Protein AF-A0A925CHM1-F1 (afdb_monomer_lite)

Radius of gyration: 32.78 Å; chains: 1; bounding box: 56×46×139 Å

Sequence (434 aa):
MSSWLNEDIRVTRDLEYSMTRFFKWLALTALVIVLLAMGGLIVVNRQLPALIERQLNEQVEGYRFTVGQATLSPALSLEIQRLTMIQTDHPDPPVAVIPRWVLSIQWSQIFSGVLVSDYLVSRPILHITLPQAKQELQEEVPIQEKGWREAIYSFYPIKINEIKIENADVTYVDQDPSKPLHFTQFNLLAGNIRNIRSPNDAYPSDLTLEGHIFGSGRIEMQGHANFLAEPHAGIKADLALQHVPLEPLFPVTARYNVQIRGGVLSAEGQLEYSAKGETQANLKMLTIENARVDYVHTSQTTAKETQVGHAAVKTAKKLQNKPETLIRIDHGELTNSEFGFINEAAKPPYRVFLSNGALHLENISNHLSEGSALVRLTGAFMGTGETVISGTFRPEGKSPDFDLAIKIERTKMRAMNDLLRAYGNFDVTAGLFS

pLDDT: mean 88.67, std 11.34, range [48.84, 98.38]

Structure (mmCIF, N/CA/C/O backbone):
data_AF-A0A925CHM1-F1
#
_entry.id   AF-A0A925CHM1-F1
#
loop_
_atom_site.group_PDB
_atom_site.id
_atom_site.type_symbol
_atom_site.label_atom_id
_atom_site.label_alt_id
_atom_site.label_comp_id
_atom_site.label_asym_id
_atom_site.label_entity_id
_atom_site.label_seq_id
_atom_site.pdbx_PDB_ins_code
_atom_site.Cartn_x
_atom_site.Cartn_y
_atom_site.Cartn_z
_atom_site.occupancy
_atom_site.B_iso_or_equiv
_atom_site.auth_seq_id
_atom_site.auth_comp_id
_atom_site.auth_asym_id
_atom_site.auth_atom_id
_atom_site.pdbx_PDB_model_num
ATOM 1 N N . MET A 1 1 ? 20.287 11.579 -96.283 1.00 51.34 1 MET A N 1
ATOM 2 C CA . MET A 1 1 ? 19.446 11.763 -95.076 1.00 51.34 1 MET A CA 1
ATOM 3 C C . MET A 1 1 ? 19.226 10.419 -94.376 1.00 51.34 1 MET A C 1
ATOM 5 O O . MET A 1 1 ? 18.110 9.926 -94.349 1.00 51.34 1 MET A O 1
ATOM 9 N N . SER A 1 2 ? 20.276 9.786 -93.841 1.00 52.91 2 SER A N 1
ATOM 10 C CA . SER A 1 2 ? 20.132 8.502 -93.120 1.00 52.91 2 SER A CA 1
ATOM 11 C C . SER A 1 2 ? 21.147 8.283 -91.989 1.00 52.91 2 SER A C 1
ATOM 13 O O . SER A 1 2 ? 21.089 7.254 -91.327 1.00 52.91 2 SER A O 1
ATOM 15 N N . SER A 1 3 ? 22.040 9.240 -91.709 1.00 49.69 3 SER A N 1
ATOM 16 C CA . SER A 1 3 ? 22.977 9.151 -90.576 1.00 49.69 3 SER A CA 1
ATOM 17 C C . SER A 1 3 ? 22.458 9.798 -89.287 1.00 49.69 3 SER A C 1
ATOM 19 O O . SER A 1 3 ? 22.986 9.503 -88.228 1.00 49.69 3 SER A O 1
ATOM 21 N N . TRP A 1 4 ? 21.414 10.632 -89.356 1.00 49.69 4 TRP A N 1
ATOM 22 C CA . TRP A 1 4 ? 20.931 11.433 -88.219 1.00 49.69 4 TRP A CA 1
ATOM 23 C C . TRP A 1 4 ? 19.818 10.768 -87.388 1.00 49.69 4 TRP A C 1
ATOM 25 O O . TRP A 1 4 ? 19.521 11.228 -86.297 1.00 49.69 4 TRP A O 1
ATOM 35 N N . LEU A 1 5 ? 19.212 9.673 -87.866 1.00 51.09 5 LEU A N 1
ATOM 36 C CA . LEU A 1 5 ? 18.151 8.937 -87.145 1.00 51.09 5 LEU A CA 1
ATOM 37 C C . LEU A 1 5 ? 18.677 7.755 -86.309 1.00 51.09 5 LEU A C 1
ATOM 39 O O . LEU A 1 5 ? 17.922 7.150 -85.556 1.00 51.09 5 LEU A O 1
ATOM 43 N N . ASN A 1 6 ? 19.962 7.409 -86.440 1.00 48.84 6 ASN A N 1
ATOM 44 C CA . ASN A 1 6 ? 20.558 6.242 -85.776 1.00 48.84 6 ASN A CA 1
ATOM 45 C C . ASN A 1 6 ? 21.331 6.599 -84.491 1.00 48.84 6 ASN A C 1
ATOM 47 O O . ASN A 1 6 ? 21.777 5.707 -83.768 1.00 48.84 6 ASN A O 1
ATOM 51 N N . GLU A 1 7 ? 21.499 7.893 -84.219 1.00 52.00 7 GLU A N 1
ATOM 52 C CA . GLU A 1 7 ? 22.210 8.413 -83.048 1.00 52.00 7 GLU A CA 1
ATOM 53 C C . GLU A 1 7 ? 21.249 8.584 -81.856 1.00 52.00 7 GLU A C 1
ATOM 55 O O . GLU A 1 7 ? 21.567 8.152 -80.750 1.00 52.00 7 GLU A O 1
ATOM 60 N N . ASP A 1 8 ? 20.007 9.022 -82.100 1.00 50.88 8 ASP A N 1
ATOM 61 C CA . ASP A 1 8 ? 18.958 9.168 -81.070 1.00 50.88 8 ASP A CA 1
ATOM 62 C C . ASP A 1 8 ? 18.511 7.835 -80.427 1.00 50.88 8 ASP A C 1
ATOM 64 O O . ASP A 1 8 ? 18.193 7.768 -79.237 1.00 50.88 8 ASP A O 1
ATOM 68 N N . ILE A 1 9 ? 18.535 6.727 -81.179 1.00 53.06 9 ILE A N 1
ATOM 69 C CA . ILE A 1 9 ? 18.151 5.392 -80.669 1.00 53.06 9 ILE A CA 1
ATOM 70 C C . ILE A 1 9 ? 19.280 4.755 -79.830 1.00 53.06 9 ILE A C 1
ATOM 72 O O . ILE A 1 9 ? 19.022 3.927 -78.954 1.00 53.06 9 ILE A O 1
ATOM 76 N N . ARG A 1 10 ? 20.547 5.138 -80.055 1.00 51.78 10 ARG A N 1
ATOM 77 C CA . ARG A 1 10 ? 21.677 4.677 -79.225 1.00 51.78 10 ARG A CA 1
ATOM 78 C C . ARG A 1 10 ? 21.731 5.404 -77.889 1.00 51.78 10 ARG A C 1
ATOM 80 O O . ARG A 1 10 ? 21.890 4.750 -76.864 1.00 51.78 10 ARG A O 1
ATOM 87 N N . VAL A 1 11 ? 21.514 6.719 -77.890 1.00 53.91 11 VAL A N 1
ATOM 88 C CA . VAL A 1 11 ? 21.544 7.531 -76.664 1.00 53.91 11 VAL A CA 1
ATOM 89 C C . VAL A 1 11 ? 20.442 7.103 -75.685 1.00 53.91 11 VAL A C 1
ATOM 91 O O . VAL A 1 11 ? 20.689 6.997 -74.485 1.00 53.91 11 VAL A O 1
ATOM 94 N N . THR A 1 12 ? 19.251 6.758 -76.182 1.00 53.69 12 THR A N 1
ATOM 95 C CA . THR A 1 12 ? 18.135 6.264 -75.351 1.00 53.69 12 THR A CA 1
ATOM 96 C C . THR A 1 12 ? 18.377 4.864 -74.763 1.00 53.69 12 THR A C 1
ATOM 98 O O . THR A 1 12 ? 18.092 4.652 -73.584 1.00 53.69 12 THR A O 1
ATOM 101 N N . ARG A 1 13 ? 18.987 3.928 -75.511 1.00 52.75 13 ARG A N 1
ATOM 102 C CA . ARG A 1 13 ? 19.389 2.597 -74.994 1.00 52.75 13 ARG A CA 1
ATOM 103 C C . ARG A 1 13 ? 20.541 2.650 -73.989 1.00 52.75 13 ARG A C 1
ATOM 105 O O . ARG A 1 13 ? 20.523 1.897 -73.016 1.00 52.75 13 ARG A O 1
ATOM 112 N N . ASP A 1 14 ? 21.526 3.520 -74.201 1.00 54.00 14 ASP A N 1
ATOM 113 C CA . ASP A 1 14 ? 22.659 3.674 -73.279 1.00 54.00 14 ASP A CA 1
ATOM 114 C C . ASP A 1 14 ? 22.233 4.337 -71.956 1.00 54.00 14 ASP A C 1
ATOM 116 O O . ASP A 1 14 ? 22.739 3.970 -70.891 1.00 54.00 14 ASP A O 1
ATOM 120 N N . LEU A 1 15 ? 21.238 5.233 -71.986 1.00 53.56 15 LEU A N 1
ATOM 121 C CA . LEU A 1 15 ? 20.606 5.792 -70.784 1.00 53.56 15 LEU A CA 1
ATOM 122 C C . LEU A 1 15 ? 19.815 4.730 -69.995 1.00 53.56 15 LEU A C 1
ATOM 124 O O . LEU A 1 15 ? 19.981 4.634 -68.780 1.00 53.56 15 LEU A O 1
ATOM 128 N N . GLU A 1 16 ? 19.025 3.876 -70.656 1.00 53.94 16 GLU A N 1
ATOM 129 C CA . GLU A 1 16 ? 18.320 2.748 -70.013 1.00 53.94 16 GLU A CA 1
ATOM 130 C C . GLU A 1 16 ? 19.286 1.713 -69.404 1.00 53.94 16 GLU A C 1
ATOM 132 O O . GLU A 1 16 ? 19.085 1.212 -68.290 1.00 53.94 16 GLU A O 1
ATOM 137 N N . TYR A 1 17 ? 20.381 1.406 -70.104 1.00 56.03 17 TYR A N 1
ATOM 138 C CA . TYR A 1 17 ? 21.398 0.457 -69.645 1.00 56.03 17 TYR A CA 1
ATOM 139 C C . TYR A 1 17 ? 22.234 1.011 -68.474 1.00 56.03 17 TYR A C 1
ATOM 141 O O . TYR A 1 17 ? 22.566 0.286 -67.531 1.00 56.03 17 TYR A O 1
ATOM 149 N N . SER A 1 18 ? 22.530 2.314 -68.492 1.00 60.19 18 SER A N 1
ATOM 150 C CA . SER A 1 18 ? 23.195 3.032 -67.398 1.00 60.19 18 SER A CA 1
ATOM 151 C C . SER A 1 18 ? 22.303 3.131 -66.156 1.00 60.19 18 SER A C 1
ATOM 153 O O . SER A 1 18 ? 22.740 2.796 -65.052 1.00 60.19 18 SER A O 1
ATOM 155 N N . MET A 1 19 ? 21.020 3.476 -66.330 1.00 59.84 19 MET A N 1
ATOM 156 C CA . MET A 1 19 ? 20.059 3.534 -65.227 1.00 59.84 19 MET A CA 1
ATOM 157 C C . MET A 1 19 ? 19.831 2.160 -64.592 1.00 59.84 19 MET A C 1
ATOM 159 O O . MET A 1 19 ? 19.869 2.038 -63.370 1.00 59.84 19 MET A O 1
ATOM 163 N N . THR A 1 20 ? 19.674 1.091 -65.378 1.00 72.44 20 THR A N 1
ATOM 164 C CA . THR A 1 20 ? 19.500 -0.264 -64.819 1.00 72.44 20 THR A CA 1
ATOM 165 C C . THR A 1 20 ? 20.739 -0.764 -64.072 1.00 72.44 20 THR A C 1
ATOM 167 O O . THR A 1 20 ? 20.598 -1.458 -63.065 1.00 72.44 20 THR A O 1
ATOM 170 N N . ARG A 1 21 ? 21.957 -0.399 -64.496 1.00 71.75 21 ARG A N 1
ATOM 171 C CA . ARG A 1 21 ? 23.183 -0.653 -63.717 1.00 71.75 21 ARG A CA 1
ATOM 172 C C . ARG A 1 21 ? 23.231 0.174 -62.436 1.00 71.75 21 ARG A C 1
ATOM 174 O O . ARG A 1 21 ? 23.556 -0.388 -61.395 1.00 71.75 21 ARG A O 1
ATOM 181 N N . PHE A 1 22 ? 22.880 1.457 -62.487 1.00 75.69 22 PHE A N 1
ATOM 182 C CA . PHE A 1 22 ? 22.817 2.320 -61.307 1.00 75.69 22 PHE A CA 1
ATOM 183 C C . PHE A 1 22 ? 21.834 1.778 -60.259 1.00 75.69 22 PHE A C 1
ATOM 185 O O . PHE A 1 22 ? 22.219 1.595 -59.108 1.00 75.69 22 PHE A O 1
ATOM 192 N N . PHE A 1 23 ? 20.613 1.401 -60.657 1.00 78.00 23 PHE A N 1
ATOM 193 C CA . PHE A 1 23 ? 19.637 0.780 -59.754 1.00 78.00 23 PHE A CA 1
ATOM 194 C C . PHE A 1 23 ? 20.092 -0.591 -59.228 1.00 78.00 23 PHE A C 1
ATOM 196 O O . PHE A 1 23 ? 19.838 -0.901 -58.067 1.00 78.00 23 PHE A O 1
ATOM 203 N N . LYS A 1 24 ? 20.812 -1.400 -60.022 1.00 80.19 24 LYS A N 1
ATOM 204 C CA . LYS A 1 24 ? 21.415 -2.665 -59.549 1.00 80.19 24 LYS A CA 1
ATOM 205 C C . LYS A 1 24 ? 22.498 -2.436 -58.494 1.00 80.19 24 LYS A C 1
ATOM 207 O O . LYS A 1 24 ? 22.521 -3.154 -57.501 1.00 80.19 24 LYS A O 1
ATOM 212 N N . TRP A 1 25 ? 23.369 -1.445 -58.682 1.00 83.50 25 TRP A N 1
ATOM 213 C CA . TRP A 1 25 ? 24.390 -1.085 -57.693 1.00 83.50 25 TRP A CA 1
ATOM 214 C C . TRP A 1 25 ? 23.778 -0.445 -56.446 1.00 83.50 25 TRP A C 1
ATOM 216 O O . TRP A 1 25 ? 24.194 -0.773 -55.341 1.00 83.50 25 TRP A O 1
ATOM 226 N N . LEU A 1 26 ? 22.749 0.393 -56.595 1.00 86.12 26 LEU A N 1
ATOM 227 C CA . LEU A 1 26 ? 21.977 0.934 -55.476 1.00 86.12 26 LEU A CA 1
ATOM 228 C C . LEU A 1 26 ? 21.326 -0.193 -54.658 1.00 86.12 26 LEU A C 1
ATOM 230 O O . LEU A 1 26 ? 21.455 -0.219 -53.437 1.00 86.12 26 LEU A O 1
ATOM 234 N N . ALA A 1 27 ? 20.684 -1.155 -55.329 1.00 84.50 27 ALA A N 1
ATOM 235 C CA . ALA A 1 27 ? 20.069 -2.315 -54.691 1.00 84.50 27 ALA A CA 1
ATOM 236 C C . ALA A 1 27 ? 21.107 -3.224 -54.013 1.00 84.50 27 ALA A C 1
ATOM 238 O O . ALA A 1 27 ? 20.873 -3.687 -52.899 1.00 84.50 27 ALA A O 1
ATOM 239 N N . LEU A 1 28 ? 22.268 -3.443 -54.642 1.00 89.38 28 LEU A N 1
ATOM 240 C CA . LEU A 1 28 ? 23.370 -4.206 -54.053 1.00 89.38 28 LEU A CA 1
ATOM 241 C C . LEU A 1 28 ? 23.918 -3.516 -52.797 1.00 89.38 28 LEU A C 1
ATOM 243 O O . LEU A 1 28 ? 24.097 -4.169 -51.774 1.00 89.38 28 LEU A O 1
ATOM 247 N N . THR A 1 29 ? 24.134 -2.201 -52.840 1.00 88.19 29 THR A N 1
ATOM 248 C CA . THR A 1 29 ? 24.595 -1.420 -51.684 1.00 88.19 29 THR A CA 1
ATOM 249 C C . THR A 1 29 ? 23.568 -1.440 -50.556 1.00 88.19 29 THR A C 1
ATOM 251 O O . THR A 1 29 ? 23.932 -1.686 -49.408 1.00 88.19 29 THR A O 1
ATOM 254 N N . ALA A 1 30 ? 22.282 -1.255 -50.866 1.00 88.62 30 ALA A N 1
ATOM 255 C CA . ALA A 1 30 ? 21.209 -1.358 -49.881 1.00 88.62 30 ALA A CA 1
ATOM 256 C C . ALA A 1 30 ? 21.161 -2.755 -49.239 1.00 88.62 30 ALA A C 1
ATOM 258 O O . ALA A 1 30 ? 21.083 -2.865 -48.018 1.00 88.62 30 ALA A O 1
ATOM 259 N N . LEU A 1 31 ? 21.289 -3.821 -50.038 1.00 91.62 31 LEU A N 1
ATOM 260 C CA . LEU A 1 31 ? 21.347 -5.197 -49.543 1.00 91.62 31 LEU A CA 1
ATOM 261 C C . LEU A 1 31 ? 22.546 -5.419 -48.612 1.00 91.62 31 LEU A C 1
ATOM 263 O O . LEU A 1 31 ? 22.386 -6.006 -47.546 1.00 91.62 31 LEU A O 1
ATOM 267 N N . VAL A 1 32 ? 23.734 -4.932 -48.981 1.00 93.25 32 VAL A N 1
ATOM 268 C CA . VAL A 1 32 ? 24.938 -5.035 -48.141 1.00 93.25 32 VAL A CA 1
ATOM 269 C C . VAL A 1 32 ? 24.749 -4.288 -46.822 1.00 93.25 32 VAL A C 1
ATOM 271 O O . VAL A 1 32 ? 25.072 -4.838 -45.773 1.00 93.25 32 VAL A O 1
ATOM 274 N N . ILE A 1 33 ? 24.176 -3.082 -46.842 1.00 92.31 33 ILE A N 1
ATOM 275 C CA . ILE A 1 33 ? 23.871 -2.320 -45.622 1.00 92.31 33 ILE A CA 1
ATOM 276 C C . ILE A 1 33 ? 22.891 -3.089 -44.733 1.00 92.31 33 ILE A C 1
ATOM 278 O O . ILE A 1 33 ? 23.120 -3.193 -43.532 1.00 92.31 33 ILE A O 1
ATOM 282 N N . VAL A 1 34 ? 21.834 -3.674 -45.303 1.00 90.94 34 VAL A N 1
ATOM 283 C CA . VAL A 1 34 ? 20.860 -4.481 -44.551 1.00 90.94 34 VAL A CA 1
ATOM 284 C C . VAL A 1 34 ? 21.520 -5.719 -43.940 1.00 90.94 34 VAL A C 1
ATOM 286 O O . VAL A 1 34 ? 21.292 -6.014 -42.770 1.00 90.94 34 VAL A O 1
ATOM 289 N N . LEU A 1 35 ? 22.375 -6.420 -44.688 1.00 91.75 35 LEU A N 1
ATOM 290 C CA . LEU A 1 35 ? 23.108 -7.581 -44.178 1.00 91.75 35 LEU A CA 1
ATOM 291 C C . LEU A 1 35 ? 24.093 -7.199 -43.068 1.00 91.75 35 LEU A C 1
ATOM 293 O O . LEU A 1 35 ? 24.178 -7.907 -42.067 1.00 91.75 35 LEU A O 1
ATOM 297 N N . LEU A 1 36 ? 24.797 -6.073 -43.209 1.00 92.25 36 LEU A N 1
ATOM 298 C CA . LEU A 1 36 ? 25.679 -5.540 -42.168 1.00 92.25 36 LEU A CA 1
ATOM 299 C C . LEU A 1 36 ? 24.892 -5.125 -40.924 1.00 92.25 36 LEU A C 1
ATOM 301 O O . LEU A 1 36 ? 25.300 -5.458 -39.815 1.00 92.25 36 LEU A O 1
ATOM 305 N N . ALA A 1 37 ? 23.750 -4.457 -41.092 1.00 89.69 37 ALA A N 1
ATOM 306 C CA . ALA A 1 37 ? 22.873 -4.080 -39.989 1.00 89.69 37 ALA A CA 1
ATOM 307 C C . ALA A 1 37 ? 22.330 -5.319 -39.259 1.00 89.69 37 ALA A C 1
ATOM 309 O O . ALA A 1 37 ? 22.357 -5.374 -38.033 1.00 89.69 37 ALA A O 1
ATOM 310 N N . MET A 1 38 ? 21.909 -6.347 -40.001 1.00 88.88 38 MET A N 1
ATOM 311 C CA . MET A 1 38 ? 21.422 -7.608 -39.439 1.00 88.88 38 MET A CA 1
ATOM 312 C C . MET A 1 38 ? 22.537 -8.381 -38.721 1.00 88.88 38 MET A C 1
ATOM 314 O O . MET A 1 38 ? 22.333 -8.857 -37.605 1.00 88.88 38 MET A O 1
ATOM 318 N N . GLY A 1 39 ? 23.733 -8.457 -39.313 1.00 90.69 39 GLY A N 1
ATOM 319 C CA . GLY A 1 39 ? 24.913 -9.044 -38.675 1.00 90.69 39 GLY A CA 1
ATOM 320 C C . GLY A 1 39 ? 25.317 -8.298 -37.401 1.00 90.69 39 GLY A C 1
ATOM 321 O O . GLY A 1 39 ? 25.566 -8.923 -36.371 1.00 90.69 39 GLY A O 1
ATOM 322 N N . GLY A 1 40 ? 25.301 -6.964 -37.441 1.00 90.56 40 GLY A N 1
ATOM 323 C CA . GLY A 1 40 ? 25.528 -6.109 -36.278 1.00 90.56 40 GLY A CA 1
ATOM 324 C C . GLY A 1 40 ? 24.508 -6.358 -35.168 1.00 90.56 40 GLY A C 1
ATOM 325 O O . GLY A 1 40 ? 24.895 -6.538 -34.016 1.00 90.56 40 GLY A O 1
ATOM 326 N N . LEU A 1 41 ? 23.220 -6.465 -35.510 1.00 91.81 41 LEU A N 1
ATOM 327 C CA . LEU A 1 41 ? 22.151 -6.737 -34.547 1.00 91.81 41 LEU A CA 1
ATOM 328 C C . LEU A 1 41 ? 22.336 -8.087 -33.840 1.00 91.81 41 LEU A C 1
ATOM 330 O O . LEU A 1 41 ? 22.130 -8.181 -32.633 1.00 91.81 41 LEU A O 1
ATOM 334 N N . ILE A 1 42 ? 22.787 -9.120 -34.560 1.00 91.81 42 ILE A N 1
ATOM 335 C CA . ILE A 1 42 ? 23.105 -10.433 -33.975 1.00 91.81 42 ILE A CA 1
ATOM 336 C C . ILE A 1 42 ? 24.241 -10.314 -32.949 1.00 91.81 42 ILE A C 1
ATOM 338 O O . ILE A 1 42 ? 24.148 -10.875 -31.855 1.00 91.81 42 ILE A O 1
ATOM 342 N N . VAL A 1 43 ? 25.308 -9.578 -33.280 1.00 92.69 43 VAL A N 1
ATOM 343 C CA . VAL A 1 43 ? 26.449 -9.369 -32.372 1.00 92.69 43 VAL A CA 1
ATOM 344 C C . VAL A 1 43 ? 26.029 -8.589 -31.127 1.00 92.69 43 VAL A C 1
ATOM 346 O O . VAL A 1 43 ? 26.412 -8.973 -30.021 1.00 92.69 43 VAL A O 1
ATOM 349 N N . VAL A 1 44 ? 25.222 -7.538 -31.296 1.00 91.62 44 VAL A N 1
ATOM 350 C CA . VAL A 1 44 ? 24.672 -6.743 -30.189 1.00 91.62 44 VAL A CA 1
ATOM 351 C C . VAL A 1 44 ? 23.812 -7.626 -29.286 1.00 91.62 44 VAL A C 1
ATOM 353 O O . VAL A 1 44 ? 24.119 -7.751 -28.103 1.00 91.62 44 VAL A O 1
ATOM 356 N N . ASN A 1 45 ? 22.815 -8.326 -29.835 1.00 93.25 45 ASN A N 1
ATOM 357 C CA . ASN A 1 45 ? 21.891 -9.170 -29.066 1.00 93.25 45 ASN A CA 1
ATOM 358 C C . ASN A 1 45 ? 22.591 -10.269 -28.265 1.00 93.25 45 ASN A C 1
ATOM 360 O O . ASN A 1 45 ? 22.149 -10.622 -27.176 1.00 93.25 45 ASN A O 1
ATOM 364 N N . ARG A 1 46 ? 23.725 -10.775 -28.754 1.00 93.94 46 ARG A N 1
ATOM 365 C CA . ARG A 1 46 ? 24.532 -11.747 -28.012 1.00 93.94 46 ARG A CA 1
ATOM 366 C C . ARG A 1 46 ? 25.181 -11.157 -26.754 1.00 93.94 46 ARG A C 1
ATOM 368 O O . ARG A 1 46 ? 25.370 -11.886 -25.785 1.00 93.94 46 ARG A O 1
ATOM 375 N N . GLN A 1 47 ? 25.555 -9.879 -26.773 1.00 93.81 47 GLN A N 1
ATOM 376 C CA . GLN A 1 47 ? 26.251 -9.212 -25.664 1.00 93.81 47 GLN A CA 1
ATOM 377 C C . GLN A 1 47 ? 25.305 -8.466 -24.715 1.00 93.81 47 GLN A C 1
ATOM 379 O O . GLN A 1 47 ? 25.664 -8.243 -23.559 1.00 93.81 47 GLN A O 1
ATOM 384 N N . LEU A 1 48 ? 24.099 -8.111 -25.174 1.00 94.25 48 LEU A N 1
ATOM 385 C CA . LEU A 1 48 ? 23.121 -7.345 -24.395 1.00 94.25 48 LEU A CA 1
ATOM 386 C C . LEU A 1 48 ? 22.827 -7.910 -22.996 1.00 94.25 48 LEU A C 1
ATOM 388 O O . LEU A 1 48 ? 22.847 -7.108 -22.065 1.00 94.25 48 LEU A O 1
ATOM 392 N N . PRO A 1 49 ? 22.588 -9.224 -22.788 1.00 96.19 49 PRO A N 1
ATOM 393 C CA . PRO A 1 49 ? 22.250 -9.734 -21.458 1.00 96.19 49 PRO A CA 1
ATOM 394 C C . PRO A 1 49 ? 23.339 -9.424 -20.427 1.00 96.19 49 PRO A C 1
ATOM 396 O O . PRO A 1 49 ? 23.051 -8.861 -19.377 1.00 96.19 49 PRO A O 1
ATOM 399 N N . ALA A 1 50 ? 24.599 -9.711 -20.772 1.00 95.81 50 ALA A N 1
ATOM 400 C CA . ALA A 1 50 ? 25.744 -9.479 -19.897 1.00 95.81 50 ALA A CA 1
ATOM 401 C C . ALA A 1 50 ? 26.006 -7.983 -19.668 1.00 95.81 50 ALA A C 1
ATOM 403 O O . ALA A 1 50 ? 26.386 -7.587 -18.569 1.00 95.81 50 ALA A O 1
ATOM 404 N N . LEU A 1 51 ? 25.789 -7.145 -20.690 1.00 94.38 51 LEU A N 1
ATOM 405 C CA . LEU A 1 51 ? 25.905 -5.694 -20.556 1.00 94.38 51 LEU A CA 1
ATOM 406 C C . LEU A 1 51 ? 24.862 -5.144 -19.577 1.00 94.38 51 LEU A C 1
ATOM 408 O O . LEU A 1 51 ? 25.225 -4.410 -18.665 1.00 94.38 51 LEU A O 1
ATOM 412 N N . ILE A 1 52 ? 23.590 -5.508 -19.755 1.00 95.31 52 ILE A N 1
ATOM 413 C CA . ILE A 1 52 ? 22.484 -5.039 -18.910 1.00 95.31 52 ILE A CA 1
ATOM 414 C C . ILE A 1 52 ? 22.666 -5.542 -17.480 1.00 95.31 52 ILE A C 1
ATOM 416 O O . ILE A 1 52 ? 22.558 -4.758 -16.545 1.00 95.31 52 ILE A O 1
ATOM 420 N N . GLU A 1 53 ? 22.999 -6.822 -17.303 1.00 96.44 53 GLU A N 1
ATOM 421 C CA . GLU A 1 53 ? 23.282 -7.397 -15.986 1.00 96.44 53 GLU A CA 1
ATOM 422 C C . GLU A 1 53 ? 24.402 -6.638 -15.270 1.00 96.44 53 GLU A C 1
ATOM 424 O O . GLU A 1 53 ? 24.261 -6.277 -14.103 1.00 96.44 53 GLU A O 1
ATOM 429 N N . ARG A 1 54 ? 25.496 -6.342 -15.980 1.00 95.19 54 ARG A N 1
ATOM 430 C CA . ARG A 1 54 ? 26.608 -5.563 -15.438 1.00 95.19 54 ARG A CA 1
ATOM 431 C C . ARG A 1 54 ? 26.176 -4.153 -15.043 1.00 95.19 54 ARG A C 1
ATOM 433 O O . ARG A 1 54 ? 26.490 -3.733 -13.939 1.00 95.19 54 ARG A O 1
ATOM 440 N N . GLN A 1 55 ? 25.451 -3.450 -15.910 1.00 94.06 55 GLN A N 1
ATOM 441 C CA . GLN A 1 55 ? 24.982 -2.095 -15.621 1.00 94.06 55 GLN A CA 1
ATOM 442 C C . GLN A 1 55 ? 24.034 -2.053 -14.416 1.00 94.06 55 GLN A C 1
ATOM 444 O O . GLN A 1 55 ? 24.183 -1.196 -13.552 1.00 94.06 55 GLN A O 1
ATOM 449 N N . LEU A 1 56 ? 23.096 -2.999 -14.314 1.00 94.25 56 LEU A N 1
ATOM 450 C CA . LEU A 1 56 ? 22.202 -3.098 -13.159 1.00 94.25 56 LEU A CA 1
ATOM 451 C C . LEU A 1 56 ? 22.987 -3.369 -11.866 1.00 94.25 56 LEU A C 1
ATOM 453 O O . LEU A 1 56 ? 22.763 -2.696 -10.868 1.00 94.25 56 LEU A O 1
ATOM 457 N N . ASN A 1 57 ? 23.940 -4.304 -11.896 1.00 95.19 57 ASN A N 1
ATOM 458 C CA . ASN A 1 57 ? 24.746 -4.675 -10.727 1.00 95.19 57 ASN A CA 1
ATOM 459 C C . ASN A 1 57 ? 25.792 -3.620 -10.320 1.00 95.19 57 ASN A C 1
ATOM 461 O O . ASN A 1 57 ? 26.226 -3.618 -9.174 1.00 95.19 57 ASN A O 1
ATOM 465 N N . GLU A 1 58 ? 26.239 -2.762 -11.243 1.00 94.25 58 GLU A N 1
ATOM 466 C CA . GLU A 1 58 ? 27.176 -1.667 -10.949 1.00 94.25 58 GLU A CA 1
ATOM 467 C C . GLU A 1 58 ? 26.468 -0.426 -10.388 1.00 94.25 58 GLU A C 1
ATOM 469 O O . GLU A 1 58 ? 27.082 0.325 -9.636 1.00 94.25 58 GLU A O 1
ATOM 474 N N . GLN A 1 59 ? 25.208 -0.194 -10.770 1.00 92.75 59 GLN A N 1
ATOM 475 C CA . GLN A 1 59 ? 24.476 1.036 -10.446 1.00 92.75 59 GLN A CA 1
ATOM 476 C C . GLN A 1 59 ? 23.490 0.871 -9.285 1.00 92.75 59 GLN A C 1
ATOM 478 O O . GLN A 1 59 ? 23.182 1.857 -8.622 1.00 92.75 59 GLN A O 1
ATOM 483 N N . VAL A 1 60 ? 22.969 -0.341 -9.049 1.00 92.62 60 VAL A N 1
ATOM 484 C CA . VAL A 1 60 ? 21.970 -0.582 -8.001 1.00 92.62 60 VAL A CA 1
ATOM 485 C C . VAL A 1 60 ? 22.615 -1.179 -6.759 1.00 92.62 60 VAL A C 1
ATOM 487 O O . VAL A 1 60 ? 23.048 -2.331 -6.747 1.00 92.62 60 VAL A O 1
ATOM 490 N N . GLU A 1 61 ? 22.628 -0.403 -5.683 1.00 91.94 61 GLU A N 1
ATOM 491 C CA . GLU A 1 61 ? 23.175 -0.833 -4.398 1.00 91.94 61 GLU A CA 1
ATOM 492 C C . GLU A 1 61 ? 22.210 -1.771 -3.654 1.00 91.94 61 GLU A C 1
ATOM 494 O O . GLU A 1 61 ? 20.993 -1.608 -3.701 1.00 91.94 61 GLU A O 1
ATOM 499 N N . GLY A 1 62 ? 22.747 -2.774 -2.952 1.00 90.00 62 GLY A N 1
ATOM 500 C CA . GLY A 1 62 ? 21.965 -3.705 -2.125 1.00 90.00 62 GLY A CA 1
ATOM 501 C C . GLY A 1 62 ? 21.278 -4.846 -2.885 1.00 90.00 62 GLY A C 1
ATOM 502 O O . GLY A 1 62 ? 20.818 -5.806 -2.261 1.00 90.00 62 GLY A O 1
ATOM 503 N N . TYR A 1 63 ? 21.288 -4.836 -4.220 1.00 93.44 63 TYR A N 1
ATOM 504 C CA . TYR A 1 63 ? 20.628 -5.847 -5.050 1.00 93.44 63 TYR A CA 1
ATOM 505 C C . TYR A 1 63 ? 21.580 -6.512 -6.037 1.00 93.44 63 TYR A C 1
ATOM 507 O O . TYR A 1 63 ? 22.558 -5.926 -6.493 1.00 93.44 63 TYR A O 1
ATOM 515 N N . ARG A 1 64 ? 21.258 -7.754 -6.403 1.00 95.62 64 ARG A N 1
ATOM 516 C CA . ARG A 1 64 ? 21.901 -8.455 -7.511 1.00 95.62 64 ARG A CA 1
ATOM 517 C C . ARG A 1 64 ? 20.863 -8.873 -8.539 1.00 95.62 64 ARG A C 1
ATOM 519 O O . ARG A 1 64 ? 19.813 -9.421 -8.206 1.00 95.62 64 ARG A O 1
ATOM 526 N N . PHE A 1 65 ? 21.209 -8.650 -9.794 1.00 96.69 65 PHE A N 1
ATOM 527 C CA . PHE A 1 65 ? 20.410 -8.937 -10.967 1.00 96.69 65 PHE A CA 1
ATOM 528 C C . PHE A 1 65 ? 21.040 -10.069 -11.757 1.00 96.69 65 PHE A C 1
ATOM 530 O O . PHE A 1 65 ? 22.263 -10.174 -11.873 1.00 96.69 65 PHE A O 1
ATOM 537 N N . THR A 1 66 ? 20.183 -10.897 -12.333 1.00 97.12 66 THR A N 1
ATOM 538 C CA . THR A 1 66 ? 20.559 -11.879 -13.344 1.00 97.12 66 THR A CA 1
ATOM 539 C C . THR A 1 66 ? 19.641 -11.708 -14.537 1.00 97.12 66 THR A C 1
ATOM 541 O O . THR A 1 66 ? 18.419 -11.668 -14.375 1.00 97.12 66 THR A O 1
ATOM 544 N N . VAL A 1 67 ? 20.220 -11.597 -15.732 1.00 97.12 67 VAL A N 1
ATOM 545 C CA . VAL A 1 67 ? 19.472 -11.368 -16.973 1.00 97.12 67 VAL A CA 1
ATOM 546 C C . VAL A 1 67 ? 19.549 -12.607 -17.854 1.00 97.12 67 VAL A C 1
ATOM 548 O O . VAL A 1 67 ? 20.601 -12.956 -18.383 1.00 97.12 67 VAL A O 1
ATOM 551 N N . GLY A 1 68 ? 18.412 -13.278 -18.051 1.00 95.69 68 GLY A N 1
ATOM 552 C CA . GLY A 1 68 ? 18.367 -14.506 -18.839 1.00 95.69 68 GLY A CA 1
ATOM 553 C C . GLY A 1 68 ? 18.583 -14.291 -20.339 1.00 95.69 68 GLY A C 1
ATOM 554 O O . GLY A 1 68 ? 19.379 -15.001 -20.952 1.00 95.69 68 GLY A O 1
ATOM 555 N N . GLN A 1 69 ? 17.820 -13.388 -20.959 1.00 96.19 69 GLN A N 1
ATOM 556 C CA . GLN A 1 69 ? 17.950 -13.025 -22.377 1.00 96.19 69 GLN A CA 1
ATOM 557 C C . GLN A 1 69 ? 17.607 -11.548 -22.581 1.00 96.19 69 GLN A C 1
ATOM 559 O O . GLN A 1 69 ? 16.803 -10.984 -21.845 1.00 96.19 69 GLN A O 1
ATOM 564 N N . ALA A 1 70 ? 18.198 -10.934 -23.603 1.00 96.56 70 ALA A N 1
ATOM 565 C CA . ALA A 1 70 ? 17.918 -9.565 -24.001 1.00 96.56 70 ALA A CA 1
ATOM 566 C C . ALA A 1 70 ? 18.038 -9.445 -25.522 1.00 96.56 70 ALA A C 1
ATOM 568 O O . ALA A 1 70 ? 19.021 -9.900 -26.106 1.00 96.56 70 ALA A O 1
ATOM 569 N N . THR A 1 71 ? 17.033 -8.856 -26.160 1.00 95.94 71 THR A N 1
ATOM 570 C CA . THR A 1 71 ? 16.954 -8.729 -27.616 1.00 95.94 71 THR A CA 1
ATOM 571 C C . THR A 1 71 ? 16.593 -7.301 -27.986 1.00 95.94 71 THR A C 1
ATOM 573 O O . THR A 1 71 ? 15.528 -6.811 -27.625 1.00 95.94 71 THR A O 1
ATOM 576 N N . LEU A 1 72 ? 17.459 -6.641 -28.746 1.00 94.19 72 LEU A N 1
ATOM 577 C CA . LEU A 1 72 ? 17.140 -5.427 -29.477 1.00 94.19 72 LEU A CA 1
ATOM 578 C C . LEU A 1 72 ? 16.544 -5.813 -30.833 1.00 94.19 72 LEU A C 1
ATOM 580 O O . LEU A 1 72 ? 17.102 -6.614 -31.590 1.00 94.19 72 LEU A O 1
ATOM 584 N N . SER A 1 73 ? 15.385 -5.245 -31.130 1.00 92.31 73 SER A N 1
ATOM 585 C CA . SER A 1 73 ? 14.712 -5.384 -32.419 1.00 92.31 73 SER A CA 1
ATOM 586 C C . SER A 1 73 ? 15.139 -4.274 -33.392 1.00 92.31 73 SER A C 1
ATOM 588 O O . SER A 1 73 ? 15.575 -3.205 -32.958 1.00 92.31 73 SER A O 1
ATOM 590 N N . PRO A 1 74 ? 14.948 -4.459 -34.713 1.00 87.06 74 PRO A N 1
ATOM 591 C CA . PRO A 1 74 ? 15.178 -3.399 -35.700 1.00 87.06 74 PRO A CA 1
ATOM 592 C C . PRO A 1 74 ? 14.344 -2.131 -35.457 1.00 87.06 74 PRO A C 1
ATOM 594 O O . PRO A 1 74 ? 14.757 -1.042 -35.839 1.00 87.06 74 PRO A O 1
ATOM 597 N N . ALA A 1 75 ? 13.194 -2.259 -34.788 1.00 86.88 75 ALA A N 1
ATOM 598 C CA . ALA A 1 75 ? 12.335 -1.142 -34.393 1.00 86.88 75 ALA A CA 1
ATOM 599 C C . ALA A 1 75 ? 12.832 -0.403 -33.132 1.00 86.88 75 ALA A C 1
ATOM 601 O O . ALA A 1 75 ? 12.079 0.373 -32.547 1.00 86.88 75 ALA A O 1
ATOM 602 N N . LEU A 1 76 ? 14.074 -0.657 -32.695 1.00 87.69 76 LEU A N 1
ATOM 603 C CA . LEU A 1 76 ? 14.709 -0.067 -31.510 1.00 87.69 76 LEU A CA 1
ATOM 604 C C . LEU A 1 76 ? 13.972 -0.359 -30.190 1.00 87.69 76 LEU A C 1
ATOM 606 O O . LEU A 1 76 ? 14.120 0.362 -29.201 1.00 87.69 76 LEU A O 1
ATOM 610 N N . SER A 1 77 ? 13.200 -1.448 -30.167 1.00 92.56 77 SER A N 1
ATOM 611 C CA . SER A 1 77 ? 12.629 -2.001 -28.942 1.00 92.56 77 SER A CA 1
ATOM 612 C C . SER A 1 77 ? 13.609 -2.992 -28.329 1.00 92.56 77 SER A C 1
ATOM 614 O O . SER A 1 77 ? 13.994 -3.954 -28.998 1.00 92.56 77 SER A O 1
ATOM 616 N N . LEU A 1 78 ? 13.983 -2.758 -27.075 1.00 95.38 78 LEU A N 1
ATOM 617 C CA . LEU A 1 78 ? 14.766 -3.648 -26.230 1.00 95.38 78 LEU A CA 1
ATOM 618 C C . LEU A 1 78 ? 13.810 -4.505 -25.395 1.00 95.38 78 LEU A C 1
ATOM 620 O O . LEU A 1 78 ? 13.028 -3.978 -24.612 1.00 95.38 78 LEU A O 1
ATOM 624 N N . GLU A 1 79 ? 13.873 -5.822 -25.552 1.00 96.94 79 GLU A N 1
ATOM 625 C CA . GLU A 1 79 ? 13.123 -6.778 -24.740 1.00 96.94 79 GLU A CA 1
ATOM 626 C C . GLU A 1 79 ? 14.081 -7.562 -23.841 1.00 96.94 79 GLU A C 1
ATOM 628 O O . GLU A 1 79 ? 14.968 -8.258 -24.330 1.00 96.94 79 GLU A O 1
ATOM 633 N N . ILE A 1 80 ? 13.883 -7.455 -22.531 1.00 97.44 80 ILE A N 1
ATOM 634 C CA . ILE A 1 80 ? 14.590 -8.185 -21.481 1.00 97.44 80 ILE A CA 1
ATOM 635 C C . ILE A 1 80 ? 13.669 -9.301 -20.985 1.00 97.44 80 ILE A C 1
ATOM 637 O O . ILE A 1 80 ? 12.509 -9.063 -20.644 1.00 97.44 80 ILE A O 1
ATOM 641 N N . GLN A 1 81 ? 14.180 -10.527 -20.934 1.00 97.12 81 GLN A N 1
ATOM 642 C CA . GLN A 1 81 ? 13.429 -11.704 -20.513 1.00 97.12 81 GLN A CA 1
ATOM 643 C C . GLN A 1 81 ? 14.120 -12.413 -19.357 1.00 97.12 81 GLN A C 1
ATOM 645 O O . GLN A 1 81 ? 15.341 -12.602 -19.367 1.00 97.12 81 GLN A O 1
ATOM 650 N N . ARG A 1 82 ? 13.308 -12.892 -18.407 1.00 96.81 82 ARG A N 1
ATOM 651 C CA . ARG A 1 82 ? 13.761 -13.598 -17.198 1.00 96.81 82 ARG A CA 1
ATOM 652 C C . ARG A 1 82 ? 14.805 -12.780 -16.433 1.00 96.81 82 ARG A C 1
ATOM 654 O O . ARG A 1 82 ? 15.936 -13.229 -16.247 1.00 96.81 82 ARG A O 1
ATOM 661 N N . LEU A 1 83 ? 14.427 -11.566 -16.046 1.00 97.31 83 LEU A N 1
ATOM 662 C CA . LEU A 1 83 ? 15.207 -10.779 -15.102 1.00 97.31 83 LEU A CA 1
ATOM 663 C C . LEU A 1 83 ? 14.837 -11.230 -13.691 1.00 97.31 83 LEU A C 1
ATOM 665 O O . LEU A 1 83 ? 13.666 -11.214 -13.322 1.00 97.31 83 LEU A O 1
ATOM 669 N N . THR A 1 84 ? 15.834 -11.632 -12.915 1.00 97.62 84 THR A N 1
ATOM 670 C CA . THR A 1 84 ? 15.670 -11.982 -11.502 1.00 97.62 84 THR A CA 1
ATOM 671 C C . THR A 1 84 ? 16.445 -10.985 -10.663 1.00 97.62 84 THR A C 1
ATOM 673 O O . THR A 1 84 ? 17.592 -10.678 -10.978 1.00 97.62 84 THR A O 1
ATOM 676 N N . MET A 1 85 ? 15.819 -10.501 -9.598 1.00 96.12 85 MET A N 1
ATOM 677 C CA . MET A 1 85 ? 16.376 -9.559 -8.642 1.00 96.12 85 MET A CA 1
ATOM 678 C C . MET A 1 85 ? 16.353 -10.187 -7.252 1.00 96.12 85 MET A C 1
ATOM 680 O O . MET A 1 85 ? 15.298 -10.602 -6.768 1.00 96.12 85 MET A O 1
ATOM 684 N N . ILE A 1 86 ? 17.511 -10.237 -6.605 1.00 96.19 86 ILE A N 1
ATOM 685 C CA . ILE A 1 86 ? 17.676 -10.733 -5.237 1.00 96.19 86 ILE A CA 1
ATOM 686 C C . ILE A 1 86 ? 18.253 -9.623 -4.358 1.00 96.19 86 ILE A C 1
ATOM 688 O O . ILE A 1 86 ? 19.060 -8.821 -4.832 1.00 96.19 86 ILE A O 1
ATOM 692 N N . GLN A 1 87 ? 17.860 -9.575 -3.086 1.00 93.81 87 GLN A N 1
ATOM 693 C CA . GLN A 1 87 ? 18.516 -8.703 -2.109 1.00 93.81 87 GLN A CA 1
ATOM 694 C C . GLN A 1 87 ? 19.831 -9.356 -1.673 1.00 93.81 87 GLN A C 1
ATOM 696 O O . GLN A 1 87 ? 19.880 -10.565 -1.456 1.00 93.81 87 GLN A O 1
ATOM 701 N N . THR A 1 88 ? 20.903 -8.578 -1.550 1.00 91.94 88 THR A N 1
ATOM 702 C CA . THR A 1 88 ? 22.242 -9.121 -1.256 1.00 91.94 88 THR A CA 1
ATOM 703 C C . THR A 1 88 ? 22.312 -9.764 0.130 1.00 91.94 88 THR A C 1
ATOM 705 O O . THR A 1 88 ? 22.902 -10.835 0.271 1.00 91.94 88 THR A O 1
ATOM 708 N N . ASP A 1 89 ? 21.657 -9.161 1.125 1.00 90.12 89 ASP A N 1
ATOM 709 C CA . ASP A 1 89 ? 21.659 -9.648 2.512 1.00 90.12 89 ASP A CA 1
ATOM 710 C C . ASP A 1 89 ? 20.682 -10.810 2.744 1.00 90.12 89 ASP A C 1
ATOM 712 O O . ASP A 1 89 ? 20.932 -11.707 3.555 1.00 90.12 89 ASP A O 1
ATOM 716 N N . HIS A 1 90 ? 19.575 -10.832 1.997 1.00 91.19 90 HIS A N 1
ATOM 717 C CA . HIS A 1 90 ? 18.543 -11.866 2.069 1.00 91.19 90 HIS A CA 1
ATOM 718 C C . HIS A 1 90 ? 18.188 -12.369 0.656 1.00 91.19 90 HIS A C 1
ATOM 720 O O . HIS A 1 90 ? 17.169 -11.961 0.086 1.00 91.19 90 HIS A O 1
ATOM 726 N N . PRO A 1 91 ? 19.031 -13.248 0.076 1.00 89.94 91 PRO A N 1
ATOM 727 C CA . PRO A 1 91 ? 18.960 -13.608 -1.341 1.00 89.94 91 PRO A CA 1
ATOM 728 C C . PRO A 1 91 ? 17.838 -14.587 -1.707 1.00 89.94 91 PRO A C 1
ATOM 730 O O . PRO A 1 91 ? 17.513 -14.707 -2.888 1.00 89.94 91 PRO A O 1
ATOM 733 N N . ASP A 1 92 ? 17.268 -15.292 -0.728 1.00 90.12 92 ASP A N 1
ATOM 734 C CA . ASP A 1 92 ? 16.213 -16.289 -0.926 1.00 90.12 92 ASP A CA 1
ATOM 735 C C . ASP A 1 92 ? 15.004 -15.961 -0.028 1.00 90.12 92 ASP A C 1
ATOM 737 O O . ASP A 1 92 ? 15.189 -15.798 1.184 1.00 90.12 92 ASP A O 1
ATOM 741 N N . PRO A 1 93 ? 13.780 -15.850 -0.577 1.00 92.19 93 PRO A N 1
ATOM 742 C CA . PRO A 1 93 ? 13.430 -15.912 -2.000 1.00 92.19 93 PRO A CA 1
ATOM 743 C C . PRO A 1 93 ? 13.852 -14.660 -2.785 1.00 92.19 93 PRO A C 1
ATOM 745 O O . PRO A 1 93 ? 14.047 -13.594 -2.192 1.00 92.19 93 PRO A O 1
ATOM 748 N N . PRO A 1 94 ? 13.956 -14.751 -4.127 1.00 95.00 94 PRO A N 1
ATOM 749 C CA . PRO A 1 94 ? 14.149 -13.581 -4.974 1.00 95.00 94 PRO A CA 1
ATOM 750 C C . PRO A 1 94 ? 13.076 -12.519 -4.735 1.00 95.00 94 PRO A C 1
ATOM 752 O O . PRO A 1 94 ? 11.888 -12.833 -4.717 1.00 95.00 94 PRO A O 1
ATOM 755 N N . VAL A 1 95 ? 13.498 -11.260 -4.613 1.00 95.56 95 VAL A N 1
ATOM 756 C CA . VAL A 1 95 ? 12.597 -10.130 -4.346 1.00 95.56 95 VAL A CA 1
ATOM 757 C C . VAL A 1 95 ? 11.688 -9.858 -5.538 1.00 95.56 95 VAL A C 1
ATOM 759 O O . VAL A 1 95 ? 10.508 -9.558 -5.360 1.00 95.56 95 VAL A O 1
ATOM 762 N N . ALA A 1 96 ? 12.220 -9.975 -6.757 1.00 96.69 96 ALA A N 1
ATOM 763 C CA . ALA A 1 96 ? 11.421 -9.848 -7.966 1.00 96.69 96 ALA A CA 1
ATOM 764 C C . ALA A 1 96 ? 11.881 -10.797 -9.074 1.00 96.69 96 ALA A C 1
ATOM 766 O O . ALA A 1 96 ? 13.072 -11.012 -9.299 1.00 96.69 96 ALA A O 1
ATOM 767 N N . VAL A 1 97 ? 10.911 -11.316 -9.817 1.00 97.81 97 VAL A N 1
ATOM 768 C CA . VAL A 1 97 ? 11.106 -12.030 -11.075 1.00 97.81 97 VAL A CA 1
ATOM 769 C C . VAL A 1 97 ? 10.269 -11.326 -12.129 1.00 97.81 97 VAL A C 1
ATOM 771 O O . VAL A 1 97 ? 9.054 -11.217 -12.002 1.00 97.81 97 VAL A O 1
ATOM 774 N N . ILE A 1 98 ? 10.919 -10.849 -13.184 1.00 97.75 98 ILE A N 1
ATOM 775 C CA . ILE A 1 98 ? 10.291 -10.150 -14.299 1.00 97.75 98 ILE A CA 1
ATOM 776 C C . ILE A 1 98 ? 10.452 -11.023 -15.548 1.00 97.75 98 ILE A C 1
ATOM 778 O O . ILE A 1 98 ? 11.528 -11.059 -16.158 1.00 97.75 98 ILE A O 1
ATOM 782 N N . PRO A 1 99 ? 9.400 -11.759 -15.953 1.00 97.75 99 PRO A N 1
ATOM 783 C CA . PRO A 1 99 ? 9.458 -12.633 -17.117 1.00 97.75 99 PRO A CA 1
ATOM 784 C C . PRO A 1 99 ? 9.725 -11.871 -18.410 1.00 97.75 99 PRO A C 1
ATOM 786 O O . PRO A 1 99 ? 10.459 -12.373 -19.262 1.00 97.75 99 PRO A O 1
ATOM 789 N N . ARG A 1 100 ? 9.134 -10.679 -18.551 1.00 97.94 100 ARG A N 1
ATOM 790 C CA . ARG A 1 100 ? 9.231 -9.862 -19.757 1.00 97.94 100 ARG A CA 1
ATOM 791 C C . ARG A 1 100 ? 9.156 -8.376 -19.427 1.00 97.94 100 ARG A C 1
ATOM 793 O O . ARG A 1 100 ? 8.169 -7.913 -18.859 1.00 97.94 100 ARG A O 1
ATOM 800 N N . TRP A 1 101 ? 10.173 -7.640 -19.851 1.00 97.38 101 TRP A N 1
ATOM 801 C CA . TRP A 1 101 ? 10.255 -6.190 -19.760 1.00 97.38 101 TRP A CA 1
ATOM 802 C C . TRP A 1 101 ? 10.661 -5.622 -21.115 1.00 97.38 101 TRP A C 1
ATOM 804 O O . TRP A 1 101 ? 11.682 -6.008 -21.676 1.00 97.38 101 TRP A O 1
ATOM 814 N N . VAL A 1 102 ? 9.842 -4.735 -21.663 1.00 97.00 102 VAL A N 1
ATOM 815 C CA . VAL A 1 102 ? 10.047 -4.129 -22.977 1.00 97.00 102 VAL A CA 1
ATOM 816 C C . VAL A 1 102 ? 10.237 -2.630 -22.806 1.00 97.00 102 VAL A C 1
ATOM 818 O O . VAL A 1 102 ? 9.424 -1.972 -22.164 1.00 97.00 102 VAL A O 1
ATOM 821 N N . LEU A 1 103 ? 11.301 -2.102 -23.402 1.00 95.06 103 LEU A N 1
ATOM 822 C CA . LEU A 1 103 ? 11.575 -0.680 -23.536 1.00 95.06 103 LEU A CA 1
ATOM 823 C C . LEU A 1 103 ? 11.545 -0.363 -25.028 1.00 95.06 103 LEU A C 1
ATOM 825 O O . LEU A 1 103 ? 12.316 -0.935 -25.800 1.00 95.06 103 LEU A O 1
ATOM 829 N N . SER A 1 104 ? 10.639 0.507 -25.454 1.00 93.50 104 SER A N 1
ATOM 830 C CA . SER A 1 104 ? 10.434 0.797 -26.874 1.00 93.50 104 SER A CA 1
ATOM 831 C C . SER A 1 104 ? 10.410 2.290 -27.146 1.00 93.50 104 SER A C 1
ATOM 833 O O . SER A 1 104 ? 10.028 3.075 -26.283 1.00 93.50 104 SER A O 1
ATOM 835 N N . ILE A 1 105 ? 10.839 2.688 -28.344 1.00 89.81 105 ILE A N 1
ATOM 836 C CA . ILE A 1 105 ? 10.780 4.086 -28.770 1.00 89.81 105 ILE A CA 1
ATOM 837 C C . ILE A 1 105 ? 9.372 4.398 -29.264 1.00 89.81 105 ILE A C 1
ATOM 839 O O . ILE A 1 105 ? 8.817 3.670 -30.090 1.00 89.81 105 ILE A O 1
ATOM 843 N N . GLN A 1 106 ? 8.833 5.534 -28.834 1.00 85.44 106 GLN A N 1
ATOM 844 C CA . GLN A 1 106 ? 7.541 6.011 -29.299 1.00 85.44 106 GLN A CA 1
ATOM 845 C C . GLN A 1 106 ? 7.676 6.712 -30.661 1.00 85.44 106 GLN A C 1
ATOM 847 O O . GLN A 1 106 ? 7.814 7.933 -30.760 1.00 85.44 106 GLN A O 1
ATOM 852 N N . TRP A 1 107 ? 7.628 5.928 -31.742 1.00 84.31 107 TRP A N 1
ATOM 853 C CA . TRP A 1 107 ? 7.854 6.402 -33.117 1.00 84.31 107 TRP A CA 1
ATOM 854 C C . TRP A 1 107 ? 6.948 7.565 -33.545 1.00 84.31 107 TRP A C 1
ATOM 856 O O . TRP A 1 107 ? 7.390 8.444 -34.283 1.00 84.31 107 TRP A O 1
ATOM 866 N N . SER A 1 108 ? 5.705 7.619 -33.059 1.00 81.69 108 SER A N 1
ATOM 867 C CA . SER A 1 108 ? 4.774 8.708 -33.380 1.00 81.69 108 SER A CA 1
ATOM 868 C C . SER A 1 108 ? 5.262 10.079 -32.897 1.00 81.69 108 SER A C 1
ATOM 870 O O . SER A 1 108 ? 4.953 11.080 -33.536 1.00 81.69 108 SER A O 1
ATOM 872 N N . GLN A 1 109 ? 6.038 10.133 -31.806 1.00 81.88 109 GLN A N 1
ATOM 873 C CA . GLN A 1 109 ? 6.564 11.385 -31.245 1.00 81.88 109 GLN A CA 1
ATOM 874 C C . GLN A 1 109 ? 7.839 11.866 -31.951 1.00 81.88 109 GLN A C 1
ATOM 876 O O . GLN A 1 109 ? 8.193 13.042 -31.896 1.00 81.88 109 GLN A O 1
ATOM 881 N N . ILE A 1 110 ? 8.512 10.997 -32.707 1.00 79.44 110 ILE A N 1
ATOM 882 C CA . ILE A 1 110 ? 9.674 11.417 -33.500 1.00 79.44 110 ILE A CA 1
ATOM 883 C C . ILE A 1 110 ? 9.239 12.386 -34.606 1.00 79.44 110 ILE A C 1
ATOM 885 O O . ILE A 1 110 ? 9.926 13.374 -34.860 1.00 79.44 110 ILE A O 1
ATOM 889 N N . PHE A 1 111 ? 8.069 12.167 -35.216 1.00 80.94 111 PHE A N 1
ATOM 890 C CA . PHE A 1 111 ? 7.513 13.081 -36.222 1.00 80.94 111 PHE A CA 1
ATOM 891 C C . PHE A 1 111 ? 7.151 14.463 -35.652 1.00 80.94 111 PHE A C 1
ATOM 893 O O . PHE A 1 111 ? 7.083 15.426 -36.413 1.00 80.94 111 PHE A O 1
ATOM 900 N N . SER A 1 112 ? 6.962 14.583 -34.333 1.00 78.94 112 SER A N 1
ATOM 901 C CA . SER A 1 112 ? 6.786 15.858 -33.623 1.00 78.94 112 SER A CA 1
ATOM 902 C C . SER A 1 112 ? 8.095 16.416 -33.037 1.00 78.94 112 SER A C 1
ATOM 904 O O . SER A 1 112 ? 8.076 17.450 -32.373 1.00 78.94 112 SER A O 1
ATOM 906 N N . GLY A 1 113 ? 9.241 15.776 -33.307 1.00 80.00 113 GLY A N 1
ATOM 907 C CA . GLY A 1 113 ? 10.568 16.220 -32.866 1.00 80.00 113 GLY A CA 1
ATOM 908 C C . GLY A 1 113 ? 10.943 15.817 -31.436 1.00 80.00 113 GLY A C 1
ATOM 909 O O . GLY A 1 113 ? 11.931 16.326 -30.907 1.00 80.00 113 GLY A O 1
ATOM 910 N N . VAL A 1 114 ? 10.189 14.914 -30.800 1.00 83.19 114 VAL A N 1
ATOM 911 C CA . VAL A 1 114 ? 10.390 14.502 -29.403 1.00 83.19 114 VAL A CA 1
ATOM 912 C C . VAL A 1 114 ? 10.730 13.011 -29.328 1.00 83.19 114 VAL A C 1
ATOM 914 O O . VAL A 1 114 ? 9.941 12.154 -29.712 1.00 83.19 114 VAL A O 1
ATOM 917 N N . LEU A 1 115 ? 11.910 12.680 -28.796 1.00 85.56 115 LEU A N 1
ATOM 918 C CA . LEU A 1 115 ? 12.335 11.293 -28.591 1.00 85.56 115 LEU A CA 1
ATOM 919 C C . LEU A 1 115 ? 12.000 10.833 -27.166 1.00 85.56 115 LEU A C 1
ATOM 921 O O . LEU A 1 115 ? 12.619 11.289 -26.202 1.00 85.56 115 LEU A O 1
ATOM 925 N N . VAL A 1 116 ? 11.035 9.922 -27.049 1.00 89.25 116 VAL A N 1
ATOM 926 C CA . VAL A 1 116 ? 10.583 9.335 -25.779 1.00 89.25 116 VAL A CA 1
ATOM 927 C C . VAL A 1 116 ? 10.319 7.839 -25.913 1.00 89.25 116 VAL A C 1
ATOM 929 O O . VAL A 1 116 ? 10.320 7.296 -27.022 1.00 89.25 116 VAL A O 1
ATOM 932 N N . SER A 1 117 ? 10.128 7.178 -24.775 1.00 90.88 117 SER A N 1
ATOM 933 C CA . SER A 1 117 ? 10.013 5.730 -24.677 1.00 90.88 117 SER A CA 1
ATOM 934 C C . SER A 1 117 ? 8.821 5.248 -23.851 1.00 90.88 117 SER A C 1
ATOM 936 O O . SER A 1 117 ? 8.419 5.887 -22.875 1.00 90.88 117 SER A O 1
ATOM 938 N N . ASP A 1 118 ? 8.320 4.075 -24.234 1.00 93.44 118 ASP A N 1
ATOM 939 C CA . ASP A 1 118 ? 7.227 3.356 -23.583 1.00 93.44 118 ASP A CA 1
ATOM 940 C C . ASP A 1 118 ? 7.776 2.080 -22.930 1.00 93.44 118 ASP A C 1
ATOM 942 O O . ASP A 1 118 ? 8.559 1.337 -23.539 1.00 93.44 118 ASP A O 1
ATOM 946 N N . TYR A 1 119 ? 7.408 1.863 -21.666 1.00 95.12 119 TYR A N 1
ATOM 947 C CA . TYR A 1 119 ? 7.935 0.807 -20.805 1.00 95.12 119 TYR A CA 1
ATOM 948 C C . TYR A 1 119 ? 6.811 -0.160 -20.453 1.00 95.12 119 TYR A C 1
ATOM 950 O O . TYR A 1 119 ? 5.828 0.234 -19.834 1.00 95.12 119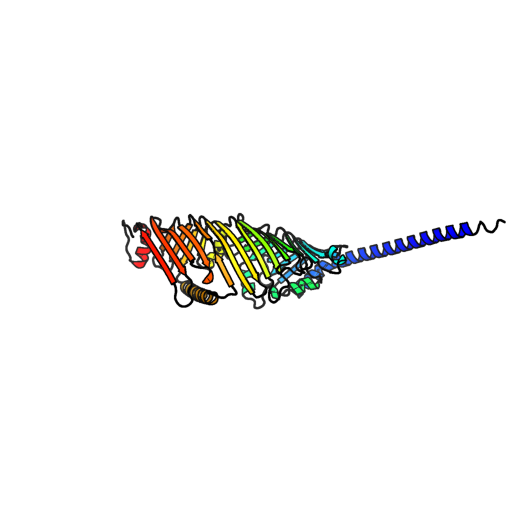 TYR A O 1
ATOM 958 N N . LEU A 1 120 ? 6.973 -1.434 -20.799 1.00 97.19 120 LEU A N 1
ATOM 959 C CA . LEU A 1 120 ? 6.006 -2.488 -20.503 1.00 97.19 120 LEU A CA 1
ATOM 960 C C . LEU A 1 120 ? 6.645 -3.568 -19.634 1.00 97.19 120 LEU A C 1
ATOM 962 O O . LEU A 1 120 ? 7.588 -4.230 -20.065 1.00 97.19 120 LEU A O 1
ATOM 966 N N . VAL A 1 121 ? 6.093 -3.802 -18.448 1.00 97.88 121 VAL A N 1
ATOM 967 C CA . VAL A 1 121 ? 6.480 -4.894 -17.550 1.00 97.88 121 VAL A CA 1
ATOM 968 C C . VAL A 1 121 ? 5.326 -5.888 -17.475 1.00 97.88 121 VAL A C 1
ATOM 970 O O . VAL A 1 121 ? 4.247 -5.559 -16.992 1.00 97.88 121 VAL A O 1
ATOM 973 N N . SER A 1 122 ? 5.534 -7.107 -17.969 1.00 97.94 122 SER A N 1
ATOM 974 C CA . SER A 1 122 ? 4.474 -8.114 -18.067 1.00 97.94 122 SER A CA 1
ATOM 975 C C . SER A 1 122 ? 4.699 -9.256 -17.083 1.00 97.94 122 SER A C 1
ATOM 977 O O . SER A 1 122 ? 5.763 -9.883 -17.073 1.00 97.94 122 SER A O 1
ATOM 979 N N . ARG A 1 123 ? 3.662 -9.534 -16.289 1.00 97.88 123 ARG A N 1
ATOM 980 C CA . ARG A 1 123 ? 3.608 -10.556 -15.240 1.00 97.88 123 ARG A CA 1
ATOM 981 C C . ARG A 1 123 ? 4.777 -10.504 -14.249 1.00 97.88 123 ARG A C 1
ATOM 983 O O . ARG A 1 123 ? 5.393 -11.547 -14.018 1.00 97.88 123 ARG A O 1
ATOM 990 N N . PRO A 1 124 ? 5.158 -9.330 -13.709 1.00 98.12 124 PRO A N 1
ATOM 991 C CA . PRO A 1 124 ? 6.183 -9.299 -12.678 1.00 98.12 124 PRO A CA 1
ATOM 992 C C . PRO A 1 124 ? 5.662 -9.986 -11.412 1.00 98.12 124 PRO A C 1
ATOM 994 O O . PRO A 1 124 ? 4.519 -9.782 -11.008 1.00 98.12 124 PRO A O 1
ATOM 997 N N . ILE A 1 125 ? 6.521 -10.785 -10.793 1.00 97.88 125 ILE A N 1
ATOM 998 C CA . ILE A 1 125 ? 6.248 -11.478 -9.538 1.00 97.88 125 ILE A CA 1
ATOM 999 C C . ILE A 1 125 ? 7.164 -10.867 -8.488 1.00 97.88 125 ILE A C 1
ATOM 1001 O O . ILE A 1 125 ? 8.383 -10.951 -8.621 1.00 97.88 125 ILE A O 1
ATOM 1005 N N . LEU A 1 126 ? 6.590 -10.254 -7.460 1.00 96.88 126 LEU A N 1
ATOM 1006 C CA . LEU A 1 126 ? 7.314 -9.686 -6.329 1.00 96.88 126 LEU A CA 1
ATOM 1007 C C . LEU A 1 126 ? 7.071 -10.539 -5.085 1.00 96.88 126 LEU A C 1
ATOM 1009 O O . LEU A 1 126 ? 5.925 -10.829 -4.739 1.00 96.88 126 LEU A O 1
ATOM 1013 N N . HIS A 1 127 ? 8.142 -10.924 -4.401 1.00 95.88 127 HIS A N 1
ATOM 1014 C CA . HIS A 1 127 ? 8.077 -11.683 -3.159 1.00 95.88 127 HIS A CA 1
ATOM 1015 C C . HIS A 1 127 ? 8.888 -10.963 -2.086 1.00 95.88 127 HIS A C 1
ATOM 1017 O O . HIS A 1 127 ? 10.111 -10.918 -2.142 1.00 95.88 127 HIS A O 1
ATOM 1023 N N . ILE A 1 128 ? 8.201 -10.394 -1.101 1.00 94.25 128 ILE A N 1
ATOM 1024 C CA . ILE A 1 128 ? 8.815 -9.577 -0.057 1.00 94.25 128 ILE A CA 1
ATOM 1025 C C . ILE A 1 128 ? 8.608 -10.270 1.282 1.00 94.25 128 ILE A C 1
ATOM 1027 O O . ILE A 1 128 ? 7.481 -10.463 1.733 1.00 94.25 128 ILE A O 1
ATOM 1031 N N . THR A 1 129 ? 9.699 -10.617 1.947 1.00 93.50 129 THR A N 1
ATOM 1032 C CA . THR A 1 129 ? 9.659 -11.205 3.290 1.00 93.50 129 THR A CA 1
ATOM 1033 C C . THR A 1 129 ? 9.916 -10.152 4.368 1.00 93.50 129 THR A C 1
ATOM 1035 O O . THR A 1 129 ? 10.525 -9.108 4.123 1.00 93.50 129 THR A O 1
ATOM 1038 N N . LEU A 1 130 ? 9.476 -10.415 5.600 1.00 91.06 130 LEU A N 1
ATOM 1039 C CA . LEU A 1 130 ? 9.730 -9.518 6.727 1.00 91.06 130 LEU A CA 1
ATOM 1040 C C . LEU A 1 130 ? 11.226 -9.216 6.965 1.00 91.06 130 LEU A C 1
ATOM 1042 O O . LEU A 1 130 ? 11.523 -8.052 7.235 1.00 91.06 130 LEU A O 1
ATOM 1046 N N . PRO A 1 131 ? 12.169 -10.182 6.893 1.00 90.88 131 PRO A N 1
ATOM 1047 C CA . PRO A 1 131 ? 13.599 -9.881 6.978 1.00 90.88 131 PRO A CA 1
ATOM 1048 C C . PRO A 1 131 ? 14.056 -8.895 5.898 1.00 90.88 131 PRO A C 1
ATOM 1050 O O . PRO A 1 131 ? 14.655 -7.878 6.236 1.00 90.88 131 PRO A O 1
ATOM 1053 N N . GLN A 1 132 ? 13.666 -9.122 4.637 1.00 89.19 132 GLN A N 1
ATOM 1054 C CA . GLN A 1 132 ? 13.989 -8.224 3.521 1.00 89.19 132 GLN A CA 1
ATOM 1055 C C . GLN A 1 132 ? 13.453 -6.807 3.752 1.00 89.19 132 GLN A C 1
ATOM 1057 O O . GLN A 1 132 ? 14.193 -5.834 3.638 1.00 89.19 132 GLN A O 1
ATOM 1062 N N . ALA A 1 133 ? 12.187 -6.685 4.161 1.00 87.75 133 ALA A N 1
ATOM 1063 C CA . ALA A 1 133 ? 11.572 -5.391 4.449 1.00 87.75 133 ALA A CA 1
ATOM 1064 C C . ALA A 1 133 ? 12.213 -4.679 5.655 1.00 87.75 133 ALA A C 1
ATOM 1066 O O . ALA A 1 133 ? 12.341 -3.458 5.662 1.00 87.75 133 ALA A O 1
ATOM 1067 N N . LYS A 1 134 ? 12.620 -5.420 6.694 1.00 87.31 134 LYS A N 1
ATOM 1068 C CA . LYS A 1 134 ? 13.317 -4.850 7.857 1.00 87.31 134 LYS A CA 1
ATOM 1069 C C . LYS A 1 134 ? 14.713 -4.351 7.512 1.00 87.31 134 LYS A C 1
ATOM 1071 O O . LYS A 1 134 ? 15.144 -3.394 8.149 1.00 87.31 134 LYS A O 1
ATOM 1076 N N . GLN A 1 135 ? 15.399 -5.006 6.580 1.00 86.75 135 GLN A N 1
ATOM 1077 C CA . GLN A 1 135 ? 16.705 -4.566 6.106 1.00 86.75 135 GLN A CA 1
ATOM 1078 C C . GLN A 1 135 ? 16.582 -3.211 5.401 1.00 86.75 135 GLN A C 1
ATOM 1080 O O . GLN A 1 135 ? 17.224 -2.251 5.809 1.00 86.75 135 GLN A O 1
ATOM 1085 N N . GLU A 1 136 ? 15.630 -3.082 4.473 1.00 84.31 136 GLU A N 1
ATOM 1086 C CA . GLU A 1 136 ? 15.369 -1.819 3.761 1.00 84.31 136 GLU A CA 1
ATOM 1087 C C . GLU A 1 136 ? 14.988 -0.656 4.690 1.00 84.31 136 GLU A C 1
ATOM 1089 O O . GLU A 1 136 ? 15.309 0.493 4.414 1.00 84.31 136 GLU A O 1
ATOM 1094 N N . LEU A 1 137 ? 14.311 -0.934 5.809 1.00 81.00 137 LEU A N 1
ATOM 1095 C CA . LEU A 1 137 ? 13.944 0.089 6.797 1.00 81.00 137 LEU A CA 1
ATOM 1096 C C . LEU A 1 137 ? 15.101 0.518 7.714 1.00 81.00 137 LEU A C 1
ATOM 1098 O O . LEU A 1 137 ? 14.963 1.516 8.421 1.00 81.00 137 LEU A O 1
ATOM 1102 N N . GLN A 1 138 ? 16.181 -0.262 7.781 1.00 81.56 138 GLN A N 1
ATOM 1103 C CA . GLN A 1 138 ? 17.354 0.027 8.614 1.00 81.56 138 GLN A CA 1
ATOM 1104 C C . GLN A 1 138 ? 18.469 0.727 7.839 1.00 81.56 138 GLN A C 1
ATOM 1106 O O . GLN A 1 138 ? 19.325 1.356 8.459 1.00 81.56 138 GLN A O 1
ATOM 1111 N N . GLU A 1 139 ? 18.472 0.609 6.515 1.00 78.44 139 GLU A N 1
ATOM 1112 C CA . GLU A 1 139 ? 19.465 1.255 5.670 1.00 78.44 139 GLU A CA 1
ATOM 1113 C C . GLU A 1 139 ? 19.278 2.777 5.623 1.00 78.44 139 GLU A C 1
ATOM 1115 O O . GLU A 1 139 ? 18.164 3.300 5.631 1.00 78.44 139 GLU A O 1
ATOM 1120 N N . GLU A 1 140 ? 20.402 3.497 5.580 1.00 72.94 140 GLU A N 1
ATOM 1121 C CA . GLU A 1 140 ? 20.412 4.963 5.545 1.00 72.94 140 GLU A CA 1
ATOM 1122 C C . GLU A 1 140 ? 19.994 5.518 4.178 1.00 72.94 140 GLU A C 1
ATOM 1124 O O . GLU A 1 140 ? 19.459 6.625 4.108 1.00 72.94 140 GLU A O 1
ATOM 1129 N N . VAL A 1 141 ? 20.222 4.757 3.101 1.00 76.25 141 VAL A N 1
ATOM 1130 C CA . VAL A 1 141 ? 19.909 5.158 1.725 1.00 76.25 141 VAL A CA 1
ATOM 1131 C C . VAL A 1 141 ? 18.492 4.694 1.371 1.00 76.25 141 VAL A C 1
ATOM 1133 O O . VAL A 1 141 ? 18.248 3.485 1.301 1.00 76.25 141 VAL A O 1
ATOM 1136 N N . PRO A 1 142 ? 17.543 5.616 1.111 1.00 78.12 142 PRO A N 1
ATOM 1137 C CA . PRO A 1 142 ? 16.199 5.256 0.679 1.00 78.12 142 PRO A CA 1
ATOM 1138 C C . PRO A 1 142 ? 16.232 4.449 -0.615 1.00 78.12 142 PRO A C 1
ATOM 1140 O O . PRO A 1 142 ? 17.046 4.713 -1.500 1.00 78.12 142 PRO A O 1
ATOM 1143 N N . ILE A 1 143 ? 15.286 3.521 -0.785 1.00 76.31 143 ILE A N 1
ATOM 1144 C CA . ILE A 1 143 ? 15.233 2.670 -1.980 1.00 76.31 143 ILE A CA 1
ATOM 1145 C C . ILE A 1 143 ? 15.245 3.480 -3.285 1.00 76.31 143 ILE A C 1
ATOM 1147 O O . ILE A 1 143 ? 15.845 3.043 -4.254 1.00 76.31 143 ILE A O 1
ATOM 1151 N N . GLN A 1 144 ? 14.656 4.679 -3.315 1.00 74.25 144 GLN A N 1
ATOM 1152 C CA . GLN A 1 144 ? 14.619 5.555 -4.492 1.00 74.25 144 GLN A CA 1
ATOM 1153 C C . GLN A 1 144 ? 15.997 6.107 -4.886 1.00 74.25 144 GLN A C 1
ATOM 1155 O O . GLN A 1 144 ? 16.205 6.442 -6.051 1.00 74.25 144 GLN A O 1
ATOM 1160 N N . GLU A 1 145 ? 16.924 6.193 -3.934 1.00 81.38 145 GLU A N 1
ATOM 1161 C CA . GLU A 1 145 ? 18.273 6.742 -4.107 1.00 81.38 145 GLU A CA 1
ATOM 1162 C C . GLU A 1 145 ? 19.326 5.654 -4.359 1.00 81.38 145 GLU A C 1
ATOM 1164 O O . GLU A 1 145 ? 20.472 5.971 -4.659 1.00 81.38 145 GLU A O 1
ATOM 1169 N N . LYS A 1 146 ? 18.932 4.372 -4.363 1.00 85.31 146 LYS A N 1
ATOM 1170 C CA . LYS A 1 146 ? 19.798 3.224 -4.694 1.00 85.31 146 LYS A CA 1
ATOM 1171 C C . LYS A 1 146 ? 20.119 3.098 -6.194 1.00 85.31 146 LYS A C 1
ATOM 1173 O O . LYS A 1 146 ? 20.274 1.994 -6.700 1.00 85.31 146 LYS A O 1
ATOM 1178 N N . GLY A 1 147 ? 20.142 4.203 -6.937 1.00 84.31 147 GLY A N 1
ATOM 1179 C CA . GLY A 1 147 ? 20.621 4.241 -8.325 1.00 84.31 147 GLY A CA 1
ATOM 1180 C C . GLY A 1 147 ? 19.726 3.591 -9.391 1.00 84.31 147 GLY A C 1
ATOM 1181 O O . GLY A 1 147 ? 20.153 3.449 -10.534 1.00 84.31 147 GLY A O 1
ATOM 1182 N N . TRP A 1 148 ? 18.477 3.206 -9.087 1.00 84.19 148 TRP A N 1
ATOM 1183 C CA . TRP A 1 148 ? 17.577 2.544 -10.055 1.00 84.19 148 TRP A CA 1
ATOM 1184 C C . TRP A 1 148 ? 17.376 3.333 -11.349 1.00 84.19 148 TRP A C 1
ATOM 1186 O O . TRP A 1 148 ? 17.294 2.762 -12.438 1.00 84.19 148 TRP A O 1
ATOM 1196 N N . ARG A 1 149 ? 17.278 4.660 -11.235 1.00 85.81 149 ARG A N 1
ATOM 1197 C CA . ARG A 1 149 ? 17.074 5.547 -12.382 1.00 85.81 149 ARG A CA 1
ATOM 1198 C C . ARG A 1 149 ? 18.311 5.561 -13.273 1.00 85.81 149 ARG A C 1
ATOM 1200 O O . ARG A 1 149 ? 18.200 5.421 -14.489 1.00 85.81 149 ARG A O 1
ATOM 1207 N N . GLU A 1 150 ? 19.476 5.718 -12.663 1.00 88.69 150 GLU A N 1
ATOM 1208 C CA . GLU A 1 150 ? 20.779 5.734 -13.318 1.00 88.69 150 GLU A CA 1
ATOM 1209 C C . GLU A 1 150 ? 21.055 4.378 -13.982 1.00 88.69 150 GLU A C 1
ATOM 1211 O O . GLU A 1 150 ? 21.465 4.331 -15.144 1.00 88.69 150 GLU A O 1
ATOM 1216 N N . ALA A 1 151 ? 20.703 3.281 -13.306 1.00 88.00 151 ALA A N 1
ATOM 1217 C CA . ALA A 1 151 ? 20.785 1.926 -13.829 1.00 88.00 151 ALA A CA 1
ATOM 1218 C C . ALA A 1 151 ? 19.971 1.759 -15.117 1.00 88.00 151 ALA A C 1
ATOM 1220 O O . ALA A 1 151 ? 20.506 1.289 -16.118 1.00 88.00 151 ALA A O 1
ATOM 1221 N N . ILE A 1 152 ? 18.709 2.201 -15.141 1.00 85.81 152 ILE A N 1
ATOM 1222 C CA . ILE A 1 152 ? 17.854 2.131 -16.338 1.00 85.81 152 ILE A CA 1
ATOM 1223 C C . ILE A 1 152 ? 18.416 2.990 -17.479 1.00 85.81 152 ILE A C 1
ATOM 1225 O O . ILE A 1 152 ? 18.503 2.538 -18.624 1.00 85.81 152 ILE A O 1
ATOM 1229 N N . TYR A 1 153 ? 18.815 4.230 -17.187 1.00 87.62 153 TYR A N 1
ATOM 1230 C CA . TYR A 1 153 ? 19.316 5.153 -18.209 1.00 87.62 153 TYR A CA 1
ATOM 1231 C C . TYR A 1 153 ? 20.700 4.791 -18.751 1.00 87.62 153 TYR A C 1
ATOM 1233 O O . TYR A 1 153 ? 21.039 5.226 -19.852 1.00 87.62 153 TYR A O 1
ATOM 1241 N N . SER A 1 154 ? 21.473 3.965 -18.045 1.00 88.75 154 SER A N 1
ATOM 1242 C CA . SER A 1 154 ? 22.791 3.512 -18.503 1.00 88.75 154 SER A CA 1
ATOM 1243 C C . SER A 1 154 ? 22.736 2.662 -19.781 1.00 88.75 154 SER A C 1
ATOM 1245 O O . SER A 1 154 ? 23.611 2.782 -20.639 1.00 88.75 154 SER A O 1
ATOM 1247 N N . PHE A 1 155 ? 21.701 1.828 -19.941 1.00 85.50 155 PHE A N 1
ATOM 1248 C CA . PHE A 1 155 ? 21.549 0.935 -21.094 1.00 85.50 155 PHE A CA 1
ATOM 1249 C C . PHE A 1 155 ? 20.415 1.353 -22.040 1.00 85.50 155 PHE A C 1
ATOM 1251 O O . PHE A 1 155 ? 20.378 0.888 -23.181 1.00 85.50 155 PHE A O 1
ATOM 1258 N N . TYR A 1 156 ? 19.507 2.235 -21.606 1.00 85.25 156 TYR A N 1
ATOM 1259 C CA . TYR A 1 156 ? 18.448 2.792 -22.451 1.00 85.25 156 TYR A CA 1
ATOM 1260 C C . TYR A 1 156 ? 18.223 4.294 -22.164 1.00 85.25 156 TYR A C 1
ATOM 1262 O O . TYR A 1 156 ? 17.317 4.662 -21.413 1.00 85.25 156 TYR A O 1
ATOM 1270 N N . PRO A 1 157 ? 19.040 5.193 -22.750 1.00 81.38 157 PRO A N 1
ATOM 1271 C CA . PRO A 1 157 ? 19.096 6.619 -22.401 1.00 81.38 157 PRO A CA 1
ATOM 1272 C C . PRO A 1 157 ? 17.978 7.450 -23.062 1.00 81.38 157 PRO A C 1
ATOM 1274 O O . PRO A 1 157 ? 18.233 8.484 -23.681 1.00 81.38 157 PRO A O 1
ATOM 1277 N N . ILE A 1 158 ? 16.726 6.996 -22.970 1.00 85.12 158 ILE A N 1
ATOM 1278 C CA . ILE A 1 158 ? 15.553 7.677 -23.535 1.00 85.12 158 ILE A CA 1
ATOM 1279 C C . ILE A 1 158 ? 14.566 7.992 -22.413 1.00 85.12 158 ILE A C 1
ATOM 1281 O O . ILE A 1 158 ? 14.284 7.153 -21.560 1.00 85.12 158 ILE A O 1
ATOM 1285 N N . LYS A 1 159 ? 14.035 9.220 -22.419 1.00 87.56 159 LYS A N 1
ATOM 1286 C CA . LYS A 1 159 ? 13.094 9.692 -21.398 1.00 87.56 159 LYS A CA 1
ATOM 1287 C C . LYS A 1 159 ? 11.760 8.952 -21.504 1.00 87.56 159 LYS A C 1
ATOM 1289 O O . LYS A 1 159 ? 11.159 8.911 -22.575 1.00 87.56 159 LYS A O 1
ATOM 1294 N N . ILE A 1 160 ? 11.283 8.465 -20.365 1.00 89.25 160 ILE A N 1
ATOM 1295 C CA . ILE A 1 160 ? 10.053 7.680 -20.243 1.00 89.25 160 ILE A CA 1
ATOM 1296 C C . ILE A 1 160 ? 8.830 8.584 -20.423 1.00 89.25 160 ILE A C 1
ATOM 1298 O O . ILE A 1 160 ? 8.749 9.635 -19.784 1.00 89.25 160 ILE A O 1
ATOM 1302 N N . ASN A 1 161 ? 7.885 8.175 -21.271 1.00 92.19 161 ASN A N 1
ATOM 1303 C CA . ASN A 1 161 ? 6.597 8.845 -21.456 1.00 92.19 161 ASN A CA 1
ATOM 1304 C C . ASN A 1 161 ? 5.402 7.996 -21.004 1.00 92.19 161 ASN A C 1
ATOM 1306 O O . ASN A 1 161 ? 4.424 8.563 -20.516 1.00 92.19 161 ASN A O 1
ATOM 1310 N N . GLU A 1 162 ? 5.485 6.672 -21.127 1.00 94.25 162 GLU A N 1
ATOM 1311 C CA . GLU A 1 162 ? 4.451 5.746 -20.662 1.00 94.25 162 GLU A CA 1
ATOM 1312 C C . GLU A 1 162 ? 5.069 4.565 -19.908 1.00 94.25 162 GLU A C 1
ATOM 1314 O O . GLU A 1 162 ? 6.084 4.005 -20.326 1.00 94.25 162 GLU A O 1
ATOM 1319 N N . ILE A 1 163 ? 4.445 4.184 -18.794 1.00 95.69 163 ILE A N 1
ATOM 1320 C CA . ILE A 1 163 ? 4.761 2.984 -18.022 1.00 95.69 163 ILE A CA 1
ATOM 1321 C C . ILE A 1 163 ? 3.492 2.150 -17.912 1.00 95.69 163 ILE A C 1
ATOM 1323 O O . ILE A 1 163 ? 2.468 2.621 -17.416 1.00 95.69 163 ILE A O 1
ATOM 1327 N N . LYS A 1 164 ? 3.588 0.890 -18.325 1.00 97.88 164 LYS A N 1
ATOM 1328 C CA . LYS A 1 164 ? 2.532 -0.104 -18.212 1.00 97.88 164 LYS A CA 1
ATOM 1329 C C . LYS A 1 164 ? 3.043 -1.324 -17.458 1.00 97.88 164 LYS A C 1
ATOM 1331 O O . LYS A 1 164 ? 4.037 -1.936 -17.850 1.00 97.88 164 LYS A O 1
ATOM 1336 N N . ILE A 1 165 ? 2.351 -1.693 -16.391 1.00 98.19 165 ILE A N 1
ATOM 1337 C CA . ILE A 1 165 ? 2.558 -2.949 -15.674 1.00 98.19 165 ILE A CA 1
ATOM 1338 C C . ILE A 1 165 ? 1.306 -3.789 -15.884 1.00 98.19 165 ILE A C 1
ATOM 1340 O O . ILE A 1 165 ? 0.202 -3.310 -15.648 1.00 98.19 165 ILE A O 1
ATOM 1344 N N . GLU A 1 166 ? 1.471 -5.021 -16.352 1.00 98.19 166 GLU A N 1
ATOM 1345 C CA . GLU A 1 166 ? 0.357 -5.922 -16.647 1.00 98.19 166 GLU A CA 1
ATOM 1346 C C . GLU A 1 166 ? 0.448 -7.192 -15.813 1.00 98.19 166 GLU A C 1
ATOM 1348 O O . GLU A 1 166 ? 1.472 -7.879 -15.843 1.00 98.19 166 GLU A O 1
ATOM 1353 N N . ASN A 1 167 ? -0.661 -7.563 -15.173 1.00 97.69 167 ASN A N 1
ATOM 1354 C CA . ASN A 1 167 ? -0.832 -8.811 -14.433 1.00 97.69 167 ASN A CA 1
ATOM 1355 C C . ASN A 1 167 ? 0.273 -9.058 -13.391 1.00 97.69 167 ASN A C 1
ATOM 1357 O O . ASN A 1 167 ? 0.851 -10.142 -13.348 1.00 97.69 167 ASN A O 1
ATOM 1361 N N . ALA A 1 168 ? 0.603 -8.042 -12.596 1.00 98.06 168 ALA A N 1
ATOM 1362 C CA . ALA A 1 168 ? 1.577 -8.165 -11.521 1.00 98.06 168 ALA A CA 1
ATOM 1363 C C . ALA A 1 168 ? 1.019 -8.960 -10.336 1.00 98.06 168 ALA A C 1
ATOM 1365 O O . ALA A 1 168 ? -0.125 -8.750 -9.926 1.00 98.06 168 ALA A O 1
ATOM 1366 N N . ASP A 1 169 ? 1.870 -9.803 -9.756 1.00 97.75 169 ASP A N 1
ATOM 1367 C CA . ASP A 1 169 ? 1.583 -10.546 -8.534 1.00 97.75 169 ASP A CA 1
ATOM 1368 C C . ASP A 1 169 ? 2.582 -10.131 -7.449 1.00 97.75 169 ASP A C 1
ATOM 1370 O O . ASP A 1 169 ? 3.795 -10.218 -7.635 1.00 97.75 169 ASP A O 1
ATOM 1374 N N . VAL A 1 170 ? 2.083 -9.679 -6.302 1.00 96.81 170 VAL A N 1
ATOM 1375 C CA . VAL A 1 170 ? 2.885 -9.284 -5.140 1.00 96.81 170 VAL A CA 1
ATOM 1376 C C . VAL A 1 170 ? 2.495 -10.149 -3.954 1.00 96.81 170 VAL A C 1
ATOM 1378 O O . VAL A 1 170 ? 1.323 -10.284 -3.608 1.00 96.81 170 VAL A O 1
ATOM 1381 N N . THR A 1 171 ? 3.493 -10.745 -3.317 1.00 96.12 171 THR A N 1
ATOM 1382 C CA . THR A 1 171 ? 3.330 -11.544 -2.107 1.00 96.12 171 THR A CA 1
ATOM 1383 C C . THR A 1 171 ? 4.177 -10.946 -1.001 1.00 96.12 171 THR A C 1
ATOM 1385 O O . THR A 1 171 ? 5.389 -10.811 -1.156 1.00 96.12 171 THR A O 1
ATOM 1388 N N . TYR A 1 172 ? 3.543 -10.606 0.118 1.00 94.62 172 TYR A N 1
ATOM 1389 C CA . TYR A 1 172 ? 4.239 -10.215 1.336 1.00 94.62 172 TYR A CA 1
ATOM 1390 C C . TYR A 1 172 ? 4.094 -11.290 2.410 1.00 94.62 172 TYR A C 1
ATOM 1392 O O . TYR A 1 172 ? 2.984 -11.706 2.741 1.00 94.62 172 TYR A O 1
ATOM 1400 N N . VAL A 1 173 ? 5.219 -11.724 2.970 1.00 92.50 173 VAL A N 1
ATOM 1401 C CA . VAL A 1 173 ? 5.278 -12.750 4.012 1.00 92.50 173 VAL A CA 1
ATOM 1402 C C . VAL A 1 173 ? 5.763 -12.117 5.314 1.00 92.50 173 VAL A C 1
ATOM 1404 O O . VAL A 1 173 ? 6.916 -11.689 5.407 1.00 92.50 173 VAL A O 1
ATOM 1407 N N . ASP A 1 174 ? 4.885 -12.050 6.320 1.00 88.69 174 ASP A N 1
ATOM 1408 C CA . ASP A 1 174 ? 5.252 -11.609 7.675 1.00 88.69 174 ASP A CA 1
ATOM 1409 C C . ASP A 1 174 ? 5.928 -12.771 8.454 1.00 88.69 174 ASP A C 1
ATOM 1411 O O . ASP A 1 174 ? 6.619 -13.605 7.876 1.00 88.69 174 ASP A O 1
ATOM 1415 N N . GLN A 1 175 ? 5.771 -12.838 9.777 1.00 83.88 175 GLN A N 1
ATOM 1416 C CA . GLN A 1 175 ? 6.348 -13.876 10.636 1.00 83.88 175 GLN A CA 1
ATOM 1417 C C . GLN A 1 175 ? 5.724 -15.254 10.431 1.00 83.88 175 GLN A C 1
ATOM 1419 O O . GLN A 1 175 ? 6.386 -16.249 10.709 1.00 83.88 175 GLN A O 1
ATOM 1424 N N . ASP A 1 176 ? 4.462 -15.305 9.997 1.00 82.12 176 ASP A N 1
ATOM 1425 C CA . ASP A 1 176 ? 3.730 -16.540 9.723 1.00 82.12 176 ASP A CA 1
ATOM 1426 C C . ASP A 1 176 ? 3.666 -16.782 8.205 1.00 82.12 176 ASP A C 1
ATOM 1428 O O . ASP A 1 176 ? 2.860 -16.147 7.515 1.00 82.12 176 ASP A O 1
ATOM 1432 N N . PRO A 1 177 ? 4.479 -17.709 7.663 1.00 83.12 177 PRO A N 1
ATOM 1433 C CA . PRO A 1 177 ? 4.491 -18.007 6.236 1.00 83.12 177 PRO A CA 1
ATOM 1434 C C . PRO A 1 177 ? 3.202 -18.649 5.721 1.00 83.12 177 PRO A C 1
ATOM 1436 O O . PRO A 1 177 ? 3.015 -18.728 4.511 1.00 83.12 177 PRO A O 1
ATOM 1439 N N . SER A 1 178 ? 2.320 -19.129 6.608 1.00 85.62 178 SER A N 1
ATOM 1440 C CA . SER A 1 178 ? 1.066 -19.780 6.215 1.00 85.62 178 SER A CA 1
ATOM 1441 C C . SER A 1 178 ? -0.035 -18.795 5.816 1.00 85.62 178 SER A C 1
ATOM 1443 O O . SER A 1 178 ? -1.006 -19.196 5.174 1.00 85.62 178 SER A O 1
ATOM 1445 N N . LYS A 1 179 ? 0.115 -17.510 6.168 1.00 86.31 179 LYS A N 1
ATOM 1446 C CA . LYS A 1 179 ? -0.853 -16.445 5.872 1.00 86.31 179 LYS A CA 1
ATOM 1447 C C . LYS A 1 179 ? -0.186 -15.239 5.197 1.00 86.31 179 LYS A C 1
ATOM 1449 O O . LYS A 1 179 ? -0.148 -14.153 5.777 1.00 86.31 179 LYS A O 1
ATOM 1454 N N . PRO A 1 180 ? 0.366 -15.408 3.987 1.00 92.56 180 PRO A N 1
ATOM 1455 C CA . PRO A 1 180 ? 0.908 -14.294 3.225 1.00 92.56 180 PRO A CA 1
ATOM 1456 C C . PRO A 1 180 ? -0.189 -13.320 2.772 1.00 92.56 180 PRO A C 1
ATOM 1458 O O . PRO A 1 180 ? -1.342 -13.688 2.539 1.00 92.56 180 PRO A O 1
ATOM 1461 N N . LEU A 1 181 ? 0.203 -12.066 2.583 1.00 94.31 181 LEU A N 1
ATOM 1462 C CA . LEU A 1 181 ? -0.611 -11.053 1.932 1.00 94.31 181 LEU A CA 1
ATOM 1463 C C . LEU A 1 181 ? -0.404 -11.147 0.422 1.00 94.31 181 LEU A C 1
ATOM 1465 O O . LEU A 1 181 ? 0.686 -10.861 -0.075 1.00 94.31 181 LEU A O 1
ATOM 1469 N N . HIS A 1 182 ? -1.451 -11.540 -0.296 1.00 95.00 182 HIS A N 1
ATOM 1470 C CA . HIS A 1 182 ? -1.421 -11.663 -1.748 1.00 95.00 182 HIS A CA 1
ATOM 1471 C C . HIS A 1 182 ? -2.146 -10.516 -2.437 1.00 95.00 182 HIS A C 1
ATOM 1473 O O . HIS A 1 182 ? -3.259 -10.142 -2.072 1.00 95.00 182 HIS A O 1
ATOM 1479 N N . PHE A 1 183 ? -1.513 -10.022 -3.485 1.00 96.50 183 PHE A N 1
ATOM 1480 C CA . PHE A 1 183 ? -1.990 -8.989 -4.381 1.00 96.50 183 PHE A CA 1
ATOM 1481 C C . PHE A 1 183 ? -1.802 -9.537 -5.788 1.00 96.50 183 PHE A C 1
ATOM 1483 O O . PHE A 1 183 ? -0.681 -9.870 -6.158 1.00 96.50 183 PHE A O 1
ATOM 1490 N N . THR A 1 184 ? -2.873 -9.703 -6.551 1.00 97.25 184 THR A N 1
ATOM 1491 C CA . THR A 1 184 ? -2.815 -10.434 -7.825 1.00 97.25 184 THR A CA 1
ATOM 1492 C C . THR A 1 184 ? -3.452 -9.655 -8.951 1.00 97.25 184 THR A C 1
ATOM 1494 O O . THR A 1 184 ? -4.384 -8.881 -8.725 1.00 97.25 184 THR A O 1
ATOM 1497 N N . GLN A 1 185 ? -2.988 -9.917 -10.172 1.00 96.44 185 GLN A N 1
ATOM 1498 C CA . GLN A 1 185 ? -3.509 -9.286 -11.389 1.00 96.44 185 GLN A CA 1
ATOM 1499 C C . GLN A 1 185 ? -3.486 -7.753 -11.315 1.00 96.44 185 GLN A C 1
ATOM 1501 O O . GLN A 1 185 ? -4.397 -7.084 -11.798 1.00 96.44 185 GLN A O 1
ATOM 1506 N N . PHE A 1 186 ? -2.444 -7.194 -10.699 1.00 96.88 186 PHE A N 1
ATOM 1507 C CA . PHE A 1 186 ? -2.274 -5.751 -10.639 1.00 96.88 186 PHE A CA 1
ATOM 1508 C C . PHE A 1 186 ? -1.901 -5.212 -12.016 1.00 96.88 186 PHE A C 1
ATOM 1510 O O . PHE A 1 186 ? -0.875 -5.591 -12.591 1.00 96.88 186 PHE A O 1
ATOM 1517 N N . ASN A 1 187 ? -2.728 -4.312 -12.531 1.00 98.19 187 ASN A N 1
ATOM 1518 C CA . ASN A 1 187 ? -2.453 -3.545 -13.732 1.00 98.19 187 ASN A CA 1
ATOM 1519 C C . ASN A 1 187 ? -2.231 -2.089 -13.334 1.00 98.19 187 ASN A C 1
ATOM 1521 O O . ASN A 1 187 ? -3.004 -1.530 -12.561 1.00 98.19 187 ASN A O 1
ATOM 1525 N N . LEU A 1 188 ? -1.176 -1.481 -13.866 1.00 97.75 188 LEU A N 1
ATOM 1526 C CA . LEU A 1 188 ? -0.863 -0.065 -13.698 1.00 97.75 188 LEU A CA 1
ATOM 1527 C C . LEU A 1 188 ? -0.634 0.536 -15.080 1.00 97.75 188 LEU A C 1
ATOM 1529 O O . LEU A 1 188 ? 0.122 -0.020 -15.878 1.00 97.75 188 LEU A O 1
ATOM 1533 N N . LEU A 1 189 ? -1.215 1.700 -15.334 1.00 97.44 189 LEU A N 1
ATOM 1534 C CA . LEU A 1 189 ? -0.870 2.536 -16.476 1.00 97.44 189 LEU A CA 1
ATOM 1535 C C . LEU A 1 189 ? -0.602 3.956 -15.983 1.00 97.44 189 LEU A C 1
ATOM 1537 O O . LEU A 1 189 ? -1.481 4.581 -15.394 1.00 97.44 189 LEU A O 1
ATOM 1541 N N . ALA A 1 190 ? 0.599 4.453 -16.258 1.00 95.94 190 ALA A N 1
ATOM 1542 C CA . ALA A 1 190 ? 0.989 5.844 -16.078 1.00 95.94 190 ALA A CA 1
ATOM 1543 C C . ALA A 1 190 ? 1.425 6.402 -17.438 1.00 95.94 190 ALA A C 1
ATOM 1545 O O . ALA A 1 190 ? 2.491 6.051 -17.944 1.00 95.94 190 ALA A O 1
ATOM 1546 N N . GLY A 1 191 ? 0.586 7.233 -18.053 1.00 93.75 191 GLY A N 1
ATOM 1547 C CA . GLY A 1 191 ? 0.783 7.747 -19.410 1.00 93.75 191 GLY A CA 1
ATOM 1548 C C . GLY A 1 191 ? 1.032 9.251 -19.447 1.00 93.75 191 GLY A C 1
ATOM 1549 O O . GLY A 1 191 ? 0.675 9.976 -18.525 1.00 93.75 191 GLY A O 1
ATOM 1550 N N . ASN A 1 192 ? 1.614 9.743 -20.545 1.00 90.25 192 ASN A N 1
ATOM 1551 C CA . ASN A 1 192 ? 1.903 11.171 -20.747 1.00 90.25 192 ASN A CA 1
ATOM 1552 C C . ASN A 1 192 ? 2.754 11.787 -19.621 1.00 90.25 192 ASN A C 1
ATOM 1554 O O . ASN A 1 192 ? 2.539 12.929 -19.214 1.00 90.25 192 ASN A O 1
ATOM 1558 N N . ILE A 1 193 ? 3.749 11.040 -19.134 1.00 89.12 193 ILE A N 1
ATOM 1559 C CA . ILE A 1 193 ? 4.680 11.467 -18.076 1.00 89.12 193 ILE A CA 1
ATOM 1560 C C . ILE A 1 193 ? 5.469 12.712 -18.502 1.00 89.12 193 ILE A C 1
ATOM 1562 O O . ILE A 1 193 ? 5.866 13.525 -17.673 1.00 89.12 193 ILE A O 1
ATOM 1566 N N . ARG A 1 194 ? 5.711 12.888 -19.808 1.00 87.44 194 ARG A N 1
ATOM 1567 C CA . ARG A 1 194 ? 6.443 14.043 -20.353 1.00 87.44 194 ARG A CA 1
ATOM 1568 C C . ARG A 1 194 ? 5.559 15.249 -20.668 1.00 87.44 194 ARG A C 1
ATOM 1570 O O . ARG A 1 194 ? 6.065 16.206 -21.249 1.00 87.44 194 ARG A O 1
ATOM 1577 N N . ASN A 1 195 ? 4.282 15.207 -20.288 1.00 83.62 195 ASN A N 1
ATOM 1578 C CA . ASN A 1 195 ? 3.305 16.285 -20.460 1.00 83.62 195 ASN A CA 1
ATOM 1579 C C . ASN A 1 195 ? 3.200 16.764 -21.922 1.00 83.62 195 ASN A C 1
ATOM 1581 O O . ASN A 1 195 ? 2.961 17.940 -22.186 1.00 83.62 195 ASN A O 1
ATOM 1585 N N . ILE A 1 196 ? 3.386 15.852 -22.884 1.00 78.81 196 ILE A N 1
ATOM 1586 C CA . ILE A 1 196 ? 3.426 16.164 -24.321 1.00 78.81 196 ILE A CA 1
ATOM 1587 C C . ILE A 1 196 ? 2.023 16.515 -24.831 1.00 78.81 196 ILE A C 1
ATOM 1589 O O . ILE A 1 196 ? 1.874 17.413 -25.655 1.00 78.81 196 ILE A O 1
ATOM 1593 N N . ARG A 1 197 ? 0.988 15.815 -24.341 1.00 75.75 197 ARG A N 1
ATOM 1594 C CA . ARG A 1 197 ? -0.397 15.981 -24.821 1.00 75.75 197 ARG A CA 1
ATOM 1595 C C . ARG A 1 197 ? -1.132 17.185 -24.217 1.00 75.75 197 ARG A C 1
ATOM 1597 O O . ARG A 1 197 ? -1.956 17.779 -24.905 1.00 75.75 197 ARG A O 1
ATOM 1604 N N . SER A 1 198 ? -0.824 17.552 -22.970 1.00 76.38 198 SER A N 1
ATOM 1605 C CA . SER A 1 198 ? -1.638 18.482 -22.162 1.00 76.38 198 SER A CA 1
ATOM 1606 C C . SER A 1 198 ? -0.778 19.452 -21.330 1.00 76.38 198 SER A C 1
ATOM 1608 O O . SER A 1 198 ? -0.854 19.437 -20.108 1.00 76.38 198 SER A O 1
ATOM 1610 N N . PRO A 1 199 ? 0.061 20.311 -21.936 1.00 72.75 199 PRO A N 1
ATOM 1611 C CA . PRO A 1 199 ? 1.060 21.096 -21.198 1.00 72.75 199 PRO A CA 1
ATOM 1612 C C . PRO A 1 199 ? 0.485 22.137 -20.218 1.00 72.75 199 PRO A C 1
ATOM 1614 O O . PRO A 1 199 ? 1.204 22.578 -19.328 1.00 72.75 199 PRO A O 1
ATOM 1617 N N . ASN A 1 200 ? -0.786 22.529 -20.371 1.00 79.38 200 ASN A N 1
ATOM 1618 C CA . ASN A 1 200 ? -1.452 23.530 -19.524 1.00 79.38 200 ASN A CA 1
ATOM 1619 C C . ASN A 1 200 ? -2.333 22.919 -18.418 1.00 79.38 200 ASN A C 1
ATOM 1621 O O . ASN A 1 200 ? -2.987 23.664 -17.690 1.00 79.38 200 ASN A O 1
ATOM 1625 N N . ASP A 1 201 ? -2.393 21.591 -18.316 1.00 83.12 201 ASP A N 1
ATOM 1626 C CA . ASP A 1 201 ? -3.108 20.907 -17.239 1.00 83.12 201 ASP A CA 1
ATOM 1627 C C . ASP A 1 201 ? -2.240 20.869 -15.970 1.00 83.12 201 ASP A C 1
ATOM 1629 O O . ASP A 1 201 ? -1.020 20.700 -16.044 1.00 83.12 201 ASP A O 1
ATOM 1633 N N . ALA A 1 202 ? -2.862 21.022 -14.800 1.00 86.12 202 ALA A N 1
ATOM 1634 C CA . ALA A 1 202 ? -2.182 20.873 -13.518 1.00 86.12 202 ALA A CA 1
ATOM 1635 C C . ALA A 1 202 ? -1.735 19.420 -13.283 1.00 86.12 202 ALA A C 1
ATOM 1637 O O . ALA A 1 202 ? -0.664 19.208 -12.708 1.00 86.12 202 ALA A O 1
ATOM 1638 N N . TYR A 1 203 ? -2.521 18.451 -13.773 1.00 90.81 203 TYR A N 1
ATOM 1639 C CA . TYR A 1 203 ? -2.264 17.011 -13.697 1.00 90.81 203 TYR A CA 1
ATOM 1640 C C . TYR A 1 203 ? -2.366 16.387 -15.104 1.00 90.81 203 TYR A C 1
ATOM 1642 O O . TYR A 1 203 ? -3.366 15.774 -15.454 1.00 90.81 203 TYR A O 1
ATOM 1650 N N . PRO A 1 204 ? -1.351 16.568 -15.958 1.00 91.75 204 PRO A N 1
ATOM 1651 C CA . PRO A 1 204 ? -1.413 16.201 -17.375 1.00 91.75 204 PRO A CA 1
ATOM 1652 C C . PRO A 1 204 ? -1.244 14.706 -17.677 1.00 91.75 204 PRO A C 1
ATOM 1654 O O . PRO A 1 204 ? -1.497 14.286 -18.808 1.00 91.75 204 PRO A O 1
ATOM 1657 N N . SER A 1 205 ? -0.743 13.913 -16.734 1.00 94.25 205 SER A N 1
ATOM 1658 C CA . SER A 1 205 ? -0.455 12.491 -16.924 1.00 94.25 205 SER A CA 1
ATOM 1659 C C . SER A 1 205 ? -1.647 11.639 -16.508 1.00 94.25 205 SER A C 1
ATOM 1661 O O . SER A 1 205 ? -2.225 11.880 -15.457 1.00 94.25 205 SER A O 1
ATOM 1663 N N . ASP A 1 206 ? -1.999 10.626 -17.293 1.00 94.50 206 ASP A N 1
ATOM 1664 C CA . ASP A 1 206 ? -3.077 9.689 -16.956 1.00 94.50 206 ASP A CA 1
ATOM 1665 C C . ASP A 1 206 ? -2.548 8.626 -15.985 1.00 94.50 206 ASP A C 1
ATOM 1667 O O . ASP A 1 206 ? -1.444 8.112 -16.186 1.00 94.50 206 ASP A O 1
ATOM 1671 N N . LEU A 1 207 ? -3.320 8.278 -14.952 1.00 95.75 207 LEU A N 1
ATOM 1672 C CA . LEU A 1 207 ? -2.961 7.260 -13.967 1.00 95.75 207 LEU A CA 1
ATOM 1673 C C . LEU A 1 207 ? -4.140 6.319 -13.709 1.00 95.75 207 LEU A C 1
ATOM 1675 O O . LEU A 1 207 ? -5.203 6.739 -13.258 1.00 95.75 207 LEU A O 1
ATOM 1679 N N . THR A 1 208 ? -3.935 5.026 -13.939 1.00 98.00 208 THR A N 1
ATOM 1680 C CA . THR A 1 208 ? -4.904 3.988 -13.570 1.00 98.00 208 THR A CA 1
ATOM 1681 C C . THR A 1 208 ? -4.207 2.826 -12.881 1.00 98.00 208 THR A C 1
ATOM 1683 O O . THR A 1 208 ? -3.080 2.466 -13.232 1.00 98.00 208 THR A O 1
ATOM 1686 N N . LEU A 1 209 ? -4.876 2.257 -11.885 1.00 97.88 209 LEU A N 1
ATOM 1687 C CA . LEU A 1 209 ? -4.473 1.047 -11.189 1.00 97.88 209 LEU A CA 1
ATOM 1688 C C . LEU A 1 209 ? -5.711 0.199 -10.927 1.00 97.88 209 LEU A C 1
ATOM 1690 O O . LEU A 1 209 ? -6.730 0.703 -10.466 1.00 97.88 209 LEU A O 1
ATOM 1694 N N . GLU A 1 210 ? -5.606 -1.096 -11.166 1.00 98.19 210 GLU A N 1
ATOM 1695 C CA . GLU A 1 210 ? -6.622 -2.067 -10.771 1.00 98.19 210 GLU A CA 1
ATOM 1696 C C . GLU A 1 210 ? -5.954 -3.363 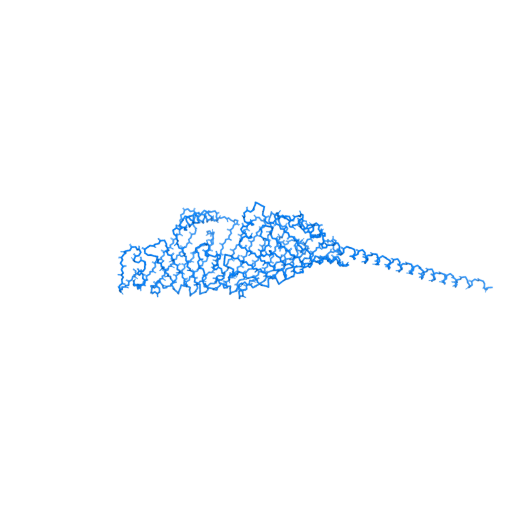-10.320 1.00 98.19 210 GLU A C 1
ATOM 1698 O O . GLU A 1 210 ? -4.842 -3.672 -10.747 1.00 98.19 210 GLU A O 1
ATOM 1703 N N . GLY A 1 211 ? -6.615 -4.126 -9.455 1.00 97.94 211 GLY A N 1
ATOM 1704 C CA . GLY A 1 211 ? -6.108 -5.427 -9.033 1.00 97.94 211 GLY A CA 1
ATOM 1705 C C . GLY A 1 211 ? -6.970 -6.101 -7.978 1.00 97.94 211 GLY A C 1
ATOM 1706 O O . GLY A 1 211 ? -7.968 -5.549 -7.503 1.00 97.94 211 GLY A O 1
ATOM 1707 N N . HIS A 1 212 ? -6.556 -7.304 -7.592 1.00 97.75 212 HIS A N 1
ATOM 1708 C CA . HIS A 1 212 ? -7.205 -8.090 -6.549 1.00 97.75 212 HIS A CA 1
ATOM 1709 C C . HIS A 1 212 ? -6.375 -8.101 -5.268 1.00 97.75 212 HIS A C 1
ATOM 1711 O O . HIS A 1 212 ? -5.181 -8.396 -5.285 1.00 97.75 212 HIS A O 1
ATOM 1717 N N . ILE A 1 213 ? -7.021 -7.806 -4.143 1.00 96.25 213 ILE A N 1
ATOM 1718 C CA . ILE A 1 213 ? -6.412 -7.759 -2.814 1.00 96.25 213 ILE A CA 1
ATOM 1719 C C . ILE A 1 213 ? -6.894 -8.960 -2.005 1.00 96.25 213 ILE A C 1
ATOM 1721 O O . ILE A 1 213 ? -8.094 -9.171 -1.835 1.00 96.25 213 ILE A O 1
ATOM 1725 N N . PHE A 1 214 ? -5.949 -9.722 -1.461 1.00 94.31 214 PHE A N 1
ATOM 1726 C CA . PHE A 1 214 ? -6.192 -10.812 -0.517 1.00 94.31 214 PHE A CA 1
ATOM 1727 C C . PHE A 1 214 ? -7.194 -11.863 -1.030 1.00 94.31 214 PHE A C 1
ATOM 1729 O O . PHE A 1 214 ? -8.031 -12.375 -0.287 1.00 94.31 214 PHE A O 1
ATOM 1736 N N . GLY A 1 215 ? -7.114 -12.180 -2.325 1.00 88.50 215 GLY A N 1
ATOM 1737 C CA . GLY A 1 215 ? -7.955 -13.171 -2.994 1.00 88.50 215 GLY A CA 1
ATOM 1738 C C . GLY A 1 215 ? -9.263 -12.597 -3.538 1.00 88.50 215 GLY A C 1
ATOM 1739 O O . GLY A 1 215 ? -9.456 -12.599 -4.748 1.00 88.50 215 GLY A O 1
ATOM 1740 N N . SER A 1 216 ? -10.164 -12.119 -2.672 1.00 92.69 216 SER A N 1
ATOM 1741 C CA . SER A 1 216 ? -11.521 -11.703 -3.081 1.00 92.69 216 SER A CA 1
ATOM 1742 C C . SER A 1 216 ? -11.741 -10.195 -3.182 1.00 92.69 216 SER A C 1
ATOM 1744 O O . SER A 1 216 ? -12.704 -9.771 -3.817 1.00 92.69 216 SER A O 1
ATOM 1746 N N . GLY A 1 217 ? -10.894 -9.386 -2.544 1.00 97.44 217 GLY A N 1
ATOM 1747 C CA . GLY A 1 217 ? -11.018 -7.934 -2.576 1.00 97.44 217 GLY A CA 1
ATOM 1748 C C . GLY A 1 217 ? -10.633 -7.366 -3.935 1.00 97.44 217 GLY A C 1
ATOM 1749 O O . GLY A 1 217 ? -9.812 -7.945 -4.648 1.00 97.44 217 GLY A O 1
ATOM 1750 N N . ARG A 1 218 ? -11.183 -6.205 -4.283 1.00 98.19 218 ARG A N 1
ATOM 1751 C CA . ARG A 1 218 ? -10.802 -5.445 -5.478 1.00 98.19 218 ARG A CA 1
ATOM 1752 C C . ARG A 1 218 ? -10.341 -4.049 -5.092 1.00 98.19 218 ARG A C 1
ATOM 1754 O O . ARG A 1 218 ? -10.918 -3.436 -4.196 1.00 98.19 218 ARG A O 1
ATOM 1761 N N . ILE A 1 219 ? -9.320 -3.566 -5.786 1.00 97.88 219 ILE A N 1
ATOM 1762 C CA . ILE A 1 219 ? -8.886 -2.173 -5.759 1.00 97.88 219 ILE A CA 1
ATOM 1763 C C . ILE A 1 219 ? -8.964 -1.598 -7.162 1.00 97.88 219 ILE A C 1
ATOM 1765 O O . ILE A 1 219 ? -8.558 -2.243 -8.127 1.00 97.88 219 ILE A O 1
ATOM 1769 N N . GLU A 1 220 ? -9.469 -0.380 -7.251 1.00 98.19 220 GLU A N 1
ATOM 1770 C CA . GLU A 1 220 ? -9.433 0.446 -8.445 1.00 98.19 220 GLU A CA 1
ATOM 1771 C C . GLU A 1 220 ? -9.004 1.853 -8.045 1.00 98.19 220 GLU A C 1
ATOM 1773 O O . GLU A 1 220 ? -9.463 2.399 -7.043 1.00 98.19 220 GLU A O 1
ATOM 1778 N N . MET A 1 221 ? -8.120 2.448 -8.829 1.00 97.75 221 MET A N 1
ATOM 1779 C CA . MET A 1 221 ? -7.721 3.836 -8.697 1.00 97.75 221 MET A CA 1
ATOM 1780 C C . MET A 1 221 ? -7.641 4.443 -10.090 1.00 97.75 221 MET A C 1
ATOM 1782 O O . MET A 1 221 ? -7.004 3.886 -10.984 1.00 97.75 221 MET A O 1
ATOM 1786 N N . GLN A 1 222 ? -8.287 5.584 -10.278 1.00 97.81 222 GLN A N 1
ATOM 1787 C CA . GLN A 1 222 ? -8.300 6.304 -11.546 1.00 97.81 222 GLN A CA 1
ATOM 1788 C C . GLN A 1 222 ? -8.050 7.775 -11.270 1.00 97.81 222 GLN A C 1
ATOM 1790 O O . GLN A 1 222 ? -8.608 8.345 -10.334 1.00 97.81 222 GLN A O 1
ATOM 1795 N N . GLY A 1 223 ? -7.197 8.396 -12.066 1.00 96.44 223 GLY A N 1
ATOM 1796 C CA . GLY A 1 223 ? -6.848 9.779 -11.840 1.00 96.44 223 GLY A CA 1
ATOM 1797 C C . GLY A 1 223 ? -5.790 10.293 -12.784 1.00 96.44 223 GLY A C 1
ATOM 1798 O O . GLY A 1 223 ? -5.507 9.718 -13.835 1.00 96.44 223 GLY A O 1
ATOM 1799 N N . HIS A 1 224 ? -5.193 11.392 -12.359 1.00 95.94 224 HIS A N 1
ATOM 1800 C CA . HIS A 1 224 ? -4.168 12.086 -13.095 1.00 95.94 224 HIS A CA 1
ATOM 1801 C C . HIS A 1 224 ? -2.989 12.450 -12.196 1.00 95.94 224 HIS A C 1
ATOM 1803 O O . HIS A 1 224 ? -3.103 12.531 -10.973 1.00 95.94 224 HIS A O 1
ATOM 1809 N N . ALA A 1 225 ? -1.835 12.677 -12.803 1.00 94.88 225 ALA A N 1
ATOM 1810 C CA . ALA A 1 225 ? -0.611 13.024 -12.107 1.00 94.88 225 ALA A CA 1
ATOM 1811 C C . ALA A 1 225 ? 0.170 14.108 -12.851 1.00 94.88 225 ALA A C 1
ATOM 1813 O O . ALA A 1 225 ? -0.036 14.372 -14.032 1.00 94.88 225 ALA A O 1
ATOM 1814 N N . ASN A 1 226 ? 1.101 14.732 -12.145 1.00 93.31 226 ASN A N 1
ATOM 1815 C CA . ASN A 1 226 ? 2.135 15.582 -12.700 1.00 93.31 226 ASN A CA 1
ATOM 1816 C C . ASN A 1 226 ? 3.484 15.098 -12.174 1.00 93.31 226 ASN A C 1
ATOM 1818 O O . ASN A 1 226 ? 3.993 15.592 -11.168 1.00 93.31 226 ASN A O 1
ATOM 1822 N N . PHE A 1 227 ? 4.046 14.095 -12.848 1.00 90.06 227 PHE A N 1
ATOM 1823 C CA . PHE A 1 227 ? 5.295 13.447 -12.438 1.00 90.06 227 PHE A CA 1
ATOM 1824 C C . PHE A 1 227 ? 6.527 14.352 -12.544 1.00 90.06 227 PHE A C 1
ATOM 1826 O O . PHE A 1 227 ? 7.559 14.049 -11.953 1.00 90.06 227 PHE A O 1
ATOM 1833 N N . LEU A 1 228 ? 6.433 15.435 -13.322 1.00 89.00 228 LEU A N 1
ATOM 1834 C CA . LEU A 1 228 ? 7.525 16.385 -13.543 1.00 89.00 228 LEU A CA 1
ATOM 1835 C C . LEU A 1 228 ? 7.420 17.636 -12.674 1.00 89.00 228 LEU A C 1
ATOM 1837 O O . LEU A 1 228 ? 8.241 18.539 -12.826 1.00 89.00 228 LEU A O 1
ATOM 1841 N N . ALA A 1 229 ? 6.408 17.724 -11.813 1.00 88.81 229 ALA A N 1
ATOM 1842 C CA . ALA A 1 229 ? 6.287 18.853 -10.915 1.00 88.81 229 ALA A CA 1
ATOM 1843 C C . ALA A 1 229 ? 7.412 18.843 -9.868 1.00 88.81 229 ALA A C 1
ATOM 1845 O O . ALA A 1 229 ? 7.810 17.796 -9.358 1.00 88.81 229 ALA A O 1
ATOM 1846 N N . GLU A 1 230 ? 7.911 20.035 -9.552 1.00 85.56 230 GLU A N 1
ATOM 1847 C CA . GLU A 1 230 ? 8.876 20.271 -8.481 1.00 85.56 230 GLU A CA 1
ATOM 1848 C C . GLU A 1 230 ? 8.184 21.028 -7.333 1.00 85.56 230 GLU A C 1
ATOM 1850 O O . GLU A 1 230 ? 7.319 21.871 -7.598 1.00 85.56 230 GLU A O 1
ATOM 1855 N N . PRO A 1 231 ? 8.562 20.791 -6.063 1.00 86.50 231 PRO A N 1
ATOM 1856 C CA . PRO A 1 231 ? 9.570 19.834 -5.579 1.00 86.50 231 PRO A CA 1
ATOM 1857 C C . PRO A 1 231 ? 9.127 18.362 -5.587 1.00 86.50 231 PRO A C 1
ATOM 1859 O O . PRO A 1 231 ? 9.979 17.476 -5.520 1.00 86.50 231 PRO A O 1
ATOM 1862 N N . HIS A 1 232 ? 7.823 18.090 -5.663 1.00 86.19 232 HIS A N 1
ATOM 1863 C CA . HIS A 1 232 ? 7.280 16.733 -5.645 1.00 86.19 232 HIS A CA 1
ATOM 1864 C C . HIS A 1 232 ? 6.305 16.502 -6.797 1.00 86.19 232 HIS A C 1
ATOM 1866 O O . HIS A 1 232 ? 5.623 17.424 -7.245 1.00 86.19 232 HIS A O 1
ATOM 1872 N N . ALA A 1 233 ? 6.194 15.245 -7.229 1.00 90.19 233 ALA A N 1
ATOM 1873 C CA . ALA A 1 233 ? 5.164 14.844 -8.173 1.00 90.19 233 ALA A CA 1
ATOM 1874 C C . ALA A 1 233 ? 3.772 15.081 -7.571 1.00 90.19 233 ALA A C 1
ATOM 1876 O O . ALA A 1 233 ? 3.525 14.723 -6.421 1.00 90.19 233 ALA A O 1
ATOM 1877 N N . GLY A 1 234 ? 2.867 15.656 -8.361 1.00 93.12 234 GLY A N 1
ATOM 1878 C CA . GLY A 1 234 ? 1.467 15.812 -7.977 1.00 93.12 234 GLY A CA 1
ATOM 1879 C C . GLY A 1 234 ? 0.634 14.605 -8.407 1.00 93.12 234 GLY A C 1
ATOM 1880 O O . GLY A 1 234 ? 0.868 14.066 -9.485 1.00 93.12 234 GLY A O 1
ATOM 1881 N N . ILE A 1 235 ? -0.346 14.184 -7.614 1.00 95.06 235 ILE A N 1
ATOM 1882 C CA . ILE A 1 235 ? -1.283 13.103 -7.951 1.00 95.06 235 ILE A CA 1
ATOM 1883 C C . ILE A 1 235 ? -2.682 13.513 -7.509 1.00 95.06 235 ILE A C 1
ATOM 1885 O O . ILE A 1 235 ? -2.853 14.001 -6.401 1.00 95.06 235 ILE A O 1
ATOM 1889 N N . LYS A 1 236 ? -3.687 13.273 -8.344 1.00 96.31 236 LYS A N 1
ATOM 1890 C CA . LYS A 1 236 ? -5.101 13.420 -8.012 1.00 96.31 236 LYS A CA 1
ATOM 1891 C C . LYS A 1 236 ? -5.854 12.198 -8.513 1.00 96.31 236 LYS A C 1
ATOM 1893 O O . LYS A 1 236 ? -5.918 11.988 -9.720 1.00 96.31 236 LYS A O 1
ATOM 1898 N N . ALA A 1 237 ? -6.418 11.401 -7.615 1.00 97.19 237 ALA A N 1
ATOM 1899 C CA . ALA A 1 237 ? -7.074 10.153 -7.975 1.00 97.19 237 ALA A CA 1
ATOM 1900 C C . ALA A 1 237 ? -8.297 9.847 -7.111 1.00 97.19 237 ALA A C 1
ATOM 1902 O O . ALA A 1 237 ? -8.317 10.121 -5.911 1.00 97.19 237 ALA A O 1
ATOM 1903 N N . ASP A 1 238 ? -9.294 9.229 -7.731 1.00 98.00 238 ASP A N 1
ATOM 1904 C CA . ASP A 1 238 ? -10.359 8.500 -7.057 1.00 98.00 238 ASP A CA 1
ATOM 1905 C C . ASP A 1 238 ? -9.861 7.083 -6.730 1.00 98.00 238 ASP A C 1
ATOM 1907 O O . ASP A 1 238 ? -9.166 6.458 -7.533 1.00 98.00 238 ASP A O 1
ATOM 1911 N N . LEU A 1 239 ? -10.216 6.581 -5.550 1.00 97.25 239 LEU A N 1
ATOM 1912 C CA . LEU A 1 239 ? -9.885 5.248 -5.049 1.00 97.25 239 LEU A CA 1
ATOM 1913 C C . LEU A 1 239 ? -11.175 4.520 -4.670 1.00 97.25 239 LEU A C 1
ATOM 1915 O O . LEU A 1 239 ? -12.001 5.067 -3.939 1.00 97.25 239 LEU A O 1
ATOM 1919 N N . ALA A 1 240 ? -11.298 3.268 -5.096 1.00 98.25 240 ALA A N 1
ATOM 1920 C CA . ALA A 1 240 ? -12.350 2.353 -4.686 1.00 98.25 240 ALA A CA 1
ATOM 1921 C C . ALA A 1 240 ? -11.748 1.023 -4.214 1.00 98.25 240 ALA A C 1
ATOM 1923 O O . ALA A 1 240 ? -10.931 0.401 -4.893 1.00 98.25 240 ALA A O 1
ATOM 1924 N N . LEU A 1 241 ? -12.176 0.581 -3.037 1.00 98.12 241 LEU A N 1
ATOM 1925 C CA . LEU A 1 241 ? -11.909 -0.721 -2.445 1.00 98.12 241 LEU A CA 1
ATOM 1926 C C . LEU A 1 241 ? -13.238 -1.443 -2.280 1.00 98.12 241 LEU A C 1
ATOM 1928 O O . LEU A 1 241 ? -14.179 -0.890 -1.714 1.00 98.12 241 LEU A O 1
ATOM 1932 N N . GLN A 1 242 ? -13.315 -2.683 -2.740 1.00 98.12 242 GLN A N 1
ATOM 1933 C CA . GLN A 1 242 ? -14.541 -3.470 -2.677 1.00 98.12 242 GLN A CA 1
ATOM 1934 C C . GLN A 1 242 ? -14.252 -4.832 -2.065 1.00 98.12 242 GLN A C 1
ATOM 1936 O O . GLN A 1 242 ? -13.374 -5.554 -2.539 1.00 98.12 242 GLN A O 1
ATOM 1941 N N . HIS A 1 243 ? -15.021 -5.195 -1.041 1.00 97.31 243 HIS A N 1
ATOM 1942 C CA . HIS A 1 243 ? -15.035 -6.528 -0.439 1.00 97.31 243 HIS A CA 1
ATOM 1943 C C . HIS A 1 243 ? -13.653 -7.063 -0.015 1.00 97.31 243 HIS A C 1
ATOM 1945 O O . HIS A 1 243 ? -13.359 -8.252 -0.162 1.00 97.31 243 HIS A O 1
ATOM 1951 N N . VAL A 1 244 ? -12.788 -6.197 0.514 1.00 98.06 244 VAL A N 1
ATOM 1952 C CA . VAL A 1 244 ? -11.439 -6.561 0.961 1.00 98.06 244 VAL A CA 1
ATOM 1953 C C . VAL A 1 244 ? -11.525 -7.336 2.280 1.00 98.06 244 VAL A C 1
ATOM 1955 O O . VAL A 1 244 ? -11.936 -6.761 3.291 1.00 98.06 244 VAL A O 1
ATOM 1958 N N . PRO A 1 245 ? -11.144 -8.626 2.327 1.00 97.19 245 PRO A N 1
ATOM 1959 C CA . PRO A 1 245 ? -11.175 -9.384 3.570 1.00 97.19 245 PRO A CA 1
ATOM 1960 C C . PRO A 1 245 ? -10.075 -8.893 4.514 1.00 97.19 245 PRO A C 1
ATOM 1962 O O . PRO A 1 245 ? -8.939 -8.674 4.104 1.00 97.19 245 PRO A O 1
ATOM 1965 N N . LEU A 1 246 ? -10.391 -8.741 5.798 1.00 96.25 246 LEU A N 1
ATOM 1966 C CA . LEU A 1 246 ? -9.455 -8.188 6.780 1.00 96.25 246 LEU A CA 1
ATOM 1967 C C . LEU A 1 246 ? -8.652 -9.250 7.547 1.00 96.25 246 LEU A C 1
ATOM 1969 O O . LEU A 1 246 ? -7.606 -8.925 8.101 1.00 96.25 246 LEU A O 1
ATOM 1973 N N . GLU A 1 247 ? -9.096 -10.513 7.574 1.00 94.25 247 GLU A N 1
ATOM 1974 C CA . GLU A 1 247 ? -8.386 -11.606 8.271 1.00 94.25 247 GLU A CA 1
ATOM 1975 C C . GLU A 1 247 ? -6.912 -11.756 7.839 1.00 94.25 247 GLU A C 1
ATOM 1977 O O . GLU A 1 247 ? -6.063 -11.931 8.718 1.00 94.25 247 GLU A O 1
ATOM 1982 N N . PRO A 1 248 ? -6.552 -11.648 6.542 1.00 94.12 248 PRO A N 1
ATOM 1983 C CA . PRO A 1 248 ? -5.162 -11.805 6.112 1.00 94.12 248 PRO A CA 1
ATOM 1984 C C . PRO A 1 248 ? -4.206 -10.791 6.744 1.00 94.12 248 PRO A C 1
ATOM 1986 O O . PRO A 1 248 ? -3.021 -11.077 6.865 1.00 94.12 248 PRO A O 1
ATOM 1989 N N . LEU A 1 249 ? -4.704 -9.648 7.231 1.00 93.56 249 LEU A N 1
ATOM 1990 C CA . LEU A 1 249 ? -3.895 -8.646 7.928 1.00 93.56 249 LEU A CA 1
ATOM 1991 C C . LEU A 1 249 ? -3.439 -9.091 9.326 1.00 93.56 249 LEU A C 1
ATOM 1993 O O . LEU A 1 249 ? -2.542 -8.456 9.883 1.00 93.56 249 LEU A O 1
ATOM 1997 N N . PHE A 1 250 ? -3.997 -10.174 9.883 1.00 92.81 250 PHE A N 1
ATOM 1998 C CA . PHE A 1 250 ? -3.696 -10.659 11.233 1.00 92.81 250 PHE A CA 1
ATOM 1999 C C . PHE A 1 250 ? -2.193 -10.718 11.568 1.00 92.81 250 PHE A C 1
ATOM 2001 O O . PHE A 1 250 ? -1.820 -10.167 12.607 1.00 92.81 250 PHE A O 1
ATOM 2008 N N . PRO A 1 251 ? -1.306 -11.325 10.745 1.00 90.62 251 PRO A N 1
ATOM 2009 C CA . PRO A 1 251 ? 0.116 -11.431 11.083 1.00 90.62 251 PRO A CA 1
ATOM 2010 C C . PRO A 1 251 ? 0.783 -10.060 11.238 1.00 90.62 251 PRO A C 1
ATOM 2012 O O . PRO A 1 251 ? 1.620 -9.863 12.118 1.00 90.62 251 PRO A O 1
ATOM 2015 N N . VAL A 1 252 ? 0.361 -9.087 10.426 1.00 90.06 252 VAL A N 1
ATOM 2016 C CA . VAL A 1 252 ? 0.895 -7.723 10.453 1.00 90.06 252 VAL A CA 1
ATOM 2017 C C . VAL A 1 252 ? 0.325 -6.945 11.634 1.00 90.06 252 VAL A C 1
ATOM 2019 O O . VAL A 1 252 ? 1.074 -6.299 12.368 1.00 90.06 252 VAL A O 1
ATOM 2022 N N . THR A 1 253 ? -0.987 -7.015 11.861 1.00 91.12 253 THR A N 1
ATOM 2023 C CA . THR A 1 253 ? -1.659 -6.230 12.905 1.00 91.12 253 THR A CA 1
ATOM 2024 C C . THR A 1 253 ? -1.327 -6.745 14.304 1.00 91.12 253 THR A C 1
ATOM 2026 O O . THR A 1 253 ? -1.178 -5.947 15.234 1.00 91.12 253 THR A O 1
ATOM 2029 N N . ALA A 1 254 ? -1.129 -8.059 14.465 1.00 88.75 254 ALA A N 1
ATOM 2030 C CA . ALA A 1 254 ? -0.825 -8.676 15.756 1.00 88.75 254 ALA A CA 1
ATOM 2031 C C . ALA A 1 254 ? 0.498 -8.165 16.355 1.00 88.75 254 ALA A C 1
ATOM 2033 O O . ALA A 1 254 ? 0.631 -8.075 17.574 1.00 88.75 254 ALA A O 1
ATOM 2034 N N . ARG A 1 255 ? 1.451 -7.729 15.516 1.00 85.62 255 ARG A N 1
ATOM 2035 C CA . ARG A 1 255 ? 2.716 -7.085 15.937 1.00 85.62 255 ARG A CA 1
ATOM 2036 C C . ARG A 1 255 ? 2.521 -5.749 16.659 1.00 85.62 255 ARG A C 1
ATOM 2038 O O . ARG A 1 255 ? 3.450 -5.251 17.306 1.00 85.62 255 ARG A O 1
ATOM 2045 N N . TYR A 1 256 ? 1.338 -5.166 16.500 1.00 86.06 256 TYR A N 1
ATOM 2046 C CA . TYR A 1 256 ? 0.897 -3.914 17.102 1.00 86.06 256 TYR A CA 1
ATOM 2047 C C . TYR A 1 256 ? -0.261 -4.140 18.074 1.00 86.06 256 TYR A C 1
ATOM 2049 O O . TYR A 1 256 ? -1.039 -3.222 18.314 1.00 86.06 256 TYR A O 1
ATOM 2057 N N . ASN A 1 257 ? -0.376 -5.352 18.624 1.00 90.81 257 ASN A N 1
ATOM 2058 C CA . ASN A 1 257 ? -1.369 -5.733 19.627 1.00 90.81 257 ASN A CA 1
ATOM 2059 C C . ASN A 1 257 ? -2.819 -5.755 19.130 1.00 90.81 257 ASN A C 1
ATOM 2061 O O . ASN A 1 257 ? -3.729 -5.941 19.931 1.00 90.81 257 ASN A O 1
ATOM 2065 N N . VAL A 1 258 ? -3.052 -5.603 17.827 1.00 93.62 258 VAL A N 1
ATOM 2066 C CA . VAL A 1 258 ? -4.391 -5.641 17.237 1.00 93.62 258 VAL A CA 1
ATOM 2067 C C . VAL A 1 258 ? -4.554 -6.948 16.476 1.00 93.62 258 VAL A C 1
ATOM 2069 O O . VAL A 1 258 ? -3.877 -7.208 15.489 1.00 93.62 258 VAL A O 1
ATOM 2072 N N . GLN A 1 259 ? -5.466 -7.796 16.915 1.00 94.81 259 GLN A N 1
ATOM 2073 C CA . GLN A 1 259 ? -5.768 -9.068 16.279 1.00 94.81 259 GLN A CA 1
ATOM 2074 C C . GLN A 1 259 ? -7.039 -8.931 15.450 1.00 94.81 259 GLN A C 1
ATOM 2076 O O . GLN A 1 259 ? -8.142 -8.995 15.988 1.00 94.81 259 GLN A O 1
ATOM 2081 N N . ILE A 1 260 ? -6.887 -8.765 14.136 1.00 95.38 260 ILE A N 1
ATOM 2082 C CA . ILE A 1 260 ? -8.017 -8.763 13.205 1.00 95.38 260 ILE A CA 1
ATOM 2083 C C . ILE A 1 260 ? -8.240 -10.189 12.708 1.00 95.38 260 ILE A C 1
ATOM 2085 O O . ILE A 1 260 ? -7.405 -10.741 12.005 1.00 95.38 260 ILE A O 1
ATOM 2089 N N . ARG A 1 261 ? -9.349 -10.815 13.102 1.00 95.44 261 ARG A N 1
ATOM 2090 C CA . ARG A 1 261 ? -9.656 -12.232 12.816 1.00 95.44 261 ARG A CA 1
ATOM 2091 C C . ARG A 1 261 ? -10.759 -12.423 11.780 1.00 95.44 261 ARG A C 1
ATOM 2093 O O . ARG A 1 261 ? -11.157 -13.548 11.504 1.00 95.44 261 ARG A O 1
ATOM 2100 N N . GLY A 1 262 ? -11.296 -11.331 11.260 1.00 95.88 262 GLY A N 1
ATOM 2101 C CA . GLY A 1 262 ? -12.386 -11.347 10.303 1.00 95.88 262 GLY A CA 1
ATOM 2102 C C . GLY A 1 262 ? -12.874 -9.941 10.013 1.00 95.88 262 GLY A C 1
ATOM 2103 O O . GLY A 1 262 ? -12.498 -8.987 10.699 1.00 95.88 262 GLY A O 1
ATOM 2104 N N . GLY A 1 263 ? -13.715 -9.848 8.995 1.00 97.25 263 GLY A N 1
ATOM 2105 C CA . GLY A 1 263 ? -14.309 -8.612 8.519 1.00 97.25 263 GLY A CA 1
ATOM 2106 C C . GLY A 1 263 ? -14.092 -8.421 7.029 1.00 97.25 263 GLY A C 1
ATOM 2107 O O . GLY A 1 263 ? -13.165 -8.991 6.448 1.00 97.25 263 GLY A O 1
ATOM 2108 N N . VAL A 1 264 ? -14.955 -7.617 6.428 1.00 98.06 264 VAL A N 1
ATOM 2109 C CA . VAL A 1 264 ? -14.883 -7.229 5.022 1.00 98.06 264 VAL A CA 1
ATOM 2110 C C . VAL A 1 264 ? -14.953 -5.713 4.948 1.00 98.06 264 VAL A C 1
ATOM 2112 O O . VAL A 1 264 ? -15.846 -5.118 5.537 1.00 98.06 264 VAL A O 1
ATOM 2115 N N . LEU A 1 265 ? -13.998 -5.107 4.252 1.00 98.06 265 LEU A N 1
ATOM 2116 C CA . LEU A 1 265 ? -13.851 -3.669 4.074 1.00 98.06 265 LEU A CA 1
ATOM 2117 C C . LEU A 1 265 ? -14.212 -3.276 2.639 1.00 98.06 265 LEU A C 1
ATOM 2119 O O . LEU A 1 265 ? -13.651 -3.817 1.686 1.00 98.06 265 LEU A O 1
ATOM 2123 N N . SER A 1 266 ? -15.065 -2.269 2.496 1.00 98.38 266 SER A N 1
ATOM 2124 C CA . SER A 1 266 ? -15.227 -1.511 1.255 1.00 98.38 266 SER A CA 1
ATOM 2125 C C . SER A 1 266 ? -15.050 -0.029 1.560 1.00 98.38 266 SER A C 1
ATOM 2127 O O . SER A 1 266 ? -15.393 0.436 2.648 1.00 98.38 266 SER A O 1
ATOM 2129 N N . ALA A 1 267 ? -14.456 0.711 0.634 1.00 97.75 267 ALA A N 1
ATOM 2130 C CA . ALA A 1 267 ? -14.181 2.120 0.835 1.00 97.75 267 ALA A CA 1
ATOM 2131 C C . ALA A 1 267 ? -14.101 2.862 -0.495 1.00 97.75 267 ALA A C 1
ATOM 2133 O O . ALA A 1 267 ? -13.561 2.340 -1.464 1.00 97.75 267 ALA A O 1
ATOM 2134 N N . GLU A 1 268 ? -14.581 4.095 -0.526 1.00 98.19 268 GLU A N 1
ATOM 2135 C CA . GLU A 1 268 ? -14.504 4.966 -1.695 1.00 98.19 268 GLU A CA 1
ATOM 2136 C C . GLU A 1 268 ? -14.034 6.349 -1.269 1.00 98.19 268 GLU A C 1
ATOM 2138 O O . GLU A 1 268 ? -14.489 6.897 -0.261 1.00 98.19 268 GLU A O 1
ATOM 2143 N N . GLY A 1 269 ? -13.122 6.936 -2.033 1.00 97.00 269 GLY A N 1
ATOM 2144 C CA . GLY A 1 269 ? -12.533 8.212 -1.671 1.00 97.00 269 GLY A CA 1
ATOM 2145 C C . GLY A 1 269 ? -11.745 8.868 -2.788 1.00 97.00 269 GLY A C 1
ATOM 2146 O O . GLY A 1 269 ? -11.661 8.374 -3.906 1.00 97.00 269 GLY A O 1
ATOM 2147 N N . GLN A 1 270 ? -11.182 10.018 -2.454 1.00 96.81 270 GLN A N 1
ATOM 2148 C CA . GLN A 1 270 ? -10.336 10.835 -3.304 1.00 96.81 270 GLN A CA 1
ATOM 2149 C C . GLN A 1 270 ? -9.048 11.160 -2.565 1.00 96.81 270 GLN A C 1
ATOM 2151 O O . GLN A 1 270 ? -9.062 11.472 -1.373 1.00 96.81 270 GLN A O 1
ATOM 2156 N N . LEU A 1 271 ? -7.942 11.106 -3.291 1.00 95.19 271 LEU A N 1
ATOM 2157 C CA . LEU A 1 271 ? -6.626 11.500 -2.829 1.00 95.19 271 LEU A CA 1
ATOM 2158 C C . LEU A 1 271 ? -6.070 12.547 -3.787 1.00 95.19 271 LEU A C 1
ATOM 2160 O O . LEU A 1 271 ? -5.949 12.298 -4.982 1.00 95.19 271 LEU A O 1
ATOM 2164 N N . GLU A 1 272 ? -5.693 13.699 -3.255 1.00 95.12 272 GLU A N 1
ATOM 2165 C CA . GLU A 1 272 ? -4.922 14.712 -3.956 1.00 95.12 272 GLU A CA 1
ATOM 2166 C C . GLU A 1 272 ? -3.644 14.997 -3.168 1.00 95.12 272 GLU A C 1
ATOM 2168 O O . GLU A 1 272 ? -3.676 15.285 -1.976 1.00 95.12 272 GLU A O 1
ATOM 2173 N N . TYR A 1 273 ? -2.506 14.896 -3.834 1.00 93.44 273 TYR A N 1
ATOM 2174 C CA . TYR A 1 273 ? -1.209 15.312 -3.342 1.00 93.44 2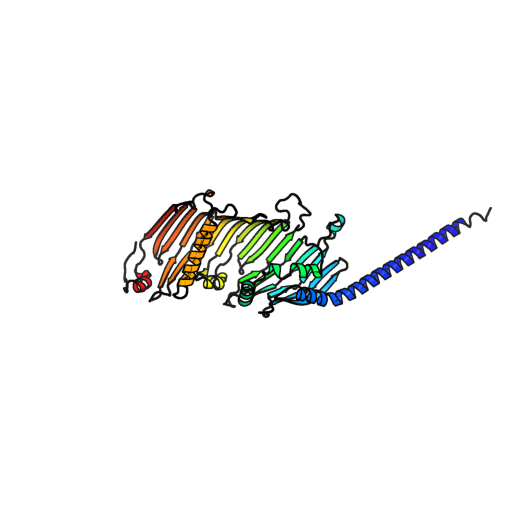73 TYR A CA 1
ATOM 2175 C C . TYR A 1 273 ? -0.659 16.332 -4.330 1.00 93.44 273 TYR A C 1
ATOM 2177 O O . TYR A 1 273 ? -0.422 16.007 -5.492 1.00 93.44 273 TYR A O 1
ATOM 2185 N N . SER A 1 274 ? -0.512 17.581 -3.903 1.00 91.38 274 SER A N 1
ATOM 2186 C CA . SER A 1 274 ? -0.057 18.665 -4.766 1.00 91.38 274 SER A CA 1
ATOM 2187 C C . SER A 1 274 ? 1.468 18.741 -4.792 1.00 91.38 274 SER A C 1
ATOM 2189 O O . SER A 1 274 ? 2.157 18.325 -3.860 1.00 91.38 274 SER A O 1
ATOM 2191 N N . ALA A 1 275 ? 2.015 19.359 -5.839 1.00 87.19 275 ALA A N 1
ATOM 2192 C CA . ALA A 1 275 ? 3.460 19.549 -5.968 1.00 87.19 275 ALA A CA 1
ATOM 2193 C C . ALA A 1 275 ? 4.084 20.338 -4.804 1.00 87.19 275 ALA A C 1
ATOM 2195 O O . ALA A 1 275 ? 5.263 20.180 -4.501 1.00 87.19 275 ALA A O 1
ATOM 2196 N N . LYS A 1 276 ? 3.282 21.171 -4.127 1.00 86.69 276 LYS A N 1
ATOM 2197 C CA . LYS A 1 276 ? 3.694 21.970 -2.964 1.00 86.69 276 LYS A CA 1
ATOM 2198 C C . LYS A 1 276 ? 3.723 21.163 -1.661 1.00 86.69 276 LYS A C 1
ATOM 2200 O O . LYS A 1 276 ? 4.030 21.729 -0.618 1.00 86.69 276 LYS A O 1
ATOM 2205 N N . GLY A 1 277 ? 3.406 19.869 -1.717 1.00 83.38 277 GLY A N 1
ATOM 2206 C CA . GLY A 1 277 ? 3.334 18.988 -0.556 1.00 83.38 277 GLY A CA 1
ATOM 2207 C C . GLY A 1 277 ? 1.990 19.025 0.172 1.00 83.38 277 GLY A C 1
ATOM 2208 O O . GLY A 1 277 ? 1.879 18.450 1.253 1.00 83.38 277 GLY A O 1
ATOM 2209 N N . GLU A 1 278 ? 0.967 19.671 -0.398 1.00 89.88 278 GLU A N 1
ATOM 2210 C CA . GLU A 1 278 ? -0.368 19.685 0.200 1.00 89.88 278 GLU A CA 1
ATOM 2211 C C . GLU A 1 278 ? -1.052 18.338 -0.048 1.00 89.88 278 GLU A C 1
ATOM 2213 O O . GLU A 1 278 ? -1.063 17.844 -1.170 1.00 89.88 278 GLU A O 1
ATOM 2218 N N . THR A 1 279 ? -1.638 17.743 0.986 1.00 91.81 279 THR A N 1
ATOM 2219 C CA . THR A 1 279 ? -2.342 16.460 0.901 1.00 91.81 279 THR A CA 1
ATOM 2220 C C . THR A 1 279 ? -3.810 16.654 1.245 1.00 91.81 279 THR A C 1
ATOM 2222 O O . THR A 1 279 ? -4.131 17.177 2.307 1.00 91.81 279 THR A O 1
ATOM 2225 N N . GLN A 1 280 ? -4.710 16.199 0.386 1.00 93.00 280 GLN A N 1
ATOM 2226 C CA . GLN A 1 280 ? -6.138 16.104 0.652 1.00 93.00 280 GLN A CA 1
ATOM 2227 C C . GLN A 1 280 ? -6.569 14.654 0.459 1.00 93.00 280 GLN A C 1
ATOM 2229 O O . GLN A 1 280 ? -6.571 14.140 -0.653 1.00 93.00 280 GLN A O 1
ATOM 2234 N N . ALA A 1 281 ? -6.920 13.983 1.547 1.00 93.75 281 ALA A N 1
ATOM 2235 C CA . ALA A 1 281 ? -7.461 12.633 1.528 1.00 93.75 281 ALA A CA 1
ATOM 2236 C C . ALA A 1 281 ? -8.903 12.686 2.036 1.00 93.75 281 ALA A C 1
ATOM 2238 O O . ALA A 1 281 ? -9.131 12.897 3.227 1.00 93.75 281 ALA A O 1
ATOM 2239 N N . ASN A 1 282 ? -9.870 12.514 1.136 1.00 95.12 282 ASN A N 1
ATOM 2240 C CA . ASN A 1 282 ? -11.286 12.473 1.481 1.00 95.12 282 ASN A CA 1
ATOM 2241 C C . ASN A 1 282 ? -11.856 11.074 1.247 1.00 95.12 282 ASN A C 1
ATOM 2243 O O . ASN A 1 282 ? -12.025 10.648 0.107 1.00 95.12 282 ASN A O 1
ATOM 2247 N N . LEU A 1 283 ? -12.191 10.377 2.323 1.00 95.69 283 LEU A N 1
ATOM 2248 C CA . LEU A 1 283 ? -12.894 9.106 2.281 1.00 95.69 283 LEU A CA 1
ATOM 2249 C C . LEU A 1 283 ? -14.401 9.379 2.302 1.00 95.69 283 LEU A C 1
ATOM 2251 O O . LEU A 1 283 ? -14.960 9.728 3.338 1.00 95.69 283 LEU A O 1
ATOM 2255 N N . LYS A 1 284 ? -15.064 9.240 1.154 1.00 96.38 284 LYS A N 1
ATOM 2256 C CA . LYS A 1 284 ? -16.504 9.506 1.018 1.00 96.38 284 LYS A CA 1
ATOM 2257 C C . LYS A 1 284 ? -17.326 8.479 1.787 1.00 96.38 284 LYS A C 1
ATOM 2259 O O . LYS A 1 284 ? -18.282 8.826 2.474 1.00 96.38 284 LYS A O 1
ATOM 2264 N N . MET A 1 285 ? -16.945 7.213 1.659 1.00 97.31 285 MET A N 1
ATOM 2265 C CA . MET A 1 285 ? -17.632 6.102 2.295 1.00 97.31 285 MET A CA 1
ATOM 2266 C C . MET A 1 285 ? -16.620 5.070 2.769 1.00 97.31 285 MET A C 1
ATOM 2268 O O . MET A 1 285 ? -15.685 4.721 2.052 1.00 97.31 285 MET A O 1
ATOM 2272 N N . LEU A 1 286 ? -16.829 4.573 3.980 1.00 97.56 286 LEU A N 1
ATOM 2273 C CA . LEU A 1 286 ? -16.082 3.477 4.571 1.00 97.56 286 LEU A CA 1
ATOM 2274 C C . LEU A 1 286 ? -17.080 2.514 5.192 1.00 97.56 286 LEU A C 1
ATOM 2276 O O . LEU A 1 286 ? -17.759 2.886 6.139 1.00 97.56 286 LEU A O 1
ATOM 2280 N N . THR A 1 287 ? -17.153 1.286 4.702 1.00 98.12 287 THR A N 1
ATOM 2281 C CA . THR A 1 287 ? -18.011 0.250 5.279 1.00 98.12 287 THR A CA 1
ATOM 2282 C C . THR A 1 287 ? -17.168 -0.929 5.711 1.00 98.12 287 THR A C 1
ATOM 2284 O O . THR A 1 287 ? -16.369 -1.449 4.927 1.00 98.12 287 THR A O 1
ATOM 2287 N N . ILE A 1 288 ? -17.359 -1.382 6.941 1.00 98.12 288 ILE A N 1
ATOM 2288 C CA . ILE A 1 288 ? -16.751 -2.611 7.429 1.00 98.12 288 ILE A CA 1
ATOM 2289 C C . ILE A 1 288 ? -17.842 -3.497 8.022 1.00 98.12 288 ILE A C 1
ATOM 2291 O O . ILE A 1 288 ? -18.561 -3.113 8.939 1.00 98.12 288 ILE A O 1
ATOM 2295 N N . GLU A 1 289 ? -17.935 -4.722 7.535 1.00 98.12 289 GLU A N 1
ATOM 2296 C CA . GLU A 1 289 ? -18.939 -5.678 7.990 1.00 98.12 289 GLU A CA 1
ATOM 2297 C C . GLU A 1 289 ? -18.275 -6.856 8.684 1.00 98.12 289 GLU A C 1
ATOM 2299 O O . GLU A 1 289 ? -17.226 -7.334 8.246 1.00 98.12 289 GLU A O 1
ATOM 2304 N N . ASN A 1 290 ? -18.915 -7.381 9.731 1.00 97.81 290 ASN A N 1
ATOM 2305 C CA . ASN A 1 290 ? -18.507 -8.621 10.396 1.00 97.81 290 ASN A CA 1
ATOM 2306 C C . ASN A 1 290 ? -17.067 -8.593 10.942 1.00 97.81 290 ASN A C 1
ATOM 2308 O O . ASN A 1 290 ? -16.404 -9.636 11.002 1.00 97.81 290 ASN A O 1
ATOM 2312 N N . ALA A 1 291 ? -16.552 -7.416 11.315 1.00 97.56 291 ALA A N 1
ATOM 2313 C CA . ALA A 1 291 ? -15.201 -7.312 11.843 1.00 97.56 291 ALA A CA 1
ATOM 2314 C C . ALA A 1 291 ? -15.083 -8.048 13.173 1.00 97.56 291 ALA A C 1
ATOM 2316 O O . ALA A 1 291 ? -15.974 -7.986 14.016 1.00 97.56 291 ALA A O 1
ATOM 2317 N N . ARG A 1 292 ? -13.957 -8.727 13.381 1.00 97.94 292 ARG A N 1
ATOM 2318 C CA . ARG A 1 292 ? -13.604 -9.321 14.674 1.00 97.94 292 ARG A CA 1
ATOM 2319 C C . ARG A 1 292 ? -12.234 -8.823 15.065 1.00 97.94 292 ARG A C 1
ATOM 2321 O O . ARG A 1 292 ? -11.243 -9.244 14.469 1.00 97.94 292 ARG A O 1
ATOM 2328 N N . VAL A 1 293 ? -12.196 -7.907 16.021 1.00 96.94 293 VAL A N 1
ATOM 2329 C CA . VAL A 1 293 ? -10.981 -7.186 16.395 1.00 96.94 293 VAL A CA 1
ATOM 2330 C C . VAL A 1 293 ? -10.760 -7.315 17.891 1.00 96.94 293 VAL A C 1
ATOM 2332 O O . VAL A 1 293 ? -11.590 -6.870 18.676 1.00 96.94 293 VAL A O 1
ATOM 2335 N N . ASP A 1 294 ? -9.625 -7.885 18.286 1.00 97.06 294 ASP A N 1
ATOM 2336 C CA . ASP A 1 294 ? -9.184 -7.919 19.680 1.00 97.06 294 ASP A CA 1
ATOM 2337 C C . ASP A 1 294 ? -7.941 -7.055 19.870 1.00 97.06 294 ASP A C 1
ATOM 2339 O O . ASP A 1 294 ? -6.945 -7.230 19.170 1.00 97.06 294 ASP A O 1
ATOM 2343 N N . TYR A 1 295 ? -7.963 -6.154 20.846 1.00 95.06 295 TYR A N 1
ATOM 2344 C CA . TYR A 1 295 ? -6.750 -5.511 21.336 1.00 95.06 295 TYR A CA 1
ATOM 2345 C C . TYR A 1 295 ? -6.164 -6.322 22.491 1.00 95.06 295 TYR A C 1
ATOM 2347 O O . TYR A 1 295 ? -6.861 -6.588 23.470 1.00 95.06 295 TYR A O 1
ATOM 2355 N N . VAL A 1 296 ? -4.891 -6.700 22.400 1.00 94.19 296 VAL A N 1
ATOM 2356 C CA . VAL A 1 296 ? -4.220 -7.550 23.391 1.00 94.19 296 VAL A CA 1
ATOM 2357 C C . VAL A 1 296 ? -3.203 -6.750 24.189 1.00 94.19 296 VAL A C 1
ATOM 2359 O O . VAL A 1 296 ? -2.192 -6.293 23.665 1.00 94.19 296 VAL A O 1
ATOM 2362 N N . HIS A 1 297 ? -3.454 -6.610 25.482 1.00 91.25 297 HIS A N 1
ATOM 2363 C CA . HIS A 1 297 ? -2.546 -5.981 26.425 1.00 91.25 297 HIS A CA 1
ATOM 2364 C C . HIS A 1 297 ? -1.729 -7.036 27.176 1.00 91.25 297 HIS A C 1
ATOM 2366 O O . HIS A 1 297 ? -2.286 -7.943 27.796 1.00 91.25 297 HIS A O 1
ATOM 2372 N N . THR A 1 298 ? -0.406 -6.877 27.181 1.00 87.75 298 THR A N 1
ATOM 2373 C CA . THR A 1 298 ? 0.532 -7.724 27.929 1.00 87.75 298 THR A CA 1
ATOM 2374 C C . THR A 1 298 ? 1.463 -6.854 28.775 1.00 87.75 298 THR A C 1
ATOM 2376 O O . THR A 1 298 ? 1.707 -5.689 28.454 1.00 87.75 298 THR A O 1
ATOM 2379 N N . SER A 1 299 ? 2.078 -7.418 29.818 1.00 83.31 299 SER A N 1
ATOM 2380 C CA . SER A 1 299 ? 3.053 -6.677 30.637 1.00 83.31 299 SER A CA 1
ATOM 2381 C C . SER A 1 299 ? 4.279 -6.207 29.839 1.00 83.31 299 SER A C 1
ATOM 2383 O O . SER A 1 299 ? 4.952 -5.260 30.233 1.00 83.31 299 SER A O 1
ATOM 2385 N N . GLN A 1 300 ? 4.591 -6.873 28.722 1.00 78.38 300 GLN A N 1
ATOM 2386 C CA . GLN A 1 300 ? 5.719 -6.533 27.849 1.00 78.38 300 GLN A CA 1
ATOM 2387 C C . GLN A 1 300 ? 5.387 -5.369 26.909 1.00 78.38 300 GLN A C 1
ATOM 2389 O O . GLN A 1 300 ? 6.280 -4.640 26.478 1.00 78.38 300 GLN A O 1
ATOM 2394 N N . THR A 1 301 ? 4.107 -5.172 26.590 1.00 79.50 301 THR A N 1
ATOM 2395 C CA . THR A 1 301 ? 3.675 -4.161 25.625 1.00 79.50 301 THR A CA 1
ATOM 2396 C C . THR A 1 301 ? 3.367 -2.818 26.271 1.00 79.50 301 THR A C 1
ATOM 2398 O O . THR A 1 301 ? 3.448 -1.808 25.582 1.00 79.50 301 THR A O 1
ATOM 2401 N N . THR A 1 302 ? 3.145 -2.753 27.589 1.00 74.38 302 THR A N 1
ATOM 2402 C CA . THR A 1 302 ? 2.803 -1.522 28.332 1.00 74.38 302 THR A CA 1
ATOM 2403 C C . THR A 1 302 ? 3.712 -0.324 28.007 1.00 74.38 302 THR A C 1
ATOM 2405 O O . THR A 1 302 ? 3.228 0.785 27.763 1.00 74.38 302 THR A O 1
ATOM 2408 N N . ALA A 1 303 ? 5.035 -0.528 27.952 1.00 73.19 303 ALA A N 1
ATOM 2409 C CA . ALA A 1 303 ? 5.989 0.540 27.631 1.00 73.19 303 ALA A CA 1
ATOM 2410 C C . ALA A 1 303 ? 5.851 1.027 26.175 1.00 73.19 303 ALA A C 1
ATOM 2412 O O . ALA A 1 303 ? 5.861 2.231 25.910 1.00 73.19 303 ALA A O 1
ATOM 2413 N N . LYS A 1 304 ? 5.662 0.092 25.236 1.00 75.44 304 LYS A N 1
ATOM 2414 C CA . LYS A 1 304 ? 5.496 0.379 23.806 1.00 75.44 304 LYS A CA 1
ATOM 2415 C C . LYS A 1 304 ? 4.152 1.053 23.525 1.00 75.44 304 LYS A C 1
ATOM 2417 O O . LYS A 1 304 ? 4.110 2.015 22.769 1.00 75.44 304 LYS A O 1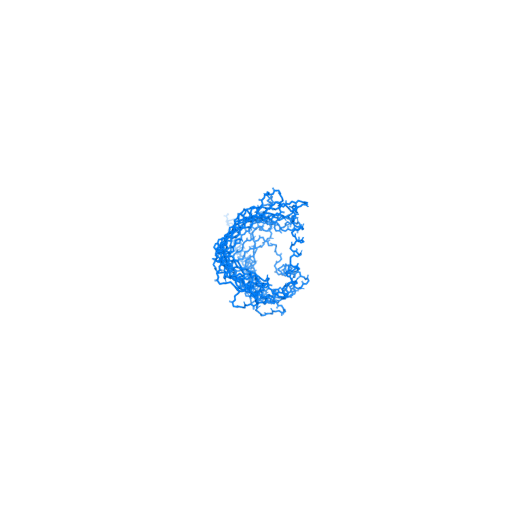
ATOM 2422 N N . GLU A 1 305 ? 3.081 0.616 24.181 1.00 78.06 305 GLU A N 1
ATOM 2423 C CA . GLU A 1 305 ? 1.746 1.227 24.115 1.00 78.06 305 GLU A CA 1
ATOM 2424 C C . GLU A 1 305 ? 1.782 2.683 24.592 1.00 78.06 305 GLU A C 1
ATOM 2426 O O . GLU A 1 305 ? 1.280 3.580 23.915 1.00 78.06 305 GLU A O 1
ATOM 2431 N N . THR A 1 306 ? 2.471 2.937 25.709 1.00 71.94 306 THR A N 1
ATOM 2432 C CA . THR A 1 306 ? 2.668 4.294 26.234 1.00 71.94 306 THR A CA 1
ATOM 2433 C C . THR A 1 306 ? 3.425 5.167 25.231 1.00 71.94 306 THR A C 1
ATOM 2435 O O . THR A 1 306 ? 3.014 6.297 24.960 1.00 71.94 306 THR A O 1
ATOM 2438 N N . GLN A 1 307 ? 4.507 4.656 24.635 1.00 73.50 307 GLN A N 1
ATOM 2439 C CA . GLN A 1 307 ? 5.282 5.383 23.627 1.00 73.50 307 GLN A CA 1
ATOM 2440 C C . GLN A 1 307 ? 4.458 5.676 22.363 1.00 73.50 307 GLN A C 1
ATOM 2442 O O . GLN A 1 307 ? 4.492 6.803 21.864 1.00 73.50 307 GLN A O 1
ATOM 2447 N N . VAL A 1 308 ? 3.695 4.694 21.872 1.00 74.31 308 VAL A N 1
ATOM 2448 C CA . VAL A 1 308 ? 2.799 4.846 20.716 1.00 74.31 308 VAL A CA 1
ATOM 2449 C C . VAL A 1 308 ? 1.725 5.891 21.005 1.00 74.31 308 VAL A C 1
ATOM 2451 O O . VAL A 1 308 ? 1.519 6.774 20.179 1.00 74.31 308 VAL A O 1
ATOM 2454 N N . GLY A 1 309 ? 1.111 5.874 22.191 1.00 70.50 309 GLY A N 1
ATOM 2455 C CA . GLY A 1 309 ? 0.135 6.884 22.604 1.00 70.50 309 GLY A CA 1
ATOM 2456 C C . GLY A 1 309 ? 0.715 8.303 22.614 1.00 70.50 309 GLY A C 1
ATOM 2457 O O . GLY A 1 309 ? 0.135 9.217 22.028 1.00 70.50 309 GLY A O 1
ATOM 2458 N N . HIS A 1 310 ? 1.905 8.498 23.194 1.00 73.94 310 HIS A N 1
ATOM 2459 C CA . HIS A 1 310 ? 2.583 9.802 23.182 1.00 73.94 310 HIS A CA 1
ATOM 2460 C C . HIS A 1 310 ? 2.932 10.263 21.761 1.00 73.94 310 HIS A C 1
ATOM 2462 O O . HIS A 1 310 ? 2.765 11.441 21.432 1.00 73.94 310 HIS A O 1
ATOM 2468 N N . ALA A 1 311 ? 3.407 9.349 20.910 1.00 72.31 311 ALA A N 1
ATOM 2469 C CA . ALA A 1 311 ? 3.703 9.641 19.513 1.00 72.31 311 ALA A CA 1
ATOM 2470 C C . ALA A 1 311 ? 2.431 10.015 18.738 1.00 72.31 311 ALA A C 1
ATOM 2472 O O . ALA A 1 311 ? 2.437 11.021 18.033 1.00 72.31 311 ALA A O 1
ATOM 2473 N N . ALA A 1 312 ? 1.334 9.279 18.930 1.00 70.31 312 ALA A N 1
ATOM 2474 C CA . ALA A 1 312 ? 0.041 9.554 18.314 1.00 70.31 312 ALA A CA 1
ATOM 2475 C C . ALA A 1 312 ? -0.492 10.934 18.718 1.00 70.31 312 ALA A C 1
ATOM 2477 O O . ALA A 1 312 ? -0.841 11.723 17.847 1.00 70.31 312 ALA A O 1
ATOM 2478 N N . VAL A 1 313 ? -0.452 11.289 20.008 1.00 73.38 313 VAL A N 1
ATOM 2479 C CA . VAL A 1 313 ? -0.850 12.627 20.486 1.00 73.38 313 VAL A CA 1
ATOM 2480 C C . VAL A 1 313 ? 0.050 13.719 19.903 1.00 73.38 313 VAL A C 1
ATOM 2482 O O . VAL A 1 313 ? -0.439 14.771 19.491 1.00 73.38 313 VAL A O 1
ATOM 2485 N N . LYS A 1 314 ? 1.369 13.496 19.836 1.00 74.19 314 LYS A N 1
ATOM 2486 C CA . LYS A 1 314 ? 2.312 14.452 19.236 1.00 74.19 314 LYS A CA 1
ATOM 2487 C C . LYS A 1 314 ? 2.032 14.653 17.746 1.00 74.19 314 LYS A C 1
ATOM 2489 O O . LYS A 1 314 ? 2.069 15.788 17.280 1.00 74.19 314 LYS A O 1
ATOM 2494 N N . THR A 1 315 ? 1.755 13.581 17.009 1.00 73.62 315 THR A N 1
ATOM 2495 C CA . THR A 1 315 ? 1.401 13.632 15.585 1.00 73.62 315 THR A CA 1
ATOM 2496 C C . THR A 1 315 ? 0.048 14.300 15.377 1.00 73.62 315 THR A C 1
ATOM 2498 O O . THR A 1 315 ? -0.040 15.204 14.555 1.00 73.62 315 THR A O 1
ATOM 2501 N N . ALA A 1 316 ? -0.967 13.961 16.175 1.00 70.44 316 ALA A N 1
ATOM 2502 C CA . ALA A 1 316 ? -2.274 14.608 16.134 1.00 70.44 316 ALA A CA 1
ATOM 2503 C C . ALA A 1 316 ? -2.147 16.122 16.355 1.00 70.44 316 ALA A C 1
ATOM 2505 O O . ALA A 1 316 ? -2.617 16.892 15.530 1.00 70.44 316 ALA A O 1
ATOM 2506 N N . LYS A 1 317 ? -1.399 16.564 17.376 1.00 70.88 317 LYS A N 1
ATOM 2507 C CA . LYS A 1 317 ? -1.118 17.995 17.607 1.00 70.88 317 LYS A CA 1
ATOM 2508 C C . LYS A 1 317 ? -0.345 18.657 16.467 1.00 70.88 317 LYS A C 1
ATOM 2510 O O . LYS A 1 317 ? -0.536 19.837 16.211 1.00 70.88 317 LYS A O 1
ATOM 2515 N N . LYS A 1 318 ? 0.555 17.923 15.802 1.00 72.06 318 LYS A N 1
ATOM 2516 C CA . LYS A 1 318 ? 1.283 18.430 14.630 1.00 72.06 318 LYS A CA 1
ATOM 2517 C C . LYS A 1 318 ? 0.382 18.574 13.410 1.00 72.06 318 LYS A C 1
ATOM 2519 O O . LYS A 1 318 ? 0.653 19.465 12.624 1.00 72.06 318 LYS A O 1
ATOM 2524 N N . LEU A 1 319 ? -0.585 17.681 13.207 1.00 67.94 319 LEU A N 1
ATOM 2525 C CA . LEU A 1 319 ? -1.466 17.664 12.032 1.00 67.94 319 LEU A CA 1
ATOM 2526 C C . LEU A 1 319 ? -2.751 18.469 12.235 1.00 67.94 319 LEU A C 1
ATOM 2528 O O . LEU A 1 319 ? -3.406 18.825 11.260 1.00 67.94 319 LEU A O 1
ATOM 2532 N N . GLN A 1 320 ? -3.113 18.754 13.484 1.00 65.00 320 GLN A N 1
ATOM 2533 C CA . GLN A 1 320 ? -4.272 19.561 13.825 1.00 65.00 320 GLN A CA 1
ATOM 2534 C C . GLN A 1 320 ? -4.135 20.946 13.187 1.00 65.00 320 GLN A C 1
ATOM 2536 O O . GLN A 1 320 ? -3.214 21.697 13.507 1.00 65.00 320 GLN A O 1
ATOM 2541 N N . ASN A 1 321 ? -5.071 21.278 12.296 1.00 62.25 321 ASN A N 1
ATOM 2542 C CA . ASN A 1 321 ? -5.147 22.568 11.602 1.00 62.25 321 ASN A CA 1
ATOM 2543 C C . ASN A 1 321 ? -3.907 22.952 10.787 1.00 62.25 321 ASN A C 1
ATOM 2545 O O . ASN A 1 321 ? -3.645 24.142 10.592 1.00 62.25 321 ASN A O 1
ATOM 2549 N N . LYS A 1 322 ? -3.136 21.972 10.304 1.00 71.31 322 LYS A N 1
ATOM 2550 C CA . LYS A 1 322 ? -2.119 22.251 9.292 1.00 71.31 322 LYS A CA 1
ATOM 2551 C C . LYS A 1 322 ? -2.794 22.411 7.931 1.00 71.31 322 LYS A C 1
ATOM 2553 O O . LYS A 1 322 ? -3.224 21.404 7.385 1.00 71.31 322 LYS A O 1
ATOM 2558 N N . PRO A 1 323 ? -2.811 23.615 7.328 1.00 64.94 323 PRO A N 1
ATOM 2559 C CA . PRO A 1 323 ? -3.521 23.849 6.066 1.00 64.94 323 PRO A CA 1
ATOM 2560 C C . PRO A 1 323 ? -3.040 22.936 4.927 1.00 64.94 323 PRO A C 1
ATOM 2562 O O . PRO A 1 323 ? -3.804 22.627 4.023 1.00 64.94 323 PRO A O 1
ATOM 2565 N N . GLU A 1 324 ? -1.794 22.470 5.009 1.00 80.19 324 GLU A N 1
ATOM 2566 C CA . GLU A 1 324 ? -1.141 21.586 4.045 1.00 80.19 324 GLU A CA 1
ATOM 2567 C C . GLU A 1 324 ? -1.643 20.132 4.093 1.00 80.19 324 GLU A C 1
ATOM 2569 O O . GLU A 1 324 ? -1.251 19.327 3.256 1.00 80.19 324 GLU A O 1
ATOM 2574 N N . THR A 1 325 ? -2.455 19.718 5.069 1.00 84.19 325 THR A N 1
ATOM 2575 C CA . THR A 1 325 ? -2.939 18.331 5.127 1.00 84.19 325 THR A CA 1
ATOM 2576 C C . THR A 1 325 ? -4.373 18.272 5.617 1.00 84.19 325 THR A C 1
ATOM 2578 O O . THR A 1 325 ? -4.617 18.434 6.805 1.00 84.19 325 THR A O 1
ATOM 2581 N N . LEU A 1 326 ? -5.309 17.973 4.719 1.00 88.25 326 LEU A N 1
ATOM 2582 C CA . LEU A 1 326 ? -6.701 17.680 5.038 1.00 88.25 326 LEU A CA 1
ATOM 2583 C C . LEU A 1 326 ? -6.938 16.171 4.937 1.00 88.25 326 LEU A C 1
ATOM 2585 O O . LEU A 1 326 ? -6.741 15.572 3.883 1.00 88.25 326 LEU A O 1
ATOM 2589 N N . ILE A 1 327 ? -7.383 15.560 6.027 1.00 88.75 327 ILE A N 1
ATOM 2590 C CA . ILE A 1 327 ? -7.824 14.167 6.071 1.00 88.75 327 ILE A CA 1
ATOM 2591 C C . ILE A 1 327 ? -9.256 14.175 6.582 1.00 88.75 327 ILE A C 1
ATOM 2593 O O . ILE A 1 327 ? -9.521 14.714 7.660 1.00 88.75 327 ILE A O 1
ATOM 2597 N N . ARG A 1 328 ? -10.168 13.583 5.811 1.00 91.56 328 ARG A N 1
ATOM 2598 C CA . ARG A 1 328 ? -11.596 13.565 6.118 1.00 91.56 328 ARG A CA 1
ATOM 2599 C C . ARG A 1 328 ? -12.223 12.210 5.808 1.00 91.56 328 ARG A C 1
ATOM 2601 O O . ARG A 1 328 ? -11.836 11.548 4.849 1.00 91.56 328 ARG A O 1
ATOM 2608 N N . ILE A 1 329 ? -13.185 11.815 6.632 1.00 94.12 329 ILE A N 1
ATOM 2609 C CA . ILE A 1 329 ? -14.110 10.710 6.399 1.00 94.12 329 ILE A CA 1
ATOM 2610 C C . ILE A 1 329 ? -15.518 11.300 6.458 1.00 94.12 329 ILE A C 1
ATOM 2612 O O . ILE A 1 329 ? -15.960 11.728 7.527 1.00 94.12 329 ILE A O 1
ATOM 2616 N N . ASP A 1 330 ? -16.204 11.336 5.320 1.00 94.75 330 ASP A N 1
ATOM 2617 C CA . ASP A 1 330 ? -17.556 11.890 5.212 1.00 94.75 330 ASP A CA 1
ATOM 2618 C C . ASP A 1 330 ? -18.556 10.964 5.918 1.00 94.75 330 ASP A C 1
ATOM 2620 O O . ASP A 1 330 ? -19.305 11.407 6.792 1.00 94.75 330 ASP A O 1
ATOM 2624 N N . HIS A 1 331 ? -18.504 9.666 5.597 1.00 97.00 331 HIS A N 1
ATOM 2625 C CA . HIS A 1 331 ? -19.345 8.637 6.196 1.00 97.00 331 HIS A CA 1
ATOM 2626 C C . HIS A 1 331 ? -18.563 7.346 6.465 1.00 97.00 331 HIS A C 1
ATOM 2628 O O . HIS A 1 331 ? -17.900 6.805 5.578 1.00 97.00 331 HIS A O 1
ATOM 2634 N N . GLY A 1 332 ? -18.662 6.836 7.690 1.00 97.38 332 GLY A N 1
ATOM 2635 C CA . GLY A 1 332 ? -18.112 5.546 8.083 1.00 97.38 332 GLY A CA 1
ATOM 2636 C C . GLY A 1 332 ? -19.160 4.695 8.784 1.00 97.38 332 GLY A C 1
ATOM 2637 O O . GLY A 1 332 ? -19.814 5.153 9.716 1.00 97.38 332 GLY A O 1
ATOM 2638 N N . GLU A 1 333 ? -19.284 3.444 8.370 1.00 97.81 333 GLU A N 1
ATOM 2639 C CA . GLU A 1 333 ? -20.203 2.479 8.943 1.00 97.81 333 GLU A CA 1
ATOM 2640 C C . GLU A 1 333 ? -19.471 1.175 9.259 1.00 97.81 333 GLU A C 1
ATOM 2642 O O . GLU A 1 333 ? -18.733 0.620 8.445 1.00 97.81 333 GLU A O 1
ATOM 2647 N N . LEU A 1 334 ? -19.676 0.674 10.469 1.00 97.69 334 LEU A N 1
ATOM 2648 C CA . LEU A 1 334 ? -19.258 -0.653 10.880 1.00 97.69 334 LEU A CA 1
ATOM 2649 C C . LEU A 1 334 ? -20.497 -1.409 11.332 1.00 97.69 334 LEU A C 1
ATOM 2651 O O . LEU A 1 334 ? -21.236 -0.882 12.159 1.00 97.69 334 LEU A O 1
ATOM 2655 N N . THR A 1 335 ? -20.725 -2.625 10.845 1.00 97.94 335 THR A N 1
ATOM 2656 C CA . THR A 1 335 ? -21.912 -3.414 11.207 1.00 97.94 335 THR A CA 1
ATOM 2657 C C . THR A 1 335 ? -21.549 -4.829 11.634 1.00 97.94 335 THR A C 1
ATOM 2659 O O . THR A 1 335 ? -20.506 -5.377 11.261 1.00 97.94 335 THR A O 1
ATOM 2662 N N . ASN A 1 336 ? -22.414 -5.420 12.462 1.00 97.06 336 ASN A N 1
ATOM 2663 C CA . ASN A 1 336 ? -22.318 -6.801 12.942 1.00 97.06 336 ASN A CA 1
ATOM 2664 C C . ASN A 1 336 ? -20.917 -7.204 13.444 1.00 97.06 336 ASN A C 1
ATOM 2666 O O . ASN A 1 336 ? -20.431 -8.300 13.171 1.00 97.06 336 ASN A O 1
ATOM 2670 N N . SER A 1 337 ? -20.234 -6.293 14.132 1.00 97.81 337 SER A N 1
ATOM 2671 C CA . SER A 1 337 ? -18.820 -6.457 14.466 1.00 97.81 337 SER A CA 1
ATOM 2672 C C . SER A 1 337 ? -18.607 -6.790 15.939 1.00 97.81 337 SER A C 1
ATOM 2674 O O . SER A 1 337 ? -19.424 -6.469 16.796 1.00 97.81 337 SER A O 1
ATOM 2676 N N . GLU A 1 338 ? -17.505 -7.454 16.258 1.00 98.00 338 GLU A N 1
ATOM 2677 C CA . GLU A 1 338 ? -17.101 -7.757 17.624 1.00 98.00 338 GLU A CA 1
ATOM 2678 C C . GLU A 1 338 ? -15.772 -7.077 17.936 1.00 98.00 338 GLU A C 1
ATOM 2680 O O . GLU A 1 338 ? -14.772 -7.286 17.245 1.00 98.00 338 GLU A O 1
ATOM 2685 N N . PHE A 1 339 ? -15.771 -6.289 19.007 1.00 96.94 339 PHE A N 1
ATOM 2686 C CA . PHE A 1 339 ? -14.584 -5.614 19.513 1.00 96.94 339 PHE A CA 1
ATOM 2687 C C . PHE A 1 339 ? -14.256 -6.155 20.892 1.00 96.94 339 PHE A C 1
ATOM 2689 O O . PHE A 1 339 ? -15.091 -6.082 21.794 1.00 96.94 339 PHE A O 1
ATOM 2696 N N . GLY A 1 340 ? -13.052 -6.678 21.073 1.00 97.00 340 GLY A N 1
ATOM 2697 C CA . GLY A 1 340 ? -12.583 -7.177 22.353 1.00 97.00 340 GLY A CA 1
ATOM 2698 C C . GLY A 1 340 ? -11.331 -6.470 22.846 1.00 97.00 340 GLY A C 1
ATOM 2699 O O . GLY A 1 340 ? -10.515 -5.951 22.088 1.00 97.00 340 GLY A O 1
ATOM 2700 N N . PHE A 1 341 ? -11.185 -6.477 24.160 1.00 96.88 341 PHE A N 1
ATOM 2701 C CA . PHE A 1 341 ? -9.977 -6.116 24.872 1.00 96.88 341 PHE A CA 1
ATOM 2702 C C . PHE A 1 341 ? -9.572 -7.310 25.729 1.00 96.88 341 PHE A C 1
ATOM 2704 O O . PHE A 1 341 ? -10.334 -7.752 26.593 1.00 96.88 341 PHE A O 1
ATOM 2711 N N . ILE A 1 342 ? -8.380 -7.837 25.477 1.00 96.44 342 ILE A N 1
ATOM 2712 C CA . ILE A 1 342 ? -7.787 -8.953 26.204 1.00 96.44 342 ILE A CA 1
ATOM 2713 C C . ILE A 1 342 ? -6.686 -8.385 27.089 1.00 96.44 342 ILE A C 1
ATOM 2715 O O . ILE A 1 342 ? -5.750 -7.761 26.598 1.00 96.44 342 ILE A O 1
ATOM 2719 N N . ASN A 1 343 ? -6.786 -8.617 28.393 1.00 94.50 343 ASN A N 1
ATOM 2720 C CA . ASN A 1 343 ? -5.745 -8.262 29.344 1.00 94.50 343 ASN A CA 1
ATOM 2721 C C . ASN A 1 343 ? -5.031 -9.528 29.816 1.00 94.50 343 ASN A C 1
ATOM 2723 O O . ASN A 1 343 ? -5.504 -10.213 30.723 1.00 94.50 343 ASN A O 1
ATOM 2727 N N . GLU A 1 344 ? -3.885 -9.825 29.211 1.00 94.69 344 GLU A N 1
ATOM 2728 C CA . GLU A 1 344 ? -3.016 -10.934 29.616 1.00 94.69 344 GLU A CA 1
ATOM 2729 C C . GLU A 1 344 ? -2.075 -10.549 30.769 1.00 94.69 344 GLU A C 1
ATOM 2731 O O . GLU A 1 344 ? -1.492 -11.418 31.414 1.00 94.69 344 GLU A O 1
ATOM 2736 N N . ALA A 1 345 ? -1.928 -9.248 31.051 1.00 92.06 345 ALA A N 1
ATOM 2737 C CA . ALA A 1 345 ? -1.137 -8.749 32.177 1.00 92.06 345 ALA A CA 1
ATOM 2738 C C . ALA A 1 345 ? -1.852 -8.927 33.531 1.00 92.06 345 ALA A C 1
ATOM 2740 O O . ALA A 1 345 ? -1.204 -8.967 34.583 1.00 92.06 345 ALA A O 1
ATOM 2741 N N . ALA A 1 346 ? -3.184 -9.022 33.514 1.00 92.31 346 ALA A N 1
ATOM 2742 C CA . ALA A 1 346 ? -4.007 -9.272 34.690 1.00 92.31 346 ALA A CA 1
ATOM 2743 C C . ALA A 1 346 ? -3.874 -10.717 35.201 1.00 92.31 346 ALA A C 1
ATOM 2745 O O . ALA A 1 346 ? -3.509 -11.638 34.470 1.00 92.31 346 ALA A O 1
ATOM 2746 N N . LYS A 1 347 ? -4.177 -10.927 36.487 1.00 92.00 347 LYS A N 1
ATOM 2747 C CA . LYS A 1 347 ? -4.115 -12.241 37.142 1.00 92.00 347 LYS A CA 1
ATOM 2748 C C . LYS A 1 347 ? -5.435 -12.528 37.882 1.00 92.00 347 LYS A C 1
ATOM 2750 O O . LYS A 1 347 ? -5.622 -11.956 38.952 1.00 92.00 347 LYS A O 1
ATOM 2755 N N . PRO A 1 348 ? -6.312 -13.421 37.375 1.00 93.19 348 PRO A N 1
ATOM 2756 C CA . PRO A 1 348 ? -6.218 -14.128 36.090 1.00 93.19 348 PRO A CA 1
ATOM 2757 C C . PRO A 1 348 ? -6.387 -13.193 34.875 1.00 93.19 348 PRO A C 1
ATOM 2759 O O . PRO A 1 348 ? -6.935 -12.098 35.023 1.00 93.19 348 PRO A O 1
ATOM 2762 N N . PRO A 1 349 ? -5.933 -13.613 33.679 1.00 94.69 349 PRO A N 1
ATOM 2763 C CA . PRO A 1 349 ? -6.198 -12.881 32.449 1.00 94.69 349 PRO A CA 1
ATOM 2764 C C . PRO A 1 349 ? -7.694 -12.908 32.128 1.00 94.69 349 PRO A C 1
ATOM 2766 O O . PRO A 1 349 ? -8.399 -13.858 32.474 1.00 94.69 349 PRO A O 1
ATOM 2769 N N . TYR A 1 350 ? -8.179 -11.874 31.448 1.00 96.19 350 TYR A N 1
ATOM 2770 C CA . TYR A 1 350 ? -9.589 -11.761 31.081 1.00 96.19 350 TYR A CA 1
ATOM 2771 C C . TYR A 1 350 ? -9.759 -11.106 29.711 1.00 96.19 350 TYR A C 1
ATOM 2773 O O . TYR A 1 350 ? -8.883 -10.386 29.229 1.00 96.19 350 TYR A O 1
ATOM 2781 N N . ARG A 1 351 ? -10.931 -11.315 29.108 1.00 96.75 351 ARG A N 1
ATOM 2782 C CA . ARG A 1 351 ? -11.388 -10.592 27.920 1.00 96.75 351 ARG A CA 1
ATOM 2783 C C . ARG A 1 351 ? -12.698 -9.884 28.230 1.00 96.75 351 ARG A C 1
ATOM 2785 O O . ARG A 1 351 ? -13.622 -10.504 28.749 1.00 96.75 351 ARG A O 1
ATOM 2792 N N . VAL A 1 352 ? -12.789 -8.610 27.872 1.00 97.06 352 VAL A N 1
ATOM 2793 C CA . VAL A 1 352 ? -14.065 -7.890 27.778 1.00 97.06 352 VAL A CA 1
ATOM 2794 C C . VAL A 1 352 ? -14.362 -7.598 26.321 1.00 97.06 352 VAL A C 1
ATOM 2796 O O . VAL A 1 352 ? -13.438 -7.377 25.545 1.00 97.06 352 VAL A O 1
ATOM 2799 N N . PHE A 1 353 ? -15.629 -7.630 25.925 1.00 97.56 353 PHE A N 1
ATOM 2800 C CA . PHE A 1 353 ? -15.987 -7.454 24.522 1.00 97.56 353 PHE A CA 1
ATOM 2801 C C . PHE A 1 353 ? -17.355 -6.805 24.335 1.00 97.56 353 PHE A C 1
ATOM 2803 O O . PHE A 1 353 ? -18.227 -6.873 25.203 1.00 97.56 353 PHE A O 1
ATOM 2810 N N . LEU A 1 354 ? -17.532 -6.196 23.169 1.00 97.88 354 LEU A N 1
ATOM 2811 C CA . LEU A 1 354 ? -18.782 -5.676 22.644 1.00 97.88 354 LEU A CA 1
ATOM 2812 C C . LEU A 1 354 ? -19.133 -6.491 21.397 1.00 97.88 354 LEU A C 1
ATOM 2814 O O . LEU A 1 354 ? -18.405 -6.449 20.410 1.00 97.88 354 LEU A O 1
ATOM 2818 N N . SER A 1 355 ? -20.229 -7.241 21.460 1.00 97.62 355 SER A N 1
ATOM 2819 C CA . SER A 1 355 ? -20.736 -8.055 20.343 1.00 97.62 355 SER A CA 1
ATOM 2820 C C . SER A 1 355 ? -21.857 -7.339 19.592 1.00 97.62 355 SER A C 1
ATOM 2822 O O . SER A 1 355 ? -22.490 -6.446 20.158 1.00 97.62 355 SER A O 1
ATOM 2824 N N . ASN A 1 356 ? -22.123 -7.741 18.344 1.00 96.88 356 ASN A N 1
ATOM 2825 C CA . ASN A 1 356 ? -23.126 -7.115 17.467 1.00 96.88 356 ASN A CA 1
ATOM 2826 C C . ASN A 1 356 ? -22.968 -5.587 17.402 1.00 96.88 356 ASN A C 1
ATOM 2828 O O . ASN A 1 356 ? -23.940 -4.835 17.428 1.00 96.88 356 ASN A O 1
ATOM 2832 N N . GLY A 1 357 ? -21.715 -5.147 17.396 1.00 97.19 357 GLY A N 1
ATOM 2833 C CA . GLY A 1 357 ? -21.315 -3.762 17.366 1.00 97.19 357 GLY A CA 1
ATOM 2834 C C . GLY A 1 357 ? -21.705 -3.114 16.046 1.00 97.19 357 GLY A C 1
ATOM 2835 O O . GLY A 1 357 ? -21.387 -3.654 14.982 1.00 97.19 357 GLY A O 1
ATOM 2836 N N . ALA A 1 358 ? -22.351 -1.955 16.129 1.00 97.75 358 ALA A N 1
ATOM 2837 C CA . ALA A 1 358 ? -22.569 -1.072 14.994 1.00 97.75 358 ALA A CA 1
ATOM 2838 C C . ALA A 1 358 ? -22.015 0.321 15.301 1.00 97.75 358 ALA A C 1
ATOM 2840 O O . ALA A 1 358 ? -22.391 0.918 16.311 1.00 97.75 358 ALA A O 1
ATOM 2841 N N . LEU A 1 359 ? -21.105 0.810 14.461 1.00 97.00 359 LEU A N 1
ATOM 2842 C CA . LEU A 1 359 ? -20.444 2.106 14.594 1.00 97.00 359 LEU A CA 1
ATOM 2843 C C . LEU A 1 359 ? -20.821 2.984 13.405 1.00 97.00 359 LEU A C 1
ATOM 2845 O O . LEU A 1 359 ? -20.596 2.598 12.266 1.00 97.00 359 LEU A O 1
ATOM 2849 N N . HIS A 1 360 ? -21.317 4.180 13.683 1.00 97.38 360 HIS A N 1
ATOM 2850 C CA . HIS A 1 360 ? -21.565 5.217 12.693 1.00 97.38 360 HIS A CA 1
ATOM 2851 C C . HIS A 1 360 ? -20.635 6.394 12.968 1.00 97.38 360 HIS A C 1
ATOM 2853 O O . HIS A 1 360 ? -20.539 6.873 14.103 1.00 97.38 360 HIS A O 1
ATOM 2859 N N . LEU A 1 361 ? -19.945 6.831 11.925 1.00 95.06 361 LEU A N 1
ATOM 2860 C CA . LEU A 1 361 ? -19.046 7.970 11.902 1.00 95.06 361 LEU A CA 1
ATOM 2861 C C . LEU A 1 361 ? -19.553 8.942 10.843 1.00 95.06 361 LEU A C 1
ATOM 2863 O O . LEU A 1 361 ? -19.784 8.543 9.702 1.00 95.06 361 LEU A O 1
ATOM 2867 N N . GLU A 1 362 ? -19.677 10.213 11.198 1.00 95.00 362 GLU A N 1
ATOM 2868 C CA . GLU A 1 362 ? -19.961 11.266 10.227 1.00 95.00 362 GLU A CA 1
ATOM 2869 C C . GLU A 1 362 ? -18.971 12.407 10.403 1.00 95.00 362 GLU A C 1
ATOM 2871 O O . GLU A 1 362 ? -18.702 12.846 11.527 1.00 95.00 362 GLU A O 1
ATOM 2876 N N . ASN A 1 363 ? -18.460 12.893 9.273 1.00 92.19 363 ASN A N 1
ATOM 2877 C CA . ASN A 1 363 ? -17.641 14.096 9.191 1.00 92.19 363 ASN A CA 1
ATOM 2878 C C . ASN A 1 363 ? -16.416 14.085 10.130 1.00 92.19 363 ASN A C 1
ATOM 2880 O O . ASN A 1 363 ? -16.134 15.047 10.847 1.00 92.19 363 ASN A O 1
ATOM 2884 N N . ILE A 1 364 ? -15.677 12.973 10.149 1.00 90.19 364 ILE A N 1
ATOM 2885 C CA . ILE A 1 364 ? -14.428 12.878 10.910 1.00 90.19 364 ILE A CA 1
ATOM 2886 C C . ILE A 1 364 ? -13.346 13.616 10.130 1.00 90.19 364 ILE A C 1
ATOM 2888 O O . ILE A 1 364 ? -13.007 13.198 9.028 1.00 90.19 364 ILE A O 1
ATOM 2892 N N . SER A 1 365 ? -12.770 14.682 10.682 1.00 87.44 365 SER A N 1
ATOM 2893 C CA . SER A 1 365 ? -11.697 15.423 10.016 1.00 87.44 365 SER A CA 1
ATOM 2894 C C . SER A 1 365 ? -10.629 15.916 10.991 1.00 87.44 365 SER A C 1
ATOM 2896 O O . SER A 1 365 ? -10.838 15.988 12.204 1.00 87.44 365 SER A O 1
ATOM 2898 N N . ASN A 1 366 ? -9.463 16.280 10.457 1.00 80.44 366 ASN A N 1
ATOM 2899 C CA . ASN A 1 366 ? -8.395 16.916 11.229 1.00 80.44 366 ASN A CA 1
ATOM 2900 C C . ASN A 1 366 ? -8.467 18.460 11.248 1.00 80.44 366 ASN A C 1
ATOM 2902 O O . ASN A 1 366 ? -7.601 19.091 11.864 1.00 80.44 366 ASN A O 1
ATOM 2906 N N . HIS A 1 367 ? -9.458 19.068 10.582 1.00 77.00 367 HIS A N 1
ATOM 2907 C CA . HIS A 1 367 ? -9.607 20.519 10.410 1.00 77.00 367 HIS A CA 1
ATOM 2908 C C . HIS A 1 367 ? -10.911 21.043 11.022 1.00 77.00 367 HIS A C 1
ATOM 2910 O O . HIS A 1 367 ? -11.990 20.532 10.742 1.00 77.00 367 HIS A O 1
ATOM 2916 N N . LEU A 1 368 ? -10.831 22.135 11.795 1.00 69.81 368 LEU A N 1
ATOM 2917 C CA . LEU A 1 368 ? -12.013 22.697 12.479 1.00 69.81 368 LEU A CA 1
ATOM 2918 C C . LEU A 1 368 ? -13.070 23.250 11.512 1.00 69.81 368 LEU A C 1
ATOM 2920 O O . LEU A 1 368 ? -14.250 23.300 11.853 1.00 69.81 368 LEU A O 1
ATOM 2924 N N . SER A 1 369 ? -12.645 23.707 10.329 1.00 68.31 369 SER A N 1
ATOM 2925 C CA . SER A 1 369 ? -13.524 24.305 9.316 1.00 68.31 369 SER A CA 1
ATOM 2926 C C . SER A 1 369 ? -14.561 23.331 8.767 1.00 68.31 369 SER A C 1
ATOM 2928 O O . SER A 1 369 ? -15.592 23.773 8.272 1.00 68.31 369 SER A O 1
ATOM 2930 N N . GLU A 1 370 ? -14.305 22.028 8.874 1.00 78.31 370 GLU A N 1
ATOM 2931 C CA . GLU A 1 370 ? -15.171 20.994 8.307 1.00 78.31 370 GLU A CA 1
ATOM 2932 C C . GLU A 1 370 ? -16.403 20.712 9.178 1.00 78.31 370 GLU A C 1
ATOM 2934 O O . GLU A 1 370 ? -17.322 20.033 8.737 1.00 78.31 370 GLU A O 1
ATOM 2939 N N . GLY A 1 371 ? -16.475 21.259 10.396 1.00 79.19 371 GLY A N 1
ATOM 2940 C CA . GLY A 1 371 ? -17.630 21.121 11.283 1.00 79.19 371 GLY A CA 1
ATOM 2941 C C . GLY A 1 371 ? -17.442 20.081 12.387 1.00 79.19 371 GLY A C 1
ATOM 2942 O O . GLY A 1 371 ? -16.325 19.743 12.770 1.00 79.19 371 GLY A O 1
ATOM 2943 N N . SER A 1 372 ? -18.560 19.632 12.964 1.00 84.75 372 SER A N 1
ATOM 2944 C CA . SER A 1 372 ? -18.542 18.684 14.086 1.00 84.75 372 SER A CA 1
ATOM 2945 C C . SER A 1 372 ? -18.470 17.252 13.566 1.00 84.75 372 SER A C 1
ATOM 2947 O O . SER A 1 372 ? -19.197 16.904 12.636 1.00 84.75 372 SER A O 1
ATOM 2949 N N . ALA A 1 373 ? -17.636 16.439 14.203 1.00 89.19 373 ALA A N 1
ATOM 2950 C CA . ALA A 1 373 ? -17.553 15.004 13.991 1.00 89.19 373 ALA A CA 1
ATOM 2951 C C . ALA A 1 373 ? -18.554 14.289 14.906 1.00 89.19 373 ALA A C 1
ATOM 2953 O O . ALA A 1 373 ? -18.620 14.573 16.106 1.00 89.19 373 ALA A O 1
ATOM 2954 N N . LEU A 1 374 ? -19.317 13.354 14.350 1.00 91.88 374 LEU A N 1
ATOM 2955 C CA . LEU A 1 374 ? -20.293 12.543 15.074 1.00 91.88 374 LEU A CA 1
ATOM 2956 C C . LEU A 1 374 ? -19.817 11.097 15.130 1.00 91.88 374 LEU A C 1
ATOM 2958 O O . LEU A 1 374 ? -19.396 10.526 14.126 1.00 91.88 374 LEU A O 1
ATOM 2962 N N . VAL A 1 375 ? -19.912 10.497 16.312 1.00 94.44 375 VAL A N 1
ATOM 2963 C CA . VAL A 1 375 ? -19.582 9.092 16.546 1.00 94.44 375 VAL A CA 1
ATOM 2964 C C . VAL A 1 375 ? -20.722 8.456 17.322 1.00 94.44 375 VAL A C 1
ATOM 2966 O O . VAL A 1 375 ? -21.102 8.944 18.385 1.00 94.44 375 VAL A O 1
ATOM 2969 N N . ARG A 1 376 ? -21.256 7.341 16.828 1.00 96.69 376 ARG A N 1
ATOM 2970 C CA . ARG A 1 376 ? -22.260 6.548 17.540 1.00 96.69 376 ARG A CA 1
ATOM 2971 C C . ARG A 1 376 ? -21.929 5.069 17.438 1.00 96.69 376 ARG A C 1
ATOM 2973 O O . ARG A 1 376 ? -22.005 4.498 16.361 1.00 96.69 376 ARG A O 1
ATOM 2980 N N . LEU A 1 377 ? -21.615 4.446 18.563 1.00 97.00 377 LEU A N 1
ATOM 2981 C CA . LEU A 1 377 ? -21.406 3.011 18.699 1.00 97.00 377 LEU A CA 1
ATOM 2982 C C . LEU A 1 377 ? -22.567 2.397 19.482 1.00 97.00 377 LEU A C 1
ATOM 2984 O O . LEU A 1 377 ? -22.961 2.898 20.533 1.00 97.00 377 LEU A O 1
ATOM 2988 N N . THR A 1 378 ? -23.093 1.287 18.988 1.00 98.06 378 THR A N 1
ATOM 2989 C CA . THR A 1 378 ? -24.084 0.458 19.678 1.00 98.06 378 THR A CA 1
ATOM 2990 C C . THR A 1 378 ? -23.613 -0.987 19.727 1.00 98.06 378 THR A C 1
ATOM 2992 O O . THR A 1 378 ? -22.755 -1.368 18.935 1.00 98.06 378 THR A O 1
ATOM 2995 N N . GLY A 1 379 ? -24.133 -1.790 20.652 1.00 97.56 379 GLY A N 1
ATOM 2996 C CA . GLY A 1 379 ? -23.851 -3.225 20.702 1.00 97.56 379 GLY A CA 1
ATOM 2997 C C . GLY A 1 379 ? -24.263 -3.867 22.022 1.00 97.56 379 GLY A C 1
ATOM 2998 O O . GLY A 1 379 ? -24.893 -3.235 22.868 1.00 97.56 379 GLY A O 1
ATOM 2999 N N . ALA A 1 380 ? -23.884 -5.129 22.205 1.00 98.06 380 ALA A N 1
ATOM 3000 C CA . ALA A 1 380 ? -24.127 -5.902 23.415 1.00 98.06 380 ALA A CA 1
ATOM 3001 C C . ALA A 1 380 ? -22.813 -6.155 24.171 1.00 98.06 380 ALA A C 1
ATOM 3003 O O . ALA A 1 380 ? -22.020 -7.031 23.799 1.00 98.06 380 ALA A O 1
ATOM 3004 N N . PHE A 1 381 ? -22.578 -5.388 25.238 1.00 97.75 381 PHE A N 1
ATOM 3005 C CA . PHE A 1 381 ? -21.427 -5.536 26.124 1.00 97.75 381 PHE A CA 1
ATOM 3006 C C . PHE A 1 381 ? -21.507 -6.874 26.854 1.00 97.75 381 PHE A C 1
ATOM 3008 O O . PHE A 1 381 ? -22.555 -7.264 27.379 1.00 97.75 381 PHE A O 1
ATOM 3015 N N . MET A 1 382 ? -20.408 -7.626 26.825 1.00 97.38 382 MET A N 1
ATOM 3016 C CA . MET A 1 382 ? -20.325 -8.993 27.347 1.00 97.38 382 MET A CA 1
ATOM 3017 C C . MET A 1 382 ? -21.474 -9.890 26.850 1.00 97.38 382 MET A C 1
ATOM 3019 O O . MET A 1 382 ? -22.021 -10.708 27.595 1.00 97.38 382 MET A O 1
ATOM 3023 N N . GLY A 1 383 ? -21.901 -9.684 25.599 1.00 96.31 383 GLY A N 1
ATOM 3024 C CA . GLY A 1 383 ? -22.946 -10.462 24.931 1.00 96.31 383 GLY A CA 1
ATOM 3025 C C . GLY A 1 383 ? -24.387 -10.148 25.338 1.00 96.31 383 GLY A C 1
ATOM 3026 O O . GLY A 1 383 ? -25.302 -10.728 24.763 1.00 96.31 383 GLY A O 1
ATOM 3027 N N . THR A 1 384 ? -24.627 -9.278 26.329 1.00 96.56 384 THR A N 1
ATOM 3028 C CA . THR A 1 384 ? -25.994 -9.037 26.843 1.00 96.56 384 THR A CA 1
ATOM 3029 C C . THR A 1 384 ? -26.324 -7.599 27.214 1.00 96.56 384 THR A C 1
ATOM 3031 O O . THR A 1 384 ? -27.499 -7.253 27.201 1.00 96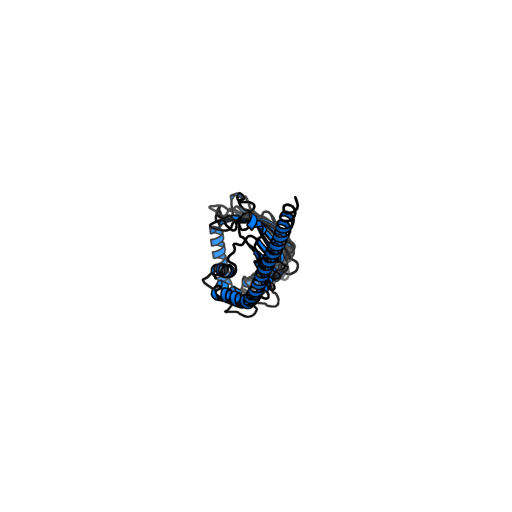.56 384 THR A O 1
ATOM 3034 N N . GLY A 1 385 ? -25.332 -6.779 27.558 1.00 96.31 385 GLY A N 1
ATOM 3035 C CA . GLY A 1 385 ? -25.552 -5.410 28.003 1.00 96.31 385 GLY A CA 1
ATOM 3036 C C . GLY A 1 385 ? -25.822 -4.459 26.850 1.00 96.31 385 GLY A C 1
ATOM 3037 O O . GLY A 1 385 ? -24.901 -4.173 26.088 1.00 96.31 385 GLY A O 1
ATOM 3038 N N . GLU A 1 386 ? -27.038 -3.937 26.723 1.00 97.44 386 GLU A N 1
ATOM 3039 C CA . GLU A 1 386 ? -27.365 -2.942 25.699 1.00 97.44 386 GLU A CA 1
ATOM 3040 C C . GLU A 1 386 ? -26.491 -1.707 25.896 1.00 97.44 386 GLU A C 1
ATOM 3042 O O . GLU A 1 386 ? -26.569 -1.031 26.918 1.00 97.44 386 GLU A O 1
ATOM 3047 N N . THR A 1 387 ? -25.612 -1.451 24.934 1.00 97.44 387 THR A N 1
ATOM 3048 C CA . THR A 1 387 ? -24.592 -0.411 25.020 1.00 97.44 387 THR A CA 1
ATOM 3049 C C . THR A 1 387 ? -24.823 0.622 23.940 1.00 97.44 387 THR A C 1
ATOM 3051 O O . THR A 1 387 ? -24.983 0.273 22.771 1.00 97.44 387 THR A O 1
ATOM 3054 N N . VAL A 1 388 ? -24.808 1.892 24.329 1.00 97.19 388 VAL A N 1
ATOM 3055 C CA . VAL A 1 388 ? -24.811 3.041 23.428 1.00 97.19 388 VAL A CA 1
ATOM 3056 C C . VAL A 1 388 ? -23.710 3.987 23.878 1.00 97.19 388 VAL A C 1
ATOM 3058 O O . VAL A 1 388 ? -23.699 4.447 25.019 1.00 97.19 388 VAL A O 1
ATOM 3061 N N . ILE A 1 389 ? -22.788 4.277 22.972 1.00 95.06 389 ILE A N 1
ATOM 3062 C CA . ILE A 1 389 ? -21.759 5.295 23.135 1.00 95.06 389 ILE A CA 1
ATOM 3063 C C . ILE A 1 389 ? -21.989 6.311 22.028 1.00 95.06 389 ILE A C 1
ATOM 3065 O O . ILE A 1 389 ? -21.938 5.964 20.851 1.00 95.06 389 ILE A O 1
ATOM 3069 N N . SER A 1 390 ? -22.265 7.555 22.383 1.00 94.88 390 SER A N 1
ATOM 3070 C CA . SER A 1 390 ? -22.395 8.641 21.416 1.00 94.88 390 SER A CA 1
ATOM 3071 C C . SER A 1 390 ? -21.471 9.771 21.802 1.00 94.88 390 SER A C 1
ATOM 3073 O O . SER A 1 390 ? -21.420 10.141 22.974 1.00 94.88 390 SER A O 1
ATOM 3075 N N . GLY A 1 391 ? -20.773 10.328 20.824 1.00 90.75 391 GLY A N 1
ATOM 3076 C CA . GLY A 1 391 ? -19.958 11.504 21.030 1.00 90.75 391 GLY A CA 1
ATOM 3077 C C . GLY A 1 391 ? -20.035 12.473 19.867 1.00 90.75 391 GLY A C 1
ATOM 3078 O O . GLY A 1 391 ? -20.152 12.077 18.706 1.00 90.75 391 GLY A O 1
ATOM 3079 N N . THR A 1 392 ? -19.955 13.749 20.207 1.00 87.94 392 THR A N 1
ATOM 3080 C CA . THR A 1 392 ? -19.736 14.845 19.266 1.00 87.94 392 THR A CA 1
ATOM 3081 C C . THR A 1 392 ? -18.383 15.442 19.566 1.00 87.94 392 THR A C 1
ATOM 3083 O O . THR A 1 392 ? -18.117 15.822 20.704 1.00 87.94 392 THR A O 1
ATOM 3086 N N . PHE A 1 393 ? -17.536 15.535 18.550 1.00 80.12 393 PHE A N 1
ATOM 3087 C CA . PHE A 1 393 ? -16.204 16.101 18.669 1.00 80.12 393 PHE A CA 1
ATOM 3088 C C . 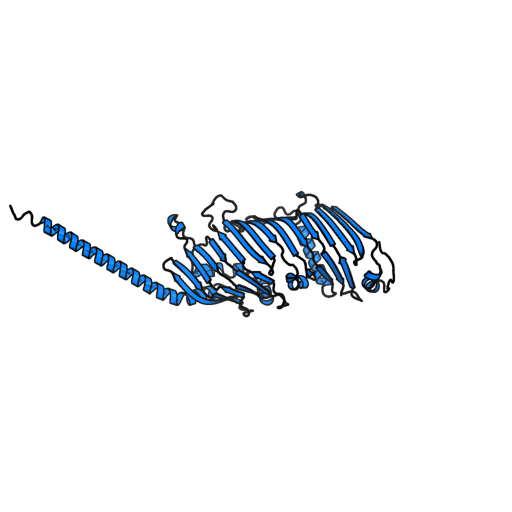PHE A 1 393 ? -16.119 17.343 17.802 1.00 80.12 393 PHE A C 1
ATOM 3090 O O . PHE A 1 393 ? -16.367 17.302 16.596 1.00 80.12 393 PHE A O 1
ATOM 3097 N N . ARG A 1 394 ? -15.739 18.454 18.417 1.00 72.94 394 ARG A N 1
ATOM 3098 C CA . ARG A 1 394 ? -15.393 19.684 17.722 1.00 72.94 394 ARG A CA 1
ATOM 3099 C C . ARG A 1 394 ? -13.922 19.911 18.006 1.00 72.94 394 ARG A C 1
ATOM 3101 O O . ARG A 1 394 ? -13.552 20.199 19.145 1.00 72.94 394 ARG A O 1
ATOM 3108 N N . PRO A 1 395 ? -13.036 19.704 17.023 1.00 59.03 395 PRO A N 1
ATOM 3109 C CA . PRO A 1 395 ? -11.650 20.028 17.259 1.00 59.03 395 PRO A CA 1
ATOM 3110 C C . PRO A 1 395 ? -11.606 21.551 17.518 1.00 59.03 395 PRO A C 1
ATOM 3112 O O . PRO A 1 395 ? -12.141 22.354 16.760 1.00 59.03 395 PRO A O 1
ATOM 3115 N N . GLU A 1 396 ? -11.076 21.964 18.664 1.00 67.44 396 GLU A N 1
ATOM 3116 C CA . GLU A 1 396 ? -10.952 23.373 19.050 1.00 67.44 396 GLU A CA 1
ATOM 3117 C C . GLU A 1 396 ? -9.468 23.727 19.204 1.00 67.44 396 GLU A C 1
ATOM 3119 O O . GLU A 1 396 ? -8.618 22.869 19.454 1.00 67.44 396 GLU A O 1
ATOM 3124 N N . GLY A 1 397 ? -9.139 25.011 19.033 1.00 61.84 397 GLY A N 1
ATOM 3125 C CA . GLY A 1 397 ? -7.757 25.499 19.081 1.00 61.84 397 GLY A CA 1
ATOM 3126 C C . GLY A 1 397 ? -7.187 25.719 20.488 1.00 61.84 397 GLY A C 1
ATOM 3127 O O . GLY A 1 397 ? -5.977 25.904 20.609 1.00 61.84 397 GLY A O 1
ATOM 3128 N N . LYS A 1 398 ? -8.013 25.743 21.549 1.00 58.56 398 LYS A N 1
ATOM 3129 C CA . LYS A 1 398 ? -7.556 26.069 22.920 1.00 58.56 398 LYS A CA 1
ATOM 3130 C C . LYS A 1 398 ? -8.033 25.106 24.018 1.00 58.56 398 LYS A C 1
ATOM 3132 O O . LYS A 1 398 ? -7.316 24.961 25.006 1.00 58.56 398 LYS A O 1
ATOM 3137 N N . SER A 1 399 ? -9.159 24.416 23.844 1.00 52.62 399 SER A N 1
ATOM 3138 C CA . SER A 1 399 ? -9.709 23.430 24.791 1.00 52.62 399 SER A CA 1
ATOM 3139 C C . SER A 1 399 ? -10.386 22.280 24.038 1.00 52.62 399 SER A C 1
ATOM 3141 O O . SER A 1 399 ? -10.861 22.509 22.935 1.00 52.62 399 SER A O 1
ATOM 3143 N N . PRO A 1 400 ? -10.430 21.045 24.564 1.00 56.19 400 PRO A N 1
ATOM 3144 C CA . PRO A 1 400 ? -11.206 19.975 23.939 1.00 56.19 400 PRO A CA 1
ATOM 3145 C C . PRO A 1 400 ? -12.713 20.270 24.062 1.00 56.19 400 PRO A C 1
ATOM 3147 O O . PRO A 1 400 ? -13.226 20.269 25.179 1.00 56.19 400 PRO A O 1
ATOM 3150 N N . ASP A 1 401 ? -13.411 20.504 22.946 1.00 69.62 401 ASP A N 1
ATOM 3151 C CA . ASP A 1 401 ? -14.882 20.542 22.882 1.00 69.62 401 ASP A CA 1
ATOM 3152 C C . ASP A 1 401 ? -15.372 19.159 22.427 1.00 69.62 401 ASP A C 1
ATOM 3154 O O . ASP A 1 401 ? -15.421 18.838 21.236 1.00 69.62 401 ASP A O 1
ATOM 3158 N N . PHE A 1 402 ? -15.620 18.280 23.399 1.00 78.62 402 PHE A N 1
ATOM 3159 C CA . PHE A 1 402 ? -16.230 16.981 23.151 1.00 78.62 402 PHE A CA 1
ATOM 3160 C C . PHE A 1 402 ? -17.351 16.724 24.150 1.00 78.62 402 PHE A C 1
ATOM 3162 O O . PHE A 1 402 ? -17.204 16.969 25.347 1.00 78.62 402 PHE A O 1
ATOM 3169 N N . ASP A 1 403 ? -18.452 16.185 23.644 1.00 83.44 403 ASP A N 1
ATOM 3170 C CA . ASP A 1 403 ? -19.501 15.579 24.456 1.00 83.44 403 ASP A CA 1
ATOM 3171 C C . ASP A 1 403 ? -19.437 14.070 24.244 1.00 83.44 403 ASP A C 1
ATOM 3173 O O . ASP A 1 403 ? -19.290 13.611 23.110 1.00 83.44 403 ASP A O 1
ATOM 3177 N N . LEU A 1 404 ? -19.491 13.305 25.331 1.00 90.12 404 LEU A N 1
ATOM 3178 C CA . LEU A 1 404 ? -19.433 11.850 25.314 1.00 90.12 404 LEU A CA 1
ATOM 3179 C C . LEU A 1 404 ? -20.452 11.303 26.307 1.00 90.12 404 LEU A C 1
ATOM 3181 O O . LEU A 1 404 ? -20.300 11.440 27.520 1.00 90.12 404 LEU A O 1
ATOM 3185 N N . ALA A 1 405 ? -21.447 10.601 25.781 1.00 92.00 405 ALA A N 1
ATOM 3186 C CA . ALA A 1 405 ? -22.414 9.852 26.561 1.00 92.00 405 ALA A CA 1
ATOM 3187 C C . ALA A 1 405 ? -22.152 8.353 26.397 1.00 92.00 405 ALA A C 1
ATOM 3189 O O . ALA A 1 405 ? -22.071 7.842 25.279 1.00 92.00 405 ALA A O 1
ATOM 3190 N N . ILE A 1 406 ? -22.038 7.646 27.521 1.00 93.94 406 ILE A N 1
ATOM 3191 C CA . ILE A 1 406 ? -21.899 6.189 27.579 1.00 93.94 406 ILE A CA 1
ATOM 3192 C C . ILE A 1 406 ? -23.054 5.651 28.413 1.00 93.94 406 ILE A C 1
ATOM 3194 O O . ILE A 1 406 ? -23.274 6.092 29.540 1.00 93.94 406 ILE A O 1
ATOM 3198 N N . LYS A 1 407 ? -23.776 4.681 27.862 1.00 96.19 407 LYS A N 1
ATOM 3199 C CA . LYS A 1 407 ? -24.875 3.987 28.521 1.00 96.19 407 LYS A CA 1
ATOM 3200 C C . LYS A 1 407 ? -24.712 2.489 28.300 1.00 96.19 407 LYS A C 1
ATOM 3202 O O . LYS A 1 407 ? -24.564 2.067 27.158 1.00 96.19 407 LYS A O 1
ATOM 3207 N N . ILE A 1 408 ? -24.738 1.703 29.372 1.00 95.56 408 ILE A N 1
ATOM 3208 C CA . ILE A 1 408 ? -24.712 0.236 29.334 1.00 95.56 408 ILE A CA 1
ATOM 3209 C C . ILE A 1 408 ? -25.854 -0.234 30.222 1.00 95.56 408 ILE A C 1
ATOM 3211 O O . ILE A 1 408 ? -25.917 0.183 31.363 1.00 95.56 408 ILE A O 1
ATOM 3215 N N . GLU A 1 409 ? -26.752 -1.084 29.743 1.00 95.94 409 GLU A N 1
ATOM 3216 C CA . GLU A 1 409 ? -27.887 -1.557 30.537 1.00 95.94 409 GLU A CA 1
ATOM 3217 C C . GLU A 1 409 ? -28.002 -3.077 30.510 1.00 95.94 409 GLU A C 1
ATOM 3219 O O . GLU A 1 409 ? -27.829 -3.716 29.476 1.00 95.94 409 GLU A O 1
ATOM 3224 N N . ARG A 1 410 ? -28.387 -3.664 31.648 1.00 95.50 410 ARG A N 1
ATOM 3225 C CA . ARG A 1 410 ? -28.817 -5.071 31.753 1.00 95.50 410 ARG A CA 1
ATOM 3226 C C . ARG A 1 410 ? -27.742 -6.092 31.351 1.00 95.50 410 ARG A C 1
ATOM 3228 O O . ARG A 1 410 ? -28.061 -7.188 30.888 1.00 95.50 410 ARG A O 1
ATOM 3235 N N . THR A 1 411 ? -26.471 -5.791 31.603 1.00 96.44 411 THR A N 1
ATOM 3236 C CA . THR A 1 411 ? -25.369 -6.743 31.400 1.00 96.44 411 THR A CA 1
ATOM 3237 C C . THR A 1 411 ? -25.462 -7.880 32.414 1.00 96.44 411 THR A C 1
ATOM 3239 O O . THR A 1 411 ? -25.488 -7.631 33.619 1.00 96.44 411 THR A O 1
ATOM 3242 N N . LYS A 1 412 ? -25.464 -9.144 31.977 1.00 96.44 412 LYS A N 1
ATOM 3243 C CA . LYS A 1 412 ? -25.418 -10.288 32.904 1.00 96.44 412 LYS A CA 1
ATOM 3244 C C . LYS A 1 412 ? -24.062 -10.347 33.605 1.00 96.44 412 LYS A C 1
ATOM 3246 O O . LYS A 1 412 ? -23.062 -10.708 32.990 1.00 96.44 412 LYS A O 1
ATOM 3251 N N . MET A 1 413 ? -24.044 -10.107 34.915 1.00 95.06 413 MET A N 1
ATOM 3252 C CA . MET A 1 413 ? -22.801 -10.041 35.699 1.00 95.06 413 MET A CA 1
ATOM 3253 C C . MET A 1 413 ? -21.983 -11.337 35.658 1.00 95.06 413 MET A C 1
ATOM 3255 O O . MET A 1 413 ? -20.760 -11.287 35.701 1.00 95.06 413 MET A O 1
ATOM 3259 N N . ARG A 1 414 ? -22.634 -12.498 35.491 1.00 95.81 414 ARG A N 1
ATOM 3260 C CA . ARG A 1 414 ? -21.942 -13.790 35.350 1.00 95.81 414 ARG A CA 1
ATOM 3261 C C . ARG A 1 414 ? -20.959 -13.813 34.172 1.00 95.81 414 ARG A C 1
ATOM 3263 O O . ARG A 1 414 ? -19.927 -14.469 34.266 1.00 95.81 414 ARG A O 1
ATOM 3270 N N . ALA A 1 415 ? -21.258 -13.106 33.079 1.00 94.62 415 ALA A N 1
ATOM 3271 C CA . ALA A 1 415 ? -20.360 -13.020 31.925 1.00 94.62 415 ALA A CA 1
ATOM 3272 C C . ALA A 1 415 ? -19.078 -12.225 32.236 1.00 94.62 415 ALA A C 1
ATOM 3274 O O . ALA A 1 415 ? -18.089 -12.365 31.530 1.00 94.62 415 ALA A O 1
ATOM 3275 N N . MET A 1 416 ? -19.077 -11.426 33.307 1.00 94.88 416 MET A N 1
ATOM 3276 C CA . MET A 1 416 ? -17.947 -10.603 33.742 1.00 94.88 416 MET A CA 1
ATOM 3277 C C . MET A 1 416 ? -17.073 -11.294 34.792 1.00 94.88 416 MET A C 1
ATOM 3279 O O . MET A 1 416 ? -16.135 -10.679 35.284 1.00 94.88 416 MET A O 1
ATOM 3283 N N . ASN A 1 417 ? -17.352 -12.547 35.160 1.00 95.56 417 ASN A N 1
ATOM 3284 C CA . ASN A 1 417 ? -16.661 -13.203 36.270 1.00 95.56 417 ASN A CA 1
ATOM 3285 C C . ASN A 1 417 ? -15.133 -13.248 36.102 1.00 95.56 417 ASN A C 1
ATOM 3287 O O . ASN A 1 417 ? -14.419 -13.091 37.084 1.00 95.56 417 ASN A O 1
ATOM 3291 N N . ASP A 1 418 ? -14.612 -13.376 34.880 1.00 95.00 418 ASP A N 1
ATOM 3292 C CA . ASP A 1 418 ? -13.159 -13.338 34.657 1.00 95.00 418 ASP A CA 1
ATOM 3293 C C . ASP A 1 418 ? -12.562 -11.963 35.018 1.00 95.00 418 ASP A C 1
ATOM 3295 O O . ASP A 1 418 ? -11.538 -11.889 35.698 1.00 95.00 418 ASP A O 1
ATOM 3299 N N . LEU A 1 419 ? -13.252 -10.871 34.663 1.00 93.88 419 LEU A N 1
ATOM 3300 C CA . LEU A 1 419 ? -12.900 -9.504 35.067 1.00 93.88 419 LEU A CA 1
ATOM 3301 C C . LEU A 1 419 ? -13.046 -9.307 36.588 1.00 93.88 419 LEU A C 1
ATOM 3303 O O . LEU A 1 419 ? -12.176 -8.717 37.229 1.00 93.88 419 LEU A O 1
ATOM 3307 N N . LEU A 1 420 ? -14.141 -9.798 37.177 1.00 94.88 420 LEU A N 1
ATOM 3308 C CA . LEU A 1 420 ? -14.423 -9.657 38.610 1.00 94.88 420 LEU A CA 1
ATOM 3309 C C . LEU A 1 420 ? -13.424 -10.439 39.469 1.00 94.88 420 LEU A C 1
ATOM 3311 O O . LEU A 1 420 ? -12.998 -9.940 40.508 1.00 94.88 420 LEU A O 1
ATOM 3315 N N . ARG A 1 421 ? -12.966 -11.610 39.017 1.00 95.62 421 ARG A N 1
ATOM 3316 C CA . ARG A 1 421 ? -11.875 -12.340 39.673 1.00 95.62 421 ARG A CA 1
ATOM 3317 C C . ARG A 1 421 ? -10.560 -11.573 39.610 1.00 95.62 421 ARG A C 1
ATOM 3319 O O . ARG A 1 421 ? -9.857 -11.537 40.613 1.00 95.62 421 ARG A O 1
ATOM 3326 N N . ALA A 1 422 ? -10.255 -10.936 38.478 1.00 93.38 422 ALA A N 1
ATOM 3327 C CA . ALA A 1 422 ? -9.003 -10.204 38.285 1.00 93.38 422 ALA A CA 1
ATOM 3328 C C . ALA A 1 422 ? -8.840 -8.984 39.209 1.00 93.38 422 ALA A C 1
ATOM 3330 O O . ALA A 1 422 ? -7.725 -8.706 39.643 1.00 93.38 422 ALA A O 1
ATOM 3331 N N . TYR A 1 423 ? -9.925 -8.270 39.532 1.00 92.56 423 TYR A N 1
ATOM 3332 C CA . TYR A 1 423 ? -9.854 -7.041 40.345 1.00 92.56 423 TYR A CA 1
ATOM 3333 C C . TYR A 1 423 ? -10.556 -7.122 41.701 1.00 92.56 423 TYR A C 1
ATOM 3335 O O . TYR A 1 423 ? -10.173 -6.417 42.631 1.00 92.56 423 TYR A O 1
ATOM 3343 N N . GLY A 1 424 ? -11.594 -7.947 41.819 1.00 90.00 424 GLY A N 1
ATOM 3344 C CA . GLY A 1 424 ? -12.426 -8.062 43.016 1.00 90.00 424 GLY A CA 1
ATOM 3345 C C . GLY A 1 424 ? -12.228 -9.359 43.798 1.00 90.00 424 GLY A C 1
ATOM 3346 O O . GLY A 1 424 ? -12.624 -9.420 44.958 1.00 90.00 424 GLY A O 1
ATOM 3347 N N . ASN A 1 425 ? -11.610 -10.384 43.197 1.00 92.94 425 ASN A N 1
ATOM 3348 C CA . ASN A 1 425 ? -11.445 -11.716 43.788 1.00 92.94 425 ASN A CA 1
ATOM 3349 C C . ASN A 1 425 ? -12.782 -12.366 44.221 1.00 92.94 425 ASN A C 1
ATOM 3351 O O . ASN A 1 425 ? -12.863 -13.017 45.263 1.00 92.94 425 ASN A O 1
ATOM 3355 N N . PHE A 1 426 ? -13.847 -12.175 43.432 1.00 94.06 426 PHE A N 1
ATOM 3356 C CA . PHE A 1 426 ? -15.152 -12.807 43.654 1.00 94.06 426 PHE A CA 1
ATOM 3357 C C . PHE A 1 426 ? -15.837 -13.207 42.341 1.00 94.06 426 PHE A C 1
ATOM 3359 O O . PHE A 1 426 ? -15.487 -12.720 41.266 1.00 94.06 426 PHE A O 1
ATOM 3366 N N . ASP A 1 427 ? -16.844 -14.076 42.454 1.00 94.88 427 ASP A N 1
ATOM 3367 C CA . ASP A 1 427 ? -17.719 -14.511 41.364 1.00 94.88 427 ASP A CA 1
ATOM 3368 C C . ASP A 1 427 ? -19.169 -14.101 41.631 1.00 94.88 427 ASP A C 1
ATOM 3370 O O . ASP A 1 427 ? -19.621 -14.038 42.777 1.00 94.88 427 ASP A O 1
ATOM 3374 N N . VAL A 1 428 ? -19.929 -13.897 40.555 1.00 95.38 428 VAL A N 1
ATOM 3375 C CA . VAL A 1 428 ? -21.375 -13.672 40.608 1.00 95.38 428 VAL A CA 1
ATOM 3376 C C . VAL A 1 428 ? -22.102 -14.836 39.937 1.00 95.38 428 VAL A C 1
ATOM 3378 O O . VAL A 1 428 ? -21.750 -15.276 38.840 1.00 95.38 428 VAL A O 1
ATOM 3381 N N . THR A 1 429 ? -23.145 -15.348 40.591 1.00 95.25 429 THR A N 1
ATOM 3382 C CA . THR A 1 429 ? -23.987 -16.435 40.061 1.00 95.25 429 THR A CA 1
ATOM 3383 C C . THR A 1 429 ? -25.141 -15.906 39.207 1.00 95.25 429 THR A C 1
ATOM 3385 O O . THR A 1 429 ? -25.464 -16.499 38.175 1.00 95.25 429 THR A O 1
ATOM 3388 N N . ALA A 1 430 ? -25.729 -14.773 39.606 1.00 94.44 430 ALA A N 1
ATOM 3389 C CA . ALA A 1 430 ? -26.789 -14.053 38.907 1.00 94.44 430 ALA A CA 1
ATOM 3390 C C . ALA A 1 430 ? -26.764 -12.557 39.273 1.00 94.44 430 ALA A C 1
ATOM 3392 O O . ALA A 1 430 ? -26.324 -12.191 40.358 1.00 94.44 430 ALA A O 1
ATOM 3393 N N . GLY A 1 431 ? -27.243 -11.699 38.373 1.00 93.75 431 GLY A N 1
ATOM 3394 C CA . GLY A 1 431 ? -27.278 -10.247 38.569 1.00 93.75 431 GLY A CA 1
ATOM 3395 C C . GLY A 1 431 ? -27.215 -9.492 37.244 1.00 93.75 431 GLY A C 1
ATOM 3396 O O . GLY A 1 431 ? -26.761 -10.048 36.236 1.00 93.75 431 GLY A O 1
ATOM 3397 N N . LEU A 1 432 ? -27.677 -8.242 37.249 1.00 94.69 432 LEU A N 1
ATOM 3398 C CA . LEU A 1 432 ? -27.609 -7.327 36.110 1.00 94.69 432 LEU A CA 1
ATOM 3399 C C . LEU A 1 432 ? -26.800 -6.080 36.493 1.00 94.69 432 LEU A C 1
ATOM 3401 O O . LEU A 1 432 ? -27.005 -5.538 37.575 1.00 94.69 432 LEU A O 1
ATOM 3405 N N . PHE A 1 433 ? -25.914 -5.644 35.600 1.00 91.38 433 PHE A N 1
ATOM 3406 C CA . PHE A 1 433 ? -25.171 -4.386 35.681 1.00 91.38 433 PHE A CA 1
ATOM 3407 C C . PHE A 1 433 ? -25.745 -3.386 34.667 1.00 91.38 433 PHE A C 1
ATOM 3409 O O . PHE A 1 433 ? -25.948 -3.749 33.502 1.00 91.38 433 PHE A O 1
ATOM 3416 N N . SER A 1 434 ? -26.003 -2.163 35.126 1.00 88.44 434 SER A N 1
ATOM 3417 C CA . SER A 1 434 ? -26.491 -1.022 34.347 1.00 88.44 434 SER A CA 1
ATOM 3418 C C . SER A 1 434 ? -25.819 0.265 34.811 1.00 88.44 434 SER A C 1
ATOM 3420 O O . SER A 1 434 ? -25.371 0.276 35.982 1.00 88.44 434 SER A O 1
#

Secondary structure (DSSP, 8-state):
--SSSSSHHHHHHHHHHHHHHHHHHHHHHHHHHHHHHHHHHHHHHHHHHHHHHHHHHHH-TTEEEEEEEEEE-TTS-EEEEEEEEEESSS-SS-SEEEEEEEEEE-HHHHTTT--EEEEEEES-EEEEEHHHHHHHTT-SS-GGGSSHHHHHHHH--SEEEEEEEEEEEEEEE-S-TTS-EEEEEEEEEEE-TT--S-TT-SS-EEEEEEEEETTTEEEEEEEEEETT-SSS-EEEEEEEEEEEESGGGHHHHHTTTEEEEEEEEEEEEEEEE-TTS-EEEEEEEEEEEEEEEEEEE-TTTHHHHHHHHHHHHHHHHHHTT-TTEEEEEEEEEEEEEEEEEEESSSSS-EEEEEEEEEEEEEEEES-GGG--EEEEEEEEETTTEEEEEEEEEE--SSS-EEEEEEEEE-EEGGGGHHHHHHHHS---SS-EE-

Foldseek 3Di:
DPPVVVVVVVVVVVVVVVVVVVVVVVVVVVVVVVVVVVVVQVVCQVCVQVVLQVLCVVQFPQKHWHWDGWHQDPQRKIKTAFIFIAGPVGRPPTQKTFGIKIKGWPVVCVVVVATAIAIETEAMEGEAEPVNVVVQVPDPAHNVRRRPVVSVCVSPVHHYFKYWYFFYWYWYHYPDNVQIWIKTGKIWIWHRQVLPPPVPDQFSIWIWIWTATRPHKIKIKTWGWHCPQPPHIKTKIKIWIFFHWCQSCQRVCVVVQKGWRTKTKIWIWIWTQHNVRAIATETAEIEIEAIEIEREAAPVCVVVVVVVVVVVVVVLVVLQAPRRYKHWYAKYKYFQYKYKYWYVHFVPTDIKIFGRKIKIWHTDISYQVSDKIKIWIFGATLNHWTWIWIKIWRDDDPDTDMDIDIDTWFHWQQSCQSVCCRPPVDHDPTDGDD